Protein AF-A0A256XHB6-F1 (afdb_monomer)

Foldseek 3Di:
DVVVVVVVLLVVLVVQLVVVLLCQLVQFQARKDWDDDDVVQQKTKMWGFQGVQLVPQAADPDAGNVVVQVVSQVSSCVSVQFGKGKDWPDHVNNVPRTIMIMIHTDPDGDPDDDDDPDDDDPPDDDDDADWDHDPVTSWIDHPNDTDGHDDLVPVLVVLVVLCLQQNLLSLVVLLQVLLVVLLVVVVVVPPPDLVVVLVPDLVVLLVVLQVVCVVVPQARKDWDDDDLVFLKTKMWGAPGSQQPPAAQDPDAGPSSVQSNSQNSSCSSNVARKGKDWPDHVSNVDRTIMMMIGHDDPQPPQLQVLQVVLCVVDQFQWKFKAWLNLQTRGIDHDPVDDSSVVSSVVSSVQRNQQSVQVVVVHDRDAKDWDADQAWIWIWGDQPDTMIMITIGGNPGPVVVSVVSVVVSSPVSVVVVD

Radius of gyration: 25.23 Å; Cα contacts (8 Å, |Δi|>4): 747; chains: 1; bounding box: 56×58×75 Å

Structure (mmCIF, N/CA/C/O backbone):
data_AF-A0A256XHB6-F1
#
_entry.id   AF-A0A256XHB6-F1
#
loop_
_atom_site.group_PDB
_atom_site.id
_atom_site.type_symbol
_atom_site.label_atom_id
_atom_site.label_alt_id
_atom_site.label_comp_id
_atom_site.label_asym_id
_atom_site.label_entity_id
_atom_site.label_seq_id
_atom_site.pdbx_PDB_ins_code
_atom_site.Cartn_x
_atom_site.Cartn_y
_atom_site.Cartn_z
_atom_site.occupancy
_atom_site.B_iso_or_equiv
_atom_site.auth_seq_id
_atom_site.auth_comp_id
_atom_site.auth_asym_id
_atom_site.auth_atom_id
_atom_site.pdbx_PDB_model_num
ATOM 1 N N . MET A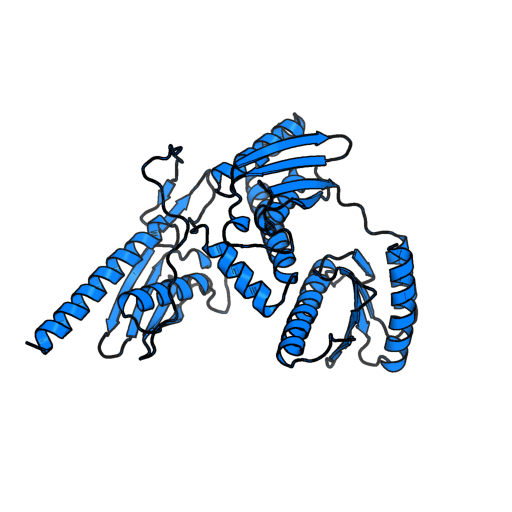 1 1 ? 31.500 -20.866 -38.353 1.00 59.00 1 MET A N 1
ATOM 2 C CA . MET A 1 1 ? 30.033 -20.665 -38.266 1.00 59.00 1 MET A CA 1
ATOM 3 C C . MET A 1 1 ? 29.523 -20.532 -36.830 1.00 59.00 1 MET A C 1
ATOM 5 O O . MET A 1 1 ? 28.954 -19.495 -36.524 1.00 59.00 1 MET A O 1
ATOM 9 N N . VAL A 1 2 ? 29.775 -21.483 -35.917 1.00 64.75 2 VAL A N 1
ATOM 10 C CA . VAL A 1 2 ? 29.233 -21.442 -34.532 1.00 64.75 2 VAL A CA 1
ATOM 11 C C . VAL A 1 2 ? 29.674 -20.208 -33.717 1.00 64.75 2 VAL A C 1
ATOM 13 O O . VAL A 1 2 ? 28.862 -19.617 -33.012 1.00 64.75 2 VAL A O 1
ATOM 16 N N . GLN A 1 3 ? 30.935 -19.770 -33.824 1.00 66.44 3 GLN A N 1
ATOM 17 C CA . GLN A 1 3 ? 31.425 -18.577 -33.107 1.00 66.44 3 GLN A CA 1
ATOM 18 C C . GLN A 1 3 ? 30.814 -17.266 -33.632 1.00 66.44 3 GLN A C 1
ATOM 20 O O . GLN A 1 3 ? 30.385 -16.436 -32.836 1.00 66.44 3 GLN A O 1
ATOM 25 N N . GLN A 1 4 ? 30.693 -17.114 -34.955 1.00 66.12 4 GLN A N 1
ATOM 26 C CA . GLN A 1 4 ? 30.034 -15.956 -35.577 1.00 66.12 4 GLN A CA 1
ATOM 27 C C . GLN A 1 4 ? 28.547 -15.885 -35.206 1.00 66.12 4 GLN A C 1
ATOM 29 O O . GLN A 1 4 ? 28.043 -14.810 -34.897 1.00 66.12 4 GLN A O 1
ATOM 34 N N . GLN A 1 5 ? 27.860 -17.029 -35.145 1.00 71.19 5 GLN A N 1
ATOM 35 C CA . GLN A 1 5 ? 26.457 -17.103 -34.736 1.00 71.19 5 GLN A CA 1
ATOM 36 C C . GLN A 1 5 ? 26.266 -16.740 -33.252 1.00 71.19 5 GLN A C 1
ATOM 38 O O . GLN A 1 5 ? 25.381 -15.955 -32.921 1.00 71.19 5 GLN A O 1
ATOM 43 N N . LYS A 1 6 ? 27.141 -17.222 -32.355 1.00 73.19 6 LYS A N 1
ATOM 44 C CA . LYS A 1 6 ? 27.140 -16.829 -30.930 1.00 73.19 6 LYS A CA 1
ATOM 45 C C . LYS A 1 6 ? 27.423 -15.336 -30.734 1.00 73.19 6 LYS A C 1
ATOM 47 O O . LYS A 1 6 ? 26.805 -14.701 -29.882 1.00 73.19 6 LYS A O 1
ATOM 52 N N . GLN A 1 7 ? 28.340 -14.768 -31.515 1.00 72.88 7 GLN A N 1
ATOM 53 C CA . GLN A 1 7 ? 28.668 -13.344 -31.462 1.00 72.88 7 GLN A CA 1
ATOM 54 C C . GLN A 1 7 ? 27.514 -12.472 -31.978 1.00 72.88 7 GLN A C 1
ATOM 56 O O . GLN A 1 7 ? 27.209 -11.448 -31.369 1.00 72.88 7 GLN A O 1
ATOM 61 N N . TYR A 1 8 ? 26.830 -12.912 -33.036 1.00 78.94 8 TYR A N 1
ATOM 62 C CA . TYR A 1 8 ? 25.633 -12.258 -33.562 1.00 78.94 8 TYR A CA 1
ATOM 63 C C . TYR A 1 8 ? 24.488 -12.238 -32.539 1.00 78.94 8 TYR A C 1
ATOM 65 O O . TYR A 1 8 ? 23.921 -11.179 -32.282 1.00 78.94 8 TYR A O 1
ATOM 73 N N . ILE A 1 9 ? 24.206 -13.371 -31.882 1.00 80.56 9 ILE A N 1
ATOM 74 C CA . ILE A 1 9 ? 23.177 -13.458 -30.828 1.00 80.56 9 ILE A CA 1
ATOM 75 C C . ILE A 1 9 ? 23.481 -12.476 -29.689 1.00 80.56 9 ILE A C 1
ATOM 77 O O . ILE A 1 9 ? 22.616 -11.693 -29.306 1.00 80.56 9 ILE A O 1
ATOM 81 N N . LYS A 1 10 ? 24.728 -12.447 -29.197 1.00 83.44 10 LYS A N 1
ATOM 82 C CA . LYS A 1 10 ? 25.152 -11.515 -28.138 1.00 83.44 10 LYS A CA 1
ATOM 83 C C . LYS A 1 10 ? 24.981 -10.048 -28.556 1.00 83.44 10 LYS A C 1
ATOM 85 O O . LYS A 1 10 ? 24.582 -9.220 -27.740 1.00 83.44 10 LYS A O 1
ATOM 90 N N . GLN A 1 11 ? 25.270 -9.708 -29.814 1.00 82.31 11 GLN A N 1
ATOM 91 C CA . GLN A 1 11 ? 25.057 -8.355 -30.337 1.00 82.31 11 GLN A CA 1
ATOM 92 C C . GLN A 1 11 ? 23.567 -8.004 -30.466 1.00 82.31 11 GLN A C 1
ATOM 94 O O . GLN A 1 11 ? 23.194 -6.883 -30.119 1.00 82.31 11 GLN A O 1
ATOM 99 N N . SER A 1 12 ? 22.724 -8.950 -30.897 1.00 88.88 12 SER A N 1
ATOM 100 C CA . SER A 1 12 ? 21.263 -8.774 -30.937 1.00 88.88 12 SER A CA 1
ATOM 101 C C . SER A 1 12 ? 20.705 -8.516 -29.541 1.00 88.88 12 SER A C 1
ATOM 103 O O . SER A 1 12 ? 20.067 -7.492 -29.320 1.00 88.88 12 SER A O 1
ATOM 105 N N . GLN A 1 13 ? 21.066 -9.355 -28.566 1.00 90.44 13 GLN A N 1
ATOM 106 C CA . GLN A 1 13 ? 20.639 -9.212 -27.170 1.00 90.44 13 GLN A CA 1
ATOM 107 C C . GLN A 1 13 ? 21.059 -7.865 -26.577 1.00 90.44 13 GLN A C 1
ATOM 109 O O . GLN A 1 13 ? 20.259 -7.178 -25.947 1.00 90.44 13 GLN A O 1
ATOM 114 N N . LYS A 1 14 ? 22.302 -7.429 -26.826 1.00 93.00 14 LYS A N 1
ATOM 115 C CA . LYS A 1 14 ? 22.761 -6.103 -26.392 1.00 93.00 14 LYS A CA 1
ATOM 116 C C . LYS A 1 14 ? 21.920 -4.985 -27.008 1.00 93.00 14 LYS A C 1
ATOM 118 O O . LYS A 1 14 ? 21.622 -4.003 -26.332 1.00 93.00 14 LYS A O 1
ATOM 123 N N . LYS A 1 15 ? 21.566 -5.092 -28.291 1.00 92.31 15 LYS A N 1
ATOM 124 C CA . LYS A 1 15 ? 20.735 -4.100 -28.983 1.00 92.31 15 LYS A CA 1
ATOM 125 C C . LYS A 1 15 ? 19.319 -4.066 -28.405 1.00 92.31 15 LYS A C 1
ATOM 127 O O . LYS A 1 15 ? 18.833 -2.979 -28.115 1.00 92.31 15 LYS A O 1
ATOM 132 N N . GLU A 1 16 ? 18.705 -5.225 -28.195 1.00 93.31 16 GLU A N 1
ATOM 133 C CA . GLU A 1 16 ? 17.373 -5.364 -27.595 1.00 93.31 16 GLU A CA 1
ATOM 134 C C . GLU A 1 16 ? 17.330 -4.789 -26.174 1.00 93.31 16 GLU A C 1
ATOM 136 O O . GLU A 1 16 ? 16.453 -3.987 -25.865 1.00 93.31 16 GLU A O 1
ATOM 141 N N . ILE A 1 17 ? 18.330 -5.090 -25.335 1.00 95.00 17 ILE A N 1
ATOM 142 C CA . ILE A 1 17 ? 18.442 -4.496 -23.994 1.00 95.00 17 ILE A CA 1
ATOM 143 C C . ILE A 1 17 ? 18.526 -2.975 -24.073 1.00 95.00 17 ILE A C 1
ATOM 145 O O . ILE A 1 17 ? 17.798 -2.303 -23.350 1.00 95.00 17 ILE A O 1
ATOM 149 N N . ASN A 1 18 ? 19.380 -2.425 -24.947 1.00 94.25 18 ASN A N 1
ATOM 150 C CA . ASN A 1 18 ? 19.490 -0.971 -25.105 1.00 94.25 18 ASN A CA 1
ATOM 151 C C . ASN A 1 18 ? 18.149 -0.348 -25.524 1.00 94.25 18 ASN A C 1
ATOM 153 O O . ASN A 1 18 ? 17.728 0.639 -24.935 1.00 94.25 18 ASN A O 1
ATOM 157 N N . GLN A 1 19 ? 17.435 -0.970 -26.466 1.00 92.88 19 GLN A N 1
ATOM 158 C CA . GLN A 1 19 ? 16.110 -0.503 -26.881 1.00 92.88 19 GLN A CA 1
ATOM 159 C C . GLN A 1 19 ? 15.106 -0.493 -25.725 1.00 92.88 19 GLN A C 1
ATOM 161 O O . GLN A 1 19 ? 14.341 0.457 -25.602 1.00 92.88 19 GLN A O 1
ATOM 166 N N . LEU A 1 20 ? 15.107 -1.521 -24.873 1.00 92.12 20 LEU A N 1
ATOM 167 C CA . LEU A 1 20 ? 14.189 -1.607 -23.737 1.00 92.12 20 LEU A CA 1
ATOM 168 C C . LEU A 1 20 ? 14.546 -0.610 -22.624 1.00 92.12 20 LEU A C 1
ATOM 170 O O . LEU A 1 20 ? 13.652 0.053 -22.099 1.00 92.12 20 LEU A O 1
ATOM 174 N N . ILE A 1 21 ? 15.829 -0.458 -22.275 1.00 94.69 21 ILE A N 1
ATOM 175 C CA . ILE A 1 21 ? 16.238 0.503 -21.235 1.00 94.69 21 ILE A CA 1
ATOM 176 C C . ILE A 1 21 ? 16.044 1.958 -21.680 1.00 94.69 21 ILE A C 1
ATOM 178 O O . ILE A 1 21 ? 15.755 2.804 -20.836 1.00 94.69 21 ILE A O 1
ATOM 182 N N . ASP A 1 22 ? 16.129 2.243 -22.983 1.00 91.56 22 ASP A N 1
ATOM 183 C CA . ASP A 1 22 ? 15.895 3.578 -23.550 1.00 91.56 22 ASP A CA 1
ATOM 184 C C . ASP A 1 22 ? 14.425 4.032 -23.428 1.00 91.56 22 ASP A C 1
ATOM 186 O O . ASP A 1 22 ? 14.144 5.228 -23.528 1.00 91.56 22 ASP A O 1
ATOM 190 N N . LEU A 1 23 ? 13.487 3.113 -23.158 1.00 90.62 23 LEU A N 1
ATOM 191 C CA . LEU A 1 23 ? 12.077 3.432 -22.889 1.00 90.62 23 LEU A CA 1
ATOM 192 C C . LEU A 1 23 ? 11.830 3.879 -21.442 1.00 90.62 23 LEU A C 1
ATOM 194 O O . LEU A 1 23 ? 10.889 4.627 -21.176 1.00 90.62 23 LEU A O 1
ATOM 198 N N . LEU A 1 24 ? 12.661 3.439 -20.495 1.00 92.56 24 LEU A N 1
ATOM 199 C CA . LEU A 1 24 ? 12.457 3.682 -19.062 1.00 92.56 24 LEU A CA 1
ATOM 200 C C . LEU A 1 24 ? 12.459 5.181 -18.682 1.00 92.56 24 LEU A C 1
ATOM 202 O O . LEU A 1 24 ? 11.618 5.574 -17.868 1.00 92.56 24 LEU A O 1
ATOM 206 N N . PRO A 1 25 ? 13.293 6.058 -19.284 1.00 91.88 25 PRO A N 1
ATOM 207 C CA . PRO A 1 25 ? 13.204 7.500 -19.058 1.00 91.88 25 PRO A CA 1
ATOM 208 C C . PRO A 1 25 ? 11.842 8.086 -19.445 1.00 91.88 25 PRO A C 1
ATOM 210 O O . PRO A 1 25 ? 11.331 8.946 -18.735 1.00 91.88 25 PRO A O 1
ATOM 213 N N . SER A 1 26 ? 11.227 7.610 -20.534 1.00 88.88 26 SER A N 1
ATOM 214 C CA . SER A 1 26 ? 9.906 8.075 -20.982 1.00 88.88 26 SER A CA 1
ATOM 215 C C . SER A 1 26 ? 8.777 7.688 -20.024 1.00 88.88 26 SER A C 1
ATOM 217 O O . SER A 1 26 ? 7.722 8.315 -20.046 1.00 88.88 26 SER A O 1
ATOM 219 N N . LEU A 1 27 ? 9.006 6.695 -19.163 1.00 90.62 27 LEU A N 1
ATOM 220 C CA . LEU A 1 27 ? 8.099 6.317 -18.079 1.00 90.62 27 LEU A CA 1
ATOM 221 C C . LEU A 1 27 ? 8.361 7.103 -16.785 1.00 90.62 27 LEU A C 1
ATOM 223 O O . LEU A 1 27 ? 7.596 6.975 -15.833 1.00 90.62 27 LEU A O 1
ATOM 227 N N . GLY A 1 28 ? 9.412 7.927 -16.737 1.00 93.06 28 GLY A N 1
ATOM 228 C CA . GLY A 1 28 ? 9.820 8.656 -15.536 1.00 93.06 28 GLY A CA 1
ATOM 229 C C . GLY A 1 28 ? 10.669 7.834 -14.564 1.00 93.06 28 GLY A C 1
ATOM 230 O O . GLY A 1 28 ? 10.768 8.193 -13.397 1.00 93.06 28 GLY A O 1
ATOM 231 N N . TYR A 1 29 ? 11.276 6.725 -15.003 1.00 94.38 29 TYR A N 1
ATOM 232 C CA . TYR A 1 29 ? 12.070 5.859 -14.121 1.00 94.38 29 TYR A CA 1
ATOM 233 C C . TYR A 1 29 ? 13.524 6.325 -13.901 1.00 94.38 29 TYR A C 1
ATOM 235 O O . TYR A 1 29 ? 14.276 5.668 -13.174 1.00 94.38 29 TYR A O 1
ATOM 243 N N . GLY A 1 30 ? 13.922 7.458 -14.485 1.00 94.31 30 GLY A N 1
ATOM 244 C CA . GLY A 1 30 ? 15.296 7.963 -14.489 1.00 94.31 30 GLY A CA 1
ATOM 245 C C . GLY A 1 30 ? 16.051 7.642 -15.782 1.00 94.31 30 GLY A C 1
ATOM 246 O O . GLY A 1 30 ? 15.557 6.943 -16.667 1.00 94.31 30 GLY A O 1
ATOM 247 N N . VAL A 1 31 ? 17.266 8.179 -15.919 1.00 95.44 31 VAL A N 1
ATOM 248 C CA . VAL A 1 31 ? 18.112 7.957 -17.104 1.00 95.44 31 VAL A CA 1
ATOM 249 C C . VAL A 1 31 ? 18.936 6.692 -16.924 1.00 95.44 31 VAL A C 1
ATOM 251 O O . VAL A 1 31 ? 19.864 6.663 -16.114 1.00 95.44 31 VAL A O 1
ATOM 254 N N . VAL A 1 32 ? 18.618 5.667 -17.709 1.00 96.25 32 VAL A N 1
ATOM 255 C CA . VAL A 1 32 ? 19.207 4.329 -17.606 1.00 96.25 32 VAL A CA 1
ATOM 256 C C . VAL A 1 32 ? 20.305 4.146 -18.652 1.00 96.25 32 VAL A C 1
ATOM 258 O O . VAL A 1 32 ? 20.138 4.517 -19.809 1.00 96.25 32 VAL A O 1
ATOM 261 N N . LYS A 1 33 ? 21.453 3.592 -18.249 1.00 96.25 33 LYS A N 1
ATOM 262 C CA . LYS A 1 33 ? 22.585 3.311 -19.141 1.00 96.25 33 LYS A CA 1
ATOM 263 C C . LYS A 1 33 ? 23.206 1.957 -18.841 1.00 96.25 33 LYS A C 1
ATOM 265 O O . LYS A 1 33 ? 23.586 1.686 -17.703 1.00 96.25 33 LYS A O 1
ATOM 270 N N . LEU A 1 34 ? 23.408 1.156 -19.883 1.00 97.12 34 LEU A N 1
ATOM 271 C CA . LEU A 1 34 ? 24.244 -0.040 -19.827 1.00 97.12 34 LEU A CA 1
ATOM 272 C C . LEU A 1 34 ? 25.723 0.357 -19.827 1.00 97.12 34 LEU A C 1
ATOM 274 O O . LEU A 1 34 ? 26.240 0.858 -20.824 1.00 97.12 34 LEU A O 1
ATOM 278 N N . THR A 1 35 ? 26.411 0.137 -18.707 1.00 97.12 35 THR A N 1
ATOM 279 C CA . THR A 1 35 ? 27.822 0.522 -18.527 1.00 97.12 35 THR A CA 1
ATOM 280 C C . THR A 1 35 ? 28.786 -0.653 -18.480 1.00 97.12 35 THR A C 1
ATOM 282 O O . THR A 1 35 ? 29.979 -0.458 -18.686 1.00 97.12 35 THR A O 1
ATOM 285 N N . GLY A 1 36 ? 28.294 -1.865 -18.220 1.00 95.81 36 GLY A N 1
ATOM 286 C CA . GLY A 1 36 ? 29.094 -3.089 -18.226 1.00 95.81 36 GLY A CA 1
ATOM 287 C C . GLY A 1 36 ? 28.391 -4.194 -19.000 1.00 95.81 36 GLY A C 1
ATOM 288 O O . GLY A 1 36 ? 27.202 -4.430 -18.803 1.00 95.81 36 GLY A O 1
ATOM 289 N N . TRP A 1 37 ? 29.133 -4.861 -19.882 1.00 95.69 37 TRP A N 1
ATOM 290 C CA . TRP A 1 37 ? 28.639 -5.946 -20.727 1.00 95.69 37 TRP A CA 1
ATOM 291 C C . TRP A 1 37 ? 29.634 -7.106 -20.695 1.00 95.69 37 TRP A C 1
ATOM 293 O O . TRP A 1 37 ? 30.646 -7.061 -21.396 1.00 95.69 37 TRP A O 1
ATOM 303 N N . ASN A 1 38 ? 29.356 -8.126 -19.881 1.00 94.19 38 ASN A N 1
ATOM 304 C CA . ASN A 1 38 ? 30.177 -9.329 -19.778 1.00 94.19 38 ASN A CA 1
ATOM 305 C C . ASN A 1 38 ? 29.316 -10.597 -19.953 1.00 94.19 38 ASN A C 1
ATOM 307 O O . ASN A 1 38 ? 29.004 -11.289 -18.983 1.00 94.19 38 ASN A O 1
ATOM 311 N N . PRO A 1 39 ? 28.930 -10.922 -21.200 1.00 91.50 39 PRO A N 1
ATOM 312 C CA . PRO A 1 39 ? 28.082 -12.072 -21.492 1.00 91.50 39 PRO A CA 1
ATOM 313 C C . PRO A 1 39 ? 28.796 -13.418 -21.316 1.00 91.50 39 PRO A C 1
ATOM 315 O O . PRO A 1 39 ? 28.121 -14.438 -21.309 1.00 91.50 39 PRO A O 1
ATOM 318 N N . GLU A 1 40 ? 30.131 -13.454 -21.208 1.00 89.31 40 GLU A N 1
ATOM 319 C CA . GLU A 1 40 ? 30.845 -14.707 -20.907 1.00 89.31 40 GLU A CA 1
ATOM 320 C C . GLU A 1 40 ? 30.647 -15.114 -19.446 1.00 89.31 40 GLU A C 1
ATOM 322 O O . GLU A 1 40 ? 30.482 -16.292 -19.150 1.00 89.31 40 GLU A O 1
ATOM 327 N N . ASN A 1 41 ? 30.586 -14.128 -18.547 1.00 92.12 41 ASN A N 1
ATOM 328 C CA . ASN A 1 41 ? 30.357 -14.348 -17.120 1.00 92.12 41 ASN A CA 1
ATOM 329 C C . ASN A 1 41 ? 28.891 -14.141 -16.716 1.00 92.12 41 ASN A C 1
ATOM 331 O O . ASN A 1 41 ? 28.603 -14.072 -15.522 1.00 92.12 41 ASN A O 1
ATOM 335 N N . ASN A 1 42 ? 27.976 -13.994 -17.686 1.00 94.06 42 ASN A N 1
ATOM 336 C CA . ASN A 1 42 ? 26.570 -13.659 -17.445 1.00 94.06 42 ASN A CA 1
ATOM 337 C C . ASN A 1 42 ? 26.389 -12.429 -16.525 1.00 94.06 42 ASN A C 1
ATOM 339 O O . ASN A 1 42 ? 25.425 -12.375 -15.765 1.00 94.06 42 ASN A O 1
ATOM 343 N N . GLU A 1 43 ? 27.310 -11.457 -16.567 1.00 96.62 43 GLU A N 1
ATOM 344 C CA . GLU A 1 43 ? 27.327 -10.304 -15.658 1.00 96.62 43 GLU A CA 1
ATOM 345 C C . GLU A 1 43 ? 27.204 -8.977 -16.421 1.00 96.62 43 GLU A C 1
ATOM 347 O O . GLU A 1 43 ? 27.898 -8.719 -17.411 1.00 96.62 43 GLU A O 1
ATOM 352 N N . TYR A 1 44 ? 26.325 -8.101 -15.936 1.00 97.88 44 TYR A N 1
ATOM 353 C CA . TYR A 1 44 ? 26.017 -6.817 -16.564 1.00 97.88 44 TYR A CA 1
ATOM 354 C C . TYR A 1 44 ? 25.919 -5.712 -15.515 1.00 97.88 44 TYR A C 1
ATOM 356 O O . TYR A 1 44 ? 25.551 -5.959 -14.366 1.00 97.88 44 TYR A O 1
ATOM 364 N N . LEU A 1 45 ? 26.252 -4.481 -15.914 1.00 98.12 45 LEU A N 1
ATOM 365 C CA . LEU A 1 45 ? 26.174 -3.307 -15.041 1.00 98.12 45 LEU A CA 1
ATOM 366 C C . LEU A 1 45 ? 25.303 -2.229 -15.674 1.00 98.12 45 LEU A C 1
ATOM 368 O O . LEU A 1 45 ? 25.566 -1.797 -16.800 1.00 98.12 45 LEU A O 1
ATOM 372 N N . ILE A 1 46 ? 24.318 -1.762 -14.914 1.00 98.38 46 ILE A N 1
ATOM 373 C CA . ILE A 1 46 ? 23.427 -0.663 -15.275 1.00 98.38 46 ILE A CA 1
ATOM 374 C C . ILE A 1 46 ? 23.662 0.504 -14.317 1.00 98.38 46 ILE A C 1
ATOM 376 O O . ILE A 1 46 ? 23.727 0.313 -13.104 1.00 98.38 46 ILE A O 1
ATOM 380 N N . LYS A 1 47 ? 23.727 1.725 -14.849 1.00 98.06 47 LYS A N 1
ATOM 381 C CA . LYS A 1 47 ? 23.639 2.960 -14.062 1.00 98.06 47 LYS A CA 1
ATOM 382 C C . LYS A 1 47 ? 22.308 3.641 -14.312 1.00 98.06 47 LYS A C 1
ATOM 384 O O . LYS A 1 47 ? 21.876 3.743 -15.457 1.00 98.06 47 LYS A O 1
ATOM 389 N N . VAL A 1 48 ? 21.704 4.151 -13.246 1.00 97.25 48 VAL A N 1
ATOM 390 C CA . VAL A 1 48 ? 20.478 4.945 -13.301 1.00 97.25 48 VAL A CA 1
ATOM 391 C C . VAL A 1 48 ? 20.734 6.290 -12.636 1.00 97.25 48 VAL A C 1
ATOM 393 O O . VAL A 1 48 ? 20.984 6.370 -11.429 1.00 97.25 48 VAL A O 1
ATOM 396 N N . LEU A 1 49 ? 20.680 7.358 -13.430 1.00 95.19 49 LEU A N 1
ATOM 397 C CA . LEU A 1 49 ? 20.663 8.724 -12.916 1.00 95.19 49 LEU A CA 1
ATOM 398 C C . LEU A 1 49 ? 19.227 9.083 -12.5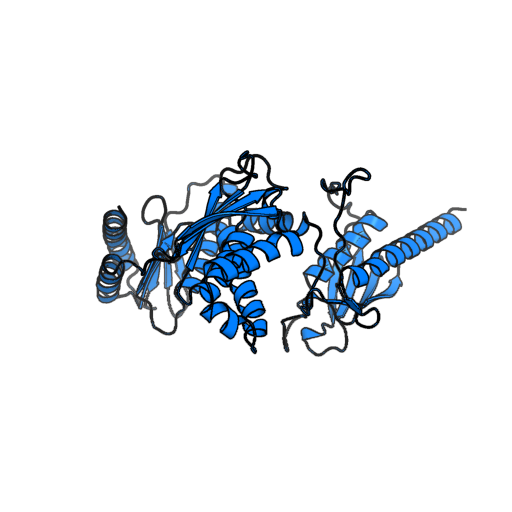49 1.00 95.19 49 LEU A C 1
ATOM 400 O O . LEU A 1 49 ? 18.319 8.823 -13.336 1.00 95.19 49 LEU A O 1
ATOM 404 N N . ASN A 1 50 ? 19.045 9.710 -11.387 1.00 92.81 50 ASN A N 1
ATOM 405 C CA . ASN A 1 50 ? 17.735 10.153 -10.911 1.00 92.81 50 ASN A CA 1
ATOM 406 C C . ASN A 1 50 ? 16.689 9.021 -10.873 1.00 92.81 50 ASN A C 1
ATOM 408 O O . ASN A 1 50 ? 15.602 9.123 -11.435 1.00 92.81 50 ASN A O 1
ATOM 412 N N . CYS A 1 51 ? 17.060 7.896 -10.259 1.00 94.69 51 CYS A N 1
ATOM 413 C CA . CYS A 1 51 ? 16.181 6.738 -10.134 1.00 94.69 51 CYS A CA 1
ATOM 414 C C . CYS A 1 51 ? 14.912 7.098 -9.350 1.00 94.69 51 CYS A C 1
ATOM 416 O O . CYS A 1 51 ? 15.002 7.576 -8.213 1.00 94.69 51 CYS A O 1
ATOM 418 N N . TYR A 1 52 ? 13.742 6.800 -9.920 1.00 92.69 52 TYR A N 1
ATOM 419 C CA . TYR A 1 52 ? 12.446 7.165 -9.337 1.00 92.69 52 TYR A CA 1
ATOM 420 C C . TYR A 1 52 ? 12.231 6.597 -7.924 1.00 92.69 52 TYR A C 1
ATOM 422 O O . TYR A 1 52 ? 11.615 7.245 -7.086 1.00 92.69 52 TYR A O 1
ATOM 430 N N . ASN A 1 53 ? 12.793 5.421 -7.611 1.00 92.69 53 ASN A N 1
ATOM 431 C CA . ASN A 1 53 ? 12.660 4.813 -6.282 1.00 92.69 53 ASN A CA 1
ATOM 432 C C . ASN A 1 53 ? 13.331 5.620 -5.162 1.00 92.69 53 ASN A C 1
ATOM 434 O O . ASN A 1 53 ? 13.042 5.388 -3.993 1.00 92.69 53 ASN A O 1
ATOM 438 N N . THR A 1 54 ? 14.241 6.537 -5.495 1.00 91.75 54 THR A N 1
ATOM 439 C CA . THR A 1 54 ? 14.912 7.389 -4.500 1.00 91.75 54 THR A CA 1
ATOM 440 C C . THR A 1 54 ? 14.072 8.600 -4.104 1.00 91.75 54 THR A C 1
ATOM 442 O O . THR A 1 54 ? 14.345 9.229 -3.079 1.00 91.75 54 THR A O 1
ATOM 445 N N . VAL A 1 55 ? 13.027 8.913 -4.880 1.00 82.50 55 VAL A N 1
ATOM 446 C CA . VAL A 1 55 ? 12.101 10.009 -4.594 1.00 82.50 55 VAL A CA 1
ATOM 447 C C . VAL A 1 55 ? 11.403 9.718 -3.263 1.00 82.50 55 VAL A C 1
ATOM 449 O O . VAL A 1 55 ? 10.776 8.678 -3.090 1.00 82.50 55 VAL A O 1
ATOM 452 N N . GLY A 1 56 ? 11.556 10.626 -2.296 1.00 77.50 56 GLY A N 1
ATOM 453 C CA . GLY A 1 56 ? 10.992 10.481 -0.947 1.00 77.50 56 GLY A CA 1
ATOM 454 C C . GLY A 1 56 ? 11.900 9.799 0.086 1.00 77.50 56 GLY A C 1
ATOM 455 O O . GLY A 1 56 ? 11.528 9.735 1.254 1.00 77.50 56 GLY A O 1
ATOM 456 N N . TYR A 1 57 ? 13.106 9.356 -0.290 1.00 84.00 57 TYR A N 1
ATOM 457 C CA . TYR A 1 57 ? 14.062 8.713 0.623 1.00 84.00 57 TYR A CA 1
ATOM 458 C C . TYR A 1 57 ? 15.318 9.571 0.856 1.00 84.00 57 TYR A C 1
ATOM 460 O O . TYR A 1 57 ? 16.352 9.349 0.220 1.00 84.00 57 TYR A O 1
ATOM 468 N N . PRO A 1 58 ? 15.292 10.544 1.786 1.00 75.94 58 PRO A N 1
ATOM 469 C CA . PRO A 1 58 ? 16.483 11.318 2.100 1.00 75.94 58 PRO A CA 1
ATOM 470 C C . PRO A 1 58 ? 17.458 10.507 2.971 1.00 75.94 58 PRO A C 1
ATOM 472 O O . PRO A 1 58 ? 17.097 10.043 4.049 1.00 75.94 58 PRO A O 1
ATOM 475 N N . LYS A 1 59 ? 18.724 10.409 2.542 1.00 83.56 59 LYS A N 1
ATOM 476 C CA . LYS A 1 59 ? 19.876 9.982 3.369 1.00 83.56 59 LYS A CA 1
ATOM 477 C C . LYS A 1 59 ? 19.677 8.642 4.092 1.00 83.56 59 LYS A C 1
ATOM 479 O O . LYS A 1 59 ? 19.740 8.537 5.316 1.00 83.56 59 LYS A O 1
ATOM 484 N N . THR A 1 60 ? 19.460 7.597 3.312 1.00 91.50 60 THR A N 1
ATOM 485 C CA . THR A 1 60 ? 19.292 6.224 3.799 1.00 91.50 60 THR A CA 1
ATOM 486 C C . THR A 1 60 ? 20.638 5.546 4.080 1.00 91.50 60 THR A C 1
ATOM 488 O O . THR A 1 60 ? 21.654 5.863 3.468 1.00 91.50 60 THR A O 1
ATOM 491 N N . LYS A 1 61 ? 20.659 4.577 5.008 1.00 90.69 61 LYS A N 1
ATOM 492 C CA . LYS A 1 61 ? 21.857 3.755 5.288 1.00 90.69 61 LYS A CA 1
ATOM 493 C C . LYS A 1 61 ? 22.027 2.587 4.309 1.00 90.69 61 LYS A C 1
ATOM 495 O O . LYS A 1 61 ? 23.130 2.068 4.155 1.00 90.69 61 LYS A O 1
ATOM 500 N N . LYS A 1 62 ? 20.940 2.162 3.662 1.00 91.44 62 LYS A N 1
ATOM 501 C CA . LYS A 1 62 ? 20.886 0.999 2.769 1.00 91.44 62 LYS A CA 1
ATOM 502 C C . LYS A 1 62 ? 20.310 1.383 1.403 1.00 91.44 62 LYS A C 1
ATOM 504 O O . LYS A 1 62 ? 19.566 2.357 1.342 1.00 91.44 62 LYS A O 1
ATOM 509 N N . PRO A 1 63 ? 20.632 0.639 0.332 1.00 92.88 63 PRO A N 1
ATOM 510 C CA . PRO A 1 63 ? 19.999 0.826 -0.970 1.00 92.88 63 PRO A CA 1
ATOM 511 C C . PRO A 1 63 ? 18.469 0.649 -0.885 1.00 92.88 63 PRO A C 1
ATOM 513 O O . PRO A 1 63 ? 17.983 -0.048 0.008 1.00 92.88 63 PRO A O 1
ATOM 516 N N . VAL A 1 64 ? 17.716 1.310 -1.771 1.00 94.00 64 VAL A N 1
ATOM 517 C CA . VAL A 1 64 ? 16.235 1.356 -1.719 1.00 94.00 64 VAL A CA 1
ATOM 518 C C . VAL A 1 64 ? 15.562 1.106 -3.068 1.00 94.00 64 VAL A C 1
ATOM 520 O O . VAL A 1 64 ? 14.338 1.006 -3.132 1.00 94.00 64 VAL A O 1
ATOM 523 N N . CYS A 1 65 ? 16.320 0.968 -4.157 1.00 95.12 65 CYS A N 1
ATOM 524 C CA . CYS A 1 65 ? 15.777 0.869 -5.508 1.00 95.12 65 CYS A CA 1
ATOM 525 C C . CYS A 1 65 ? 15.363 -0.560 -5.882 1.00 95.12 65 CYS A C 1
ATOM 527 O O . CYS A 1 65 ? 15.656 -1.035 -6.976 1.00 95.12 65 CYS A O 1
ATOM 529 N N . TYR A 1 66 ? 14.652 -1.247 -4.987 1.00 93.25 66 TYR A N 1
ATOM 530 C CA . TYR A 1 66 ? 14.204 -2.628 -5.191 1.00 93.25 66 TYR A CA 1
ATOM 531 C C . TYR A 1 66 ? 13.267 -2.770 -6.399 1.00 93.25 66 TYR A C 1
ATOM 533 O O . TYR A 1 66 ? 13.377 -3.735 -7.152 1.00 93.25 66 TYR A O 1
ATOM 541 N N . GLY A 1 67 ? 12.395 -1.781 -6.632 1.00 92.25 67 GLY A N 1
ATOM 542 C CA . GLY A 1 67 ? 11.498 -1.766 -7.791 1.00 92.25 67 GLY A CA 1
ATOM 543 C C . GLY A 1 67 ? 12.251 -1.675 -9.122 1.00 92.25 67 GLY A C 1
ATOM 544 O O . GLY A 1 67 ? 11.956 -2.426 -10.049 1.00 92.25 67 GLY A O 1
ATOM 545 N N . MET A 1 68 ? 13.259 -0.802 -9.211 1.00 95.56 68 MET A N 1
ATOM 546 C CA . MET A 1 68 ? 14.154 -0.730 -10.367 1.00 95.56 68 MET A CA 1
ATOM 547 C C . MET A 1 68 ? 14.959 -2.023 -10.531 1.00 95.56 68 MET A C 1
ATOM 549 O O . MET A 1 68 ? 15.050 -2.528 -11.646 1.00 95.56 68 MET A O 1
ATOM 553 N N . SER A 1 69 ? 15.485 -2.601 -9.443 1.00 96.12 69 SER A N 1
ATOM 554 C CA . SER A 1 69 ? 16.186 -3.890 -9.502 1.00 96.12 69 SER A CA 1
ATOM 555 C C . SER A 1 69 ? 15.314 -4.982 -10.121 1.00 96.12 69 SER A C 1
ATOM 557 O O . SER A 1 69 ? 15.768 -5.668 -11.034 1.00 96.12 69 SER A O 1
ATOM 559 N N . ALA A 1 70 ? 14.056 -5.101 -9.685 1.00 93.19 70 ALA A N 1
ATOM 560 C CA . ALA A 1 70 ? 13.105 -6.078 -10.215 1.00 93.19 70 ALA A CA 1
ATOM 561 C C . ALA A 1 70 ? 12.795 -5.845 -11.705 1.00 93.19 70 ALA A C 1
ATOM 563 O O . ALA A 1 70 ? 12.840 -6.785 -12.496 1.00 93.19 70 ALA A O 1
ATOM 564 N N . LYS A 1 71 ? 12.558 -4.591 -12.117 1.00 93.06 71 LYS A N 1
ATOM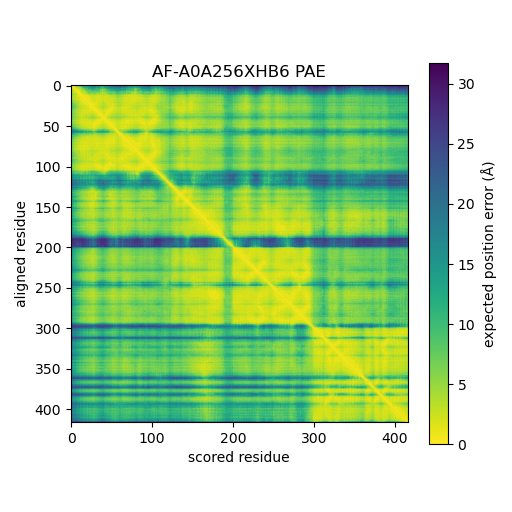 565 C CA . LYS A 1 71 ? 12.322 -4.241 -13.531 1.00 93.06 71 LYS A CA 1
ATOM 566 C C . LYS A 1 71 ? 13.523 -4.576 -14.418 1.00 93.06 71 LYS A C 1
ATOM 568 O O . LYS A 1 71 ? 13.353 -5.119 -15.507 1.00 93.06 71 LYS A O 1
ATOM 573 N N . LEU A 1 72 ? 14.734 -4.270 -13.953 1.00 96.19 72 LEU A N 1
ATOM 574 C CA . LEU A 1 72 ? 15.967 -4.589 -14.671 1.00 96.19 72 LEU A CA 1
ATOM 575 C C . LEU A 1 72 ? 16.211 -6.099 -14.738 1.00 96.19 72 LEU A C 1
ATOM 577 O O . LEU A 1 72 ? 16.603 -6.583 -15.794 1.00 96.19 72 LEU A O 1
ATOM 581 N N . ALA A 1 73 ? 15.950 -6.844 -13.659 1.00 95.38 73 ALA A N 1
ATOM 582 C CA . ALA A 1 73 ? 16.010 -8.304 -13.681 1.00 95.38 73 ALA A CA 1
ATOM 583 C C . ALA A 1 73 ? 15.072 -8.857 -14.762 1.00 95.38 73 ALA A C 1
ATOM 585 O O . ALA A 1 73 ? 15.551 -9.471 -15.710 1.00 95.38 73 ALA A O 1
ATOM 586 N N . ALA A 1 74 ? 13.77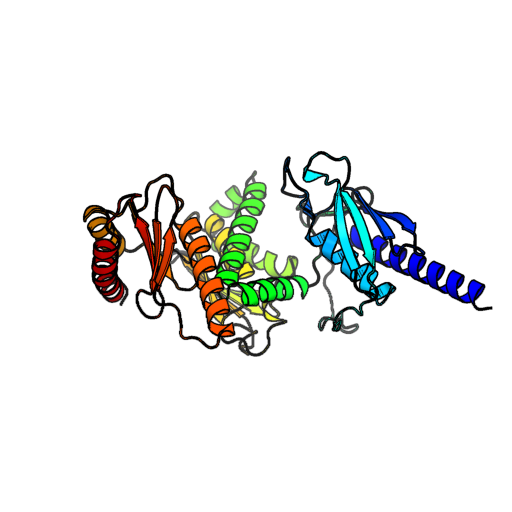8 -8.527 -14.699 1.00 92.06 74 ALA A N 1
ATOM 587 C CA . ALA A 1 74 ? 12.770 -9.008 -15.645 1.00 92.06 74 ALA A CA 1
ATOM 588 C C . ALA A 1 74 ? 13.111 -8.687 -17.113 1.00 92.06 74 ALA A C 1
ATOM 590 O O . ALA A 1 74 ? 12.936 -9.526 -17.994 1.00 92.06 74 ALA A O 1
ATOM 591 N N . LEU A 1 75 ? 13.649 -7.494 -17.392 1.00 93.50 75 LEU A N 1
ATOM 592 C CA . LEU A 1 75 ? 14.099 -7.110 -18.736 1.00 93.50 75 LEU A CA 1
ATOM 593 C C . LEU A 1 75 ? 15.181 -8.063 -19.259 1.00 93.50 75 LEU A C 1
ATOM 595 O O . LEU A 1 75 ? 15.105 -8.538 -20.393 1.00 93.50 75 LEU A O 1
ATOM 599 N N . PHE A 1 76 ? 16.179 -8.363 -18.429 1.00 95.19 7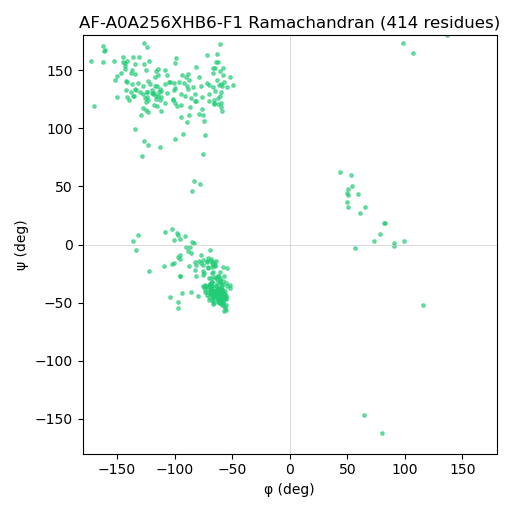6 PHE A N 1
ATOM 600 C CA . PHE A 1 76 ? 17.248 -9.290 -18.788 1.00 95.19 76 PHE A CA 1
ATOM 601 C C . PHE A 1 76 ? 16.747 -10.733 -18.892 1.00 95.19 76 PHE A C 1
ATOM 603 O O . PHE A 1 76 ? 17.203 -11.453 -19.780 1.00 95.19 76 PHE A O 1
ATOM 610 N N . GLU A 1 77 ? 15.781 -11.134 -18.062 1.00 94.12 77 GLU A N 1
ATOM 611 C CA . GLU A 1 77 ? 15.145 -12.450 -18.165 1.00 94.12 77 GLU A CA 1
ATOM 612 C C . GLU A 1 77 ? 14.451 -12.646 -19.508 1.00 94.12 77 GLU A C 1
ATOM 614 O O . GLU A 1 77 ? 14.655 -13.672 -20.153 1.00 94.12 77 GLU A O 1
ATOM 619 N N . ILE A 1 78 ? 13.704 -11.640 -19.970 1.00 90.19 78 ILE A N 1
ATOM 620 C CA . ILE A 1 78 ? 13.001 -11.673 -21.257 1.00 90.19 78 ILE A CA 1
ATOM 621 C C . ILE A 1 78 ? 13.985 -11.809 -22.425 1.00 90.19 78 ILE A C 1
ATOM 623 O O . ILE A 1 78 ? 13.776 -12.635 -23.311 1.00 90.19 78 ILE A O 1
ATOM 627 N N . VAL A 1 79 ? 15.062 -11.018 -22.439 1.00 92.50 79 VAL A N 1
ATOM 628 C CA . VAL A 1 79 ? 16.009 -10.992 -23.571 1.00 92.50 79 VAL A CA 1
ATOM 629 C C . VAL A 1 79 ? 16.909 -12.230 -23.604 1.00 92.50 79 VAL A C 1
ATOM 631 O O . VAL A 1 79 ? 17.265 -12.732 -24.674 1.00 92.50 79 VAL A O 1
ATOM 634 N N . HIS A 1 80 ? 17.312 -12.733 -22.438 1.00 91.44 80 HIS A N 1
ATOM 635 C CA . HIS A 1 80 ? 18.229 -13.869 -22.354 1.00 91.44 80 HIS A CA 1
ATOM 636 C C . HIS A 1 80 ? 17.532 -15.220 -22.187 1.00 91.44 80 HIS A C 1
ATOM 638 O O . HIS A 1 80 ? 18.195 -16.245 -22.353 1.00 91.44 80 HIS A O 1
ATOM 644 N N . ASN A 1 81 ? 16.231 -15.229 -21.884 1.00 90.19 81 ASN A N 1
ATOM 645 C CA . ASN A 1 81 ? 15.465 -16.413 -21.495 1.00 90.19 81 ASN A CA 1
ATOM 646 C C . ASN A 1 81 ? 16.151 -17.204 -20.364 1.00 90.19 81 ASN A C 1
ATOM 648 O O . ASN A 1 81 ? 16.275 -18.429 -20.409 1.00 90.19 81 ASN A O 1
ATOM 652 N N . LYS A 1 82 ? 16.663 -16.464 -19.378 1.00 92.75 82 LYS A N 1
ATOM 653 C CA . LYS A 1 82 ? 17.399 -16.965 -18.213 1.00 92.75 82 LYS A CA 1
ATOM 654 C C . LYS A 1 82 ? 17.018 -16.154 -16.996 1.00 92.75 82 LYS A C 1
ATOM 656 O O . LYS A 1 82 ? 16.937 -14.939 -17.109 1.00 92.75 82 LYS A O 1
ATOM 661 N N . LYS A 1 83 ? 16.872 -16.791 -15.843 1.00 94.19 83 LYS A N 1
ATOM 662 C CA . LYS A 1 83 ? 16.612 -16.102 -14.578 1.00 94.19 83 LYS A CA 1
ATOM 663 C C . LYS A 1 83 ? 17.708 -15.083 -14.265 1.00 94.19 83 LYS A C 1
ATOM 665 O O . LYS A 1 83 ? 18.890 -15.368 -14.475 1.00 94.19 83 LYS A O 1
ATOM 670 N N . ALA A 1 84 ? 17.334 -13.918 -13.749 1.00 95.38 84 ALA A N 1
ATOM 671 C CA . ALA A 1 84 ? 18.251 -12.815 -13.496 1.00 95.38 84 ALA A CA 1
ATOM 672 C C . ALA A 1 84 ? 18.192 -12.365 -12.035 1.00 95.38 84 ALA A C 1
ATOM 674 O O . ALA A 1 84 ? 17.136 -12.066 -11.488 1.00 95.38 84 ALA A O 1
ATOM 675 N N . GLU A 1 85 ? 19.357 -12.237 -11.412 1.00 95.81 85 GLU A N 1
ATOM 676 C CA . GLU A 1 85 ? 19.502 -11.601 -10.109 1.00 95.81 85 GLU A CA 1
ATOM 677 C C . GLU A 1 85 ? 20.022 -10.188 -10.296 1.00 95.81 85 GLU A C 1
ATOM 679 O O . GLU A 1 85 ? 21.081 -9.990 -10.890 1.00 95.81 85 GLU A O 1
ATOM 684 N N . CYS A 1 86 ? 19.298 -9.206 -9.770 1.00 97.00 86 CYS A N 1
ATOM 685 C CA . CYS A 1 86 ? 19.684 -7.806 -9.842 1.00 97.00 86 CYS A CA 1
ATOM 686 C C . CYS A 1 86 ? 19.895 -7.245 -8.436 1.00 97.00 86 CYS A C 1
ATOM 688 O O . CYS A 1 86 ? 18.980 -7.232 -7.614 1.00 97.00 86 CYS A O 1
ATOM 690 N N . MET A 1 87 ? 21.108 -6.769 -8.165 1.00 96.19 87 MET A N 1
ATOM 691 C CA . MET A 1 87 ? 21.488 -6.185 -6.883 1.00 96.19 87 MET A CA 1
ATOM 692 C C . MET A 1 87 ? 21.928 -4.736 -7.069 1.00 96.19 87 MET A C 1
ATOM 694 O O . MET A 1 87 ? 22.791 -4.441 -7.895 1.00 96.19 87 MET A O 1
ATOM 698 N N . GLU A 1 88 ? 21.380 -3.839 -6.253 1.00 97.19 88 GLU A N 1
ATOM 699 C CA . GLU A 1 88 ? 21.811 -2.444 -6.194 1.00 97.19 88 GLU A CA 1
ATOM 700 C C . GLU A 1 88 ? 23.143 -2.335 -5.428 1.00 97.19 88 GLU A C 1
ATOM 702 O O . GLU A 1 88 ? 23.222 -2.648 -4.239 1.00 97.19 88 GLU A O 1
ATOM 707 N N . THR A 1 89 ? 24.206 -1.900 -6.107 1.00 96.12 89 THR A N 1
ATOM 708 C CA . THR A 1 89 ? 25.563 -1.752 -5.551 1.00 96.12 89 THR A CA 1
ATOM 709 C C . THR A 1 89 ? 25.855 -0.330 -5.072 1.00 96.12 89 THR A C 1
ATOM 711 O O . THR A 1 89 ? 26.658 -0.142 -4.156 1.00 96.12 89 THR A O 1
ATOM 714 N N . ARG A 1 90 ? 25.198 0.676 -5.660 1.00 96.56 90 ARG A N 1
ATOM 715 C CA . ARG A 1 90 ? 25.258 2.098 -5.272 1.00 96.56 90 ARG A CA 1
ATOM 716 C C . ARG A 1 90 ? 23.858 2.682 -5.315 1.00 96.56 90 ARG A C 1
ATOM 718 O O . ARG A 1 90 ? 23.081 2.270 -6.168 1.00 96.56 90 ARG A O 1
ATOM 725 N N . CYS A 1 91 ? 23.552 3.637 -4.443 1.00 96.62 91 CYS A N 1
ATOM 726 C CA . CYS A 1 91 ? 22.213 4.212 -4.350 1.00 96.62 91 CYS A CA 1
ATOM 727 C C . CYS A 1 91 ? 22.271 5.715 -4.098 1.00 96.62 91 CYS A C 1
ATOM 729 O O . CYS A 1 91 ? 22.850 6.170 -3.109 1.00 96.62 91 CYS A O 1
ATOM 731 N N . ALA A 1 92 ? 21.580 6.492 -4.932 1.00 94.81 92 ALA A N 1
ATOM 732 C CA . ALA A 1 92 ? 21.540 7.940 -4.765 1.00 94.81 92 ALA A CA 1
ATOM 733 C C . ALA A 1 92 ? 20.889 8.369 -3.439 1.00 94.81 92 ALA A C 1
ATOM 735 O O . ALA A 1 92 ? 21.315 9.349 -2.831 1.00 94.81 92 ALA A O 1
A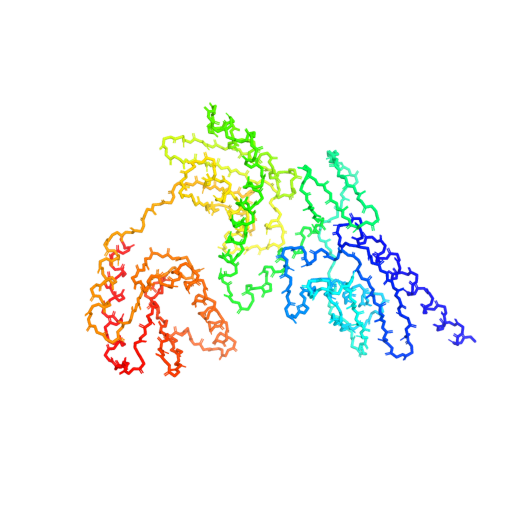TOM 736 N N . ALA A 1 93 ? 19.948 7.580 -2.906 1.00 94.31 93 ALA A N 1
ATOM 737 C CA . ALA A 1 93 ? 19.372 7.828 -1.583 1.00 94.31 93 ALA A CA 1
ATOM 738 C C . ALA A 1 93 ? 20.396 7.692 -0.439 1.00 94.31 93 ALA A C 1
ATOM 740 O O . ALA A 1 93 ? 20.146 8.199 0.654 1.00 94.31 93 ALA A O 1
ATOM 741 N N . LYS A 1 94 ? 21.541 7.029 -0.659 1.00 94.44 94 LYS A N 1
ATOM 742 C CA . LYS A 1 94 ? 22.665 6.972 0.295 1.00 94.44 94 LYS A CA 1
ATOM 743 C C . LYS A 1 94 ? 23.630 8.157 0.160 1.00 94.44 94 LYS A C 1
ATOM 745 O O . LYS A 1 94 ? 24.534 8.294 0.978 1.00 94.44 94 LYS A O 1
ATOM 750 N N . GLY A 1 95 ? 23.453 8.999 -0.859 1.00 92.50 95 GLY A N 1
ATOM 751 C CA . GLY A 1 95 ? 24.367 10.087 -1.210 1.00 92.50 95 GLY A CA 1
ATOM 752 C C . GLY A 1 95 ? 25.327 9.764 -2.358 1.00 92.50 95 GLY A C 1
ATOM 753 O O . GLY A 1 95 ? 26.155 10.607 -2.693 1.00 92.50 95 GLY A O 1
ATOM 754 N N . ASP A 1 96 ? 25.223 8.583 -2.981 1.00 94.31 96 ASP A N 1
ATOM 755 C CA . ASP A 1 96 ? 25.948 8.307 -4.223 1.00 94.31 96 ASP A CA 1
ATOM 756 C C . ASP A 1 96 ? 25.442 9.235 -5.355 1.00 94.31 96 ASP A C 1
ATOM 758 O O . ASP A 1 96 ? 24.275 9.624 -5.372 1.00 94.31 96 ASP A O 1
ATOM 762 N N . PRO A 1 97 ? 26.266 9.580 -6.358 1.00 94.19 97 PRO A N 1
ATOM 763 C CA . PRO A 1 97 ? 25.826 10.432 -7.470 1.00 94.19 97 PRO A CA 1
ATOM 764 C C . PRO A 1 97 ? 24.791 9.762 -8.394 1.00 94.19 97 PRO A C 1
ATOM 766 O O . PRO A 1 97 ? 24.189 10.425 -9.238 1.00 94.19 97 PRO A O 1
ATOM 769 N N . TYR A 1 98 ? 24.619 8.444 -8.287 1.00 95.56 98 TYR A N 1
ATOM 770 C CA . TYR A 1 98 ? 23.711 7.637 -9.096 1.00 95.56 98 TYR A CA 1
ATOM 771 C C . TYR A 1 98 ? 23.403 6.307 -8.415 1.00 95.56 98 TYR A C 1
ATOM 773 O O . TYR A 1 98 ? 24.094 5.903 -7.478 1.00 95.56 98 TYR A O 1
ATOM 781 N N . CYS A 1 99 ? 22.393 5.607 -8.929 1.00 97.50 99 CYS A N 1
ATOM 782 C CA . CYS A 1 99 ? 22.146 4.217 -8.566 1.00 97.50 99 CYS A CA 1
ATOM 783 C C . CYS A 1 99 ? 22.878 3.298 -9.552 1.00 97.50 99 CYS A C 1
ATOM 785 O O . CYS A 1 99 ? 22.919 3.578 -10.753 1.00 97.50 99 CYS A O 1
ATOM 787 N N . GLU A 1 100 ? 23.483 2.225 -9.061 1.00 98.25 100 GLU A N 1
ATOM 788 C CA . GLU A 1 100 ? 24.191 1.235 -9.876 1.00 98.25 100 GLU A CA 1
ATOM 789 C C . GLU A 1 100 ? 23.666 -0.153 -9.548 1.00 98.25 100 GLU A C 1
ATOM 791 O O . GLU A 1 100 ? 23.468 -0.482 -8.380 1.00 98.25 100 GLU A O 1
ATOM 796 N N . PHE A 1 101 ? 23.448 -0.956 -10.583 1.00 98.44 101 PHE A N 1
ATOM 797 C CA . PHE A 1 101 ? 22.854 -2.277 -10.478 1.00 98.44 101 PHE A CA 1
ATOM 798 C C . PHE A 1 101 ? 23.753 -3.294 -11.162 1.00 98.44 101 PHE A C 1
ATOM 800 O O . PHE A 1 101 ? 24.154 -3.110 -12.316 1.00 98.44 101 PHE A O 1
ATOM 807 N N . ARG A 1 102 ? 24.048 -4.379 -10.448 1.00 98.12 102 ARG A N 1
ATOM 808 C CA . ARG A 1 102 ? 24.725 -5.555 -10.984 1.00 98.12 102 ARG A CA 1
ATOM 809 C C . ARG A 1 102 ? 23.701 -6.639 -11.258 1.00 98.12 102 ARG A C 1
ATOM 811 O O . ARG A 1 102 ? 22.985 -7.043 -10.348 1.00 98.12 102 ARG A O 1
ATOM 818 N N . ILE A 1 103 ? 23.689 -7.119 -12.494 1.00 98.25 103 ILE A N 1
ATOM 819 C CA . ILE A 1 103 ? 22.788 -8.168 -12.962 1.00 98.25 103 ILE A CA 1
ATOM 820 C C . ILE A 1 103 ? 23.607 -9.421 -13.245 1.00 98.25 103 ILE A C 1
ATOM 822 O O . ILE A 1 103 ? 24.638 -9.334 -13.915 1.00 98.25 103 ILE A O 1
ATOM 826 N N . ARG A 1 104 ? 23.153 -10.569 -12.739 1.00 97.56 104 ARG A N 1
ATOM 827 C CA . ARG A 1 104 ? 23.741 -11.890 -12.986 1.00 97.56 104 ARG A CA 1
ATOM 828 C C . ARG A 1 104 ? 22.685 -12.850 -13.508 1.00 97.56 104 ARG A C 1
ATOM 830 O O . ARG A 1 104 ? 21.657 -13.016 -12.860 1.00 97.56 104 ARG A O 1
ATOM 837 N N . LEU A 1 105 ? 22.939 -13.489 -14.648 1.00 96.00 105 LEU A N 1
ATOM 838 C CA . LEU A 1 105 ? 22.043 -14.525 -15.170 1.00 96.00 105 LEU A CA 1
ATOM 839 C C . LEU A 1 105 ? 22.410 -15.893 -14.600 1.00 96.00 105 LEU A C 1
ATOM 841 O O . LEU A 1 105 ? 23.591 -16.232 -14.492 1.00 96.00 105 LEU A O 1
ATOM 845 N N . ARG A 1 106 ? 21.389 -16.691 -14.302 1.00 93.56 106 ARG A N 1
ATOM 846 C CA . ARG A 1 106 ? 21.504 -18.096 -13.909 1.00 93.56 106 ARG A CA 1
ATOM 847 C C . ARG A 1 106 ? 20.996 -18.990 -15.032 1.00 93.56 106 ARG A C 1
ATOM 849 O O . ARG A 1 106 ? 20.099 -18.604 -15.777 1.00 93.56 106 ARG A O 1
ATOM 856 N N . ASP A 1 107 ? 21.546 -20.195 -15.140 1.00 88.00 107 ASP A N 1
ATOM 857 C CA . ASP A 1 107 ? 21.106 -21.205 -16.113 1.00 88.00 107 ASP A CA 1
ATOM 858 C C . ASP A 1 107 ? 19.812 -21.907 -15.649 1.00 88.00 107 ASP A C 1
ATOM 860 O O . ASP A 1 107 ? 19.714 -23.127 -15.585 1.00 88.00 107 ASP A O 1
ATOM 864 N N . GLU A 1 108 ? 18.809 -21.101 -15.311 1.00 90.19 108 GLU A N 1
ATOM 865 C CA . GLU A 1 108 ? 17.447 -21.492 -14.953 1.00 90.19 108 GLU A CA 1
ATOM 866 C C . GLU A 1 108 ? 16.496 -20.771 -15.911 1.00 90.19 108 GLU A C 1
ATOM 868 O O . GLU A 1 108 ? 16.721 -19.601 -16.235 1.00 90.19 108 GLU A O 1
ATOM 873 N N . GLN A 1 109 ? 15.428 -21.432 -16.362 1.00 83.06 109 GLN A N 1
ATOM 874 C CA . GLN A 1 109 ? 14.407 -20.721 -17.130 1.00 83.06 109 GLN A CA 1
ATOM 875 C C . GLN A 1 109 ? 13.606 -19.787 -16.213 1.00 83.06 109 GLN A C 1
ATOM 877 O O . GLN A 1 109 ? 13.284 -20.177 -15.086 1.00 83.06 109 GLN A O 1
ATOM 882 N N . PRO A 1 110 ? 13.281 -18.566 -16.673 1.00 81.06 110 PRO A N 1
ATOM 883 C CA . PRO A 1 110 ? 12.354 -17.709 -15.953 1.00 81.06 110 PRO A CA 1
ATOM 884 C C . PRO A 1 110 ? 10.964 -18.362 -15.909 1.00 81.06 110 PRO A C 1
ATOM 886 O O . PRO A 1 110 ? 10.631 -19.214 -16.737 1.00 81.06 110 PRO A O 1
ATOM 889 N N . GLY A 1 111 ? 10.152 -17.974 -14.924 1.00 73.94 111 GLY A N 1
ATOM 890 C CA . GLY A 1 111 ? 8.764 -18.428 -14.828 1.00 73.94 111 GLY A CA 1
ATOM 891 C C . GLY A 1 111 ? 7.921 -18.018 -16.045 1.00 73.94 111 GLY A C 1
ATOM 892 O O . GLY A 1 111 ? 8.355 -17.255 -16.907 1.00 73.94 111 GLY A O 1
ATOM 893 N N . LEU A 1 112 ? 6.684 -18.515 -16.114 1.00 69.19 112 LEU A N 1
ATOM 894 C CA . LEU A 1 112 ? 5.737 -18.164 -17.177 1.00 69.19 112 LEU A CA 1
ATOM 895 C C . LEU A 1 112 ? 5.468 -16.650 -17.213 1.00 69.19 112 LEU A C 1
ATOM 897 O O . LEU A 1 112 ? 4.848 -16.097 -16.307 1.00 69.19 112 LEU A O 1
ATOM 901 N N . ILE A 1 113 ? 5.877 -15.995 -18.301 1.00 64.69 113 ILE A N 1
ATOM 902 C CA . ILE A 1 113 ? 5.606 -14.575 -18.550 1.00 64.69 113 ILE A CA 1
ATOM 903 C C . ILE A 1 113 ? 4.275 -14.458 -19.297 1.00 64.69 113 ILE A C 1
ATOM 905 O O . ILE A 1 113 ? 4.184 -14.754 -20.491 1.00 64.69 113 ILE A O 1
ATOM 909 N N . GLN A 1 114 ? 3.224 -14.036 -18.597 1.00 64.38 114 GLN A N 1
ATOM 910 C CA . GLN A 1 114 ? 1.921 -13.801 -19.218 1.00 64.38 114 GLN A CA 1
ATOM 911 C C . GLN A 1 114 ? 1.897 -12.460 -19.958 1.00 64.38 114 GLN A C 1
ATOM 913 O O . GLN A 1 114 ? 2.482 -11.469 -19.519 1.00 64.38 114 GLN A O 1
ATOM 918 N N . LYS A 1 115 ? 1.193 -12.410 -21.096 1.00 63.25 115 LYS A N 1
ATOM 919 C CA . LYS A 1 115 ? 0.960 -11.142 -21.798 1.00 63.25 115 LYS A CA 1
ATOM 920 C C . LYS A 1 115 ? -0.008 -10.274 -20.986 1.00 63.25 115 LYS A C 1
ATOM 922 O O . LYS A 1 115 ? -1.030 -10.796 -20.538 1.00 63.25 115 LYS A O 1
ATOM 927 N N . PRO A 1 116 ? 0.251 -8.961 -20.854 1.00 63.38 116 PRO A N 1
ATOM 928 C CA . PRO A 1 116 ? -0.691 -8.064 -20.203 1.00 63.38 116 PRO A CA 1
ATOM 929 C C . PRO A 1 116 ? -2.019 -8.049 -20.969 1.00 63.38 116 PRO A C 1
ATOM 931 O O . PRO A 1 116 ? -2.045 -7.988 -22.199 1.00 63.38 116 PRO A O 1
ATOM 934 N N . ARG A 1 117 ? -3.130 -8.090 -20.229 1.00 58.91 117 ARG A N 1
ATOM 935 C CA . ARG A 1 117 ? -4.496 -8.115 -20.784 1.00 58.91 117 ARG A CA 1
ATOM 936 C C . ARG A 1 117 ? -4.914 -6.782 -21.411 1.00 58.91 117 ARG A C 1
ATOM 938 O O . ARG A 1 117 ? -5.818 -6.734 -22.239 1.00 58.91 117 ARG A O 1
ATOM 945 N N . SER A 1 118 ? -4.248 -5.693 -21.038 1.00 61.94 118 SER A N 1
ATOM 946 C CA . SER A 1 118 ? -4.564 -4.330 -21.462 1.00 61.94 118 SER A CA 1
ATOM 947 C C . SER A 1 118 ? -3.653 -3.871 -22.606 1.00 61.94 118 SER A C 1
ATOM 949 O O . SER A 1 118 ? -2.594 -3.286 -22.393 1.00 61.94 118 SER A O 1
ATOM 951 N N . VAL A 1 119 ? -4.085 -4.105 -23.849 1.00 61.66 119 VAL A N 1
ATOM 952 C CA . VAL A 1 119 ? -3.442 -3.553 -25.055 1.00 61.66 119 VAL A CA 1
ATOM 953 C C . VAL A 1 119 ? -4.289 -2.406 -25.601 1.00 61.66 119 VAL A C 1
ATOM 955 O O . VAL A 1 119 ? -5.517 -2.476 -25.609 1.00 61.66 119 VAL A O 1
ATOM 958 N N . GLN A 1 120 ? -3.640 -1.332 -26.055 1.00 63.56 120 GLN A N 1
ATOM 959 C CA . GLN A 1 120 ? -4.330 -0.216 -26.696 1.00 63.56 120 GLN A CA 1
ATOM 960 C C . GLN A 1 120 ? -5.084 -0.700 -27.946 1.00 63.56 120 GLN A C 1
ATOM 962 O O . GLN A 1 120 ? -4.489 -1.236 -28.882 1.00 63.56 120 GLN A O 1
ATOM 967 N N . GLU A 1 121 ? -6.398 -0.491 -27.978 1.00 66.25 121 GLU A N 1
ATOM 968 C CA . GLU A 1 121 ? -7.222 -0.824 -29.137 1.00 66.25 121 GLU A CA 1
ATOM 969 C C . GLU A 1 121 ? -7.147 0.302 -30.169 1.00 66.25 121 GLU A C 1
ATOM 971 O O . GLU A 1 121 ? -7.505 1.447 -29.889 1.00 66.25 121 GLU A O 1
ATOM 976 N N . LYS A 1 122 ? -6.745 -0.030 -31.400 1.00 64.25 122 LYS A N 1
ATOM 977 C CA . LYS A 1 122 ? -6.588 0.940 -32.499 1.00 64.25 122 LYS A CA 1
ATOM 978 C C . LYS A 1 122 ? -7.870 1.721 -32.836 1.00 64.25 122 LYS A C 1
ATOM 980 O O . LYS A 1 122 ? -7.783 2.785 -33.436 1.00 64.25 122 LYS A O 1
ATOM 985 N N . ASN A 1 123 ? -9.038 1.217 -32.435 1.00 73.69 123 ASN A N 1
ATOM 986 C CA . ASN A 1 123 ? -10.347 1.762 -32.804 1.00 73.69 123 ASN A CA 1
ATOM 987 C C . ASN A 1 123 ? -10.993 2.640 -31.713 1.00 73.69 123 ASN A C 1
ATOM 989 O O . ASN A 1 123 ? -12.132 3.079 -31.878 1.00 73.69 123 ASN A O 1
ATOM 993 N N . LYS A 1 124 ? -10.310 2.897 -30.590 1.00 73.00 124 LYS A N 1
ATOM 994 C CA . LYS A 1 124 ? -10.840 3.735 -29.502 1.00 73.00 124 LYS A CA 1
ATOM 995 C C . LYS A 1 124 ? -10.403 5.196 -29.647 1.00 73.00 124 LYS A C 1
ATOM 997 O O . LYS A 1 124 ? -9.301 5.494 -30.093 1.00 73.00 124 LYS A O 1
ATOM 1002 N N . LYS A 1 125 ? -11.281 6.122 -29.242 1.00 74.50 125 LYS A N 1
ATOM 1003 C CA . LYS A 1 125 ? -10.953 7.552 -29.127 1.00 74.50 125 LYS A CA 1
ATOM 1004 C C . LYS A 1 125 ? -10.248 7.810 -27.797 1.00 74.50 125 LYS A C 1
ATOM 1006 O O . LYS A 1 125 ? -10.768 7.437 -26.746 1.00 74.50 125 LYS A O 1
ATOM 1011 N N . TYR A 1 126 ? -9.106 8.484 -27.856 1.00 74.31 126 TYR A N 1
ATOM 1012 C CA . TYR A 1 126 ? -8.304 8.862 -26.695 1.00 74.31 126 TYR A CA 1
ATOM 1013 C C . TYR A 1 126 ? -8.279 10.384 -26.538 1.00 74.31 126 TYR A C 1
ATOM 1015 O O . TYR A 1 126 ? -8.419 11.115 -27.515 1.00 74.31 126 TYR A O 1
ATOM 1023 N N . TRP A 1 127 ? -8.128 10.846 -25.299 1.00 73.50 127 TRP A N 1
ATOM 1024 C CA . TRP A 1 127 ? -7.891 12.253 -24.985 1.00 73.50 127 TRP A CA 1
ATOM 1025 C C . TRP A 1 127 ? -6.389 12.455 -24.825 1.00 73.50 127 TRP A C 1
ATOM 1027 O O . TRP A 1 127 ? -5.719 11.607 -24.234 1.00 73.50 127 TRP A O 1
ATOM 1037 N N . GLU A 1 128 ? -5.868 13.565 -25.331 1.00 80.19 128 GLU A N 1
ATOM 1038 C CA . GLU A 1 128 ? -4.463 13.912 -25.139 1.00 80.19 128 GLU A CA 1
ATOM 1039 C C . GLU A 1 128 ? -4.240 14.460 -23.725 1.00 80.19 128 GLU A C 1
ATOM 1041 O O . GLU A 1 128 ? -5.028 15.260 -23.213 1.00 80.19 128 GLU A O 1
ATOM 1046 N N . ALA A 1 129 ? -3.158 14.015 -23.087 1.00 81.38 129 ALA A N 1
ATOM 1047 C CA . ALA A 1 129 ? -2.689 14.542 -21.814 1.00 81.38 129 ALA A CA 1
ATOM 1048 C C . ALA A 1 129 ? -1.337 15.224 -22.031 1.00 81.38 129 ALA A C 1
ATOM 1050 O O . ALA A 1 129 ? -0.409 14.626 -22.576 1.00 81.38 129 ALA A O 1
ATOM 1051 N N . HIS A 1 130 ? -1.215 16.474 -21.585 1.00 87.12 130 HIS A N 1
ATOM 1052 C CA . HIS A 1 130 ? 0.051 17.196 -21.636 1.00 87.12 130 HIS A CA 1
ATOM 1053 C C . HIS A 1 130 ? 0.946 16.744 -20.480 1.00 87.12 130 HIS A C 1
ATOM 1055 O O . HIS A 1 130 ? 0.657 17.014 -19.314 1.00 87.12 130 HIS A O 1
ATOM 1061 N N . ILE A 1 131 ? 2.034 16.058 -20.819 1.00 89.56 131 ILE A N 1
ATOM 1062 C CA . ILE A 1 131 ? 3.058 15.598 -19.880 1.00 89.56 131 ILE A CA 1
ATOM 1063 C C . ILE A 1 131 ? 4.358 16.309 -20.238 1.00 89.56 131 ILE A C 1
ATOM 1065 O O . ILE A 1 131 ? 4.787 16.294 -21.392 1.00 89.56 131 ILE A O 1
ATOM 1069 N N . LEU A 1 132 ? 4.991 16.942 -19.253 1.00 91.12 132 LEU A N 1
ATOM 1070 C CA . LEU A 1 132 ? 6.301 17.555 -19.438 1.00 91.12 132 LEU A CA 1
ATOM 1071 C C . LEU A 1 132 ? 7.365 16.488 -19.212 1.00 91.12 132 LEU A C 1
ATOM 1073 O O . LEU A 1 132 ? 7.377 15.852 -18.163 1.00 91.12 132 LEU A O 1
ATOM 1077 N N . PHE A 1 133 ? 8.268 16.304 -20.170 1.00 91.69 133 PHE A N 1
ATOM 1078 C CA . PHE A 1 133 ? 9.348 15.328 -20.063 1.00 91.69 133 PHE A CA 1
ATOM 1079 C C . PHE A 1 133 ? 10.708 16.022 -20.025 1.00 91.69 133 PHE A C 1
ATOM 1081 O O . PHE A 1 133 ? 11.115 16.688 -20.978 1.00 91.69 133 PHE A O 1
ATOM 1088 N N . ASN A 1 134 ? 11.445 15.825 -18.933 1.00 89.94 134 ASN A N 1
ATOM 1089 C CA . ASN A 1 134 ? 12.835 16.237 -18.827 1.00 89.94 134 ASN A CA 1
ATOM 1090 C C . ASN A 1 134 ? 13.748 15.083 -19.246 1.00 89.94 134 ASN A C 1
ATOM 1092 O O . ASN A 1 134 ? 14.124 14.240 -18.432 1.00 89.94 134 ASN A O 1
ATOM 1096 N N . LYS A 1 135 ? 14.165 15.083 -20.514 1.00 85.19 135 LYS A N 1
ATOM 1097 C CA . LYS A 1 135 ? 15.030 14.037 -21.078 1.00 85.19 135 LYS A CA 1
ATOM 1098 C C . LYS A 1 135 ? 16.393 13.917 -20.386 1.00 85.19 135 LYS A C 1
ATOM 1100 O O . LYS A 1 135 ? 16.951 12.827 -20.336 1.00 85.19 135 LYS A O 1
ATOM 1105 N N . ILE A 1 136 ? 16.934 15.018 -19.858 1.00 87.69 136 ILE A N 1
ATOM 1106 C CA . ILE A 1 136 ? 18.256 15.031 -19.207 1.00 87.69 136 ILE A CA 1
ATOM 1107 C C . ILE A 1 136 ? 18.188 14.356 -17.837 1.00 87.69 136 ILE A C 1
ATOM 1109 O O . ILE A 1 136 ? 19.123 13.658 -17.451 1.00 87.69 136 ILE A O 1
ATOM 1113 N N . LYS A 1 137 ? 17.088 14.563 -17.107 1.00 88.31 137 LYS A N 1
ATOM 1114 C CA . LYS A 1 137 ? 16.887 13.999 -15.767 1.00 88.31 137 LYS A CA 1
ATOM 1115 C C . LYS A 1 137 ? 16.056 12.715 -15.750 1.00 88.31 137 LYS A C 1
ATOM 1117 O O . LYS A 1 137 ? 16.011 12.062 -14.716 1.00 88.31 137 LYS A O 1
ATOM 1122 N N . GLY A 1 138 ? 15.418 12.344 -16.859 1.00 88.12 138 GLY A N 1
ATOM 1123 C CA . GLY A 1 138 ? 14.524 11.185 -16.923 1.00 88.12 138 GLY A CA 1
ATOM 1124 C C . GLY A 1 138 ? 13.274 11.353 -16.055 1.00 88.12 138 GLY A C 1
ATOM 1125 O O . GLY A 1 138 ? 12.794 10.374 -15.496 1.00 88.12 138 GLY A O 1
ATOM 1126 N N . GLU A 1 139 ? 12.789 12.589 -15.910 1.00 91.12 139 GLU A N 1
ATOM 1127 C CA . GLU A 1 139 ? 11.624 12.939 -15.087 1.00 91.12 139 GLU A CA 1
ATOM 1128 C C . GLU A 1 139 ? 10.438 13.270 -15.973 1.00 91.12 139 GLU A C 1
ATOM 1130 O O . GLU A 1 139 ? 10.599 13.918 -17.013 1.00 91.12 139 GLU A O 1
ATOM 1135 N N . ILE A 1 140 ? 9.245 12.921 -15.507 1.00 92.44 140 ILE A N 1
ATOM 1136 C CA . ILE A 1 140 ? 8.005 13.416 -16.087 1.00 92.44 140 ILE A CA 1
ATOM 1137 C C . ILE A 1 140 ? 7.245 14.239 -15.054 1.00 92.44 140 ILE A C 1
ATOM 1139 O O . ILE A 1 140 ? 7.242 13.922 -13.864 1.00 92.44 140 ILE A O 1
ATOM 1143 N N . PHE A 1 141 ? 6.584 15.292 -15.522 1.00 90.50 141 PHE A N 1
ATOM 1144 C CA . PHE A 1 141 ? 5.716 16.118 -14.701 1.00 90.50 141 PHE A CA 1
ATOM 1145 C C . PHE A 1 141 ? 4.321 16.175 -15.308 1.00 90.50 141 PHE A C 1
ATOM 1147 O O . PHE A 1 141 ? 4.156 16.451 -16.500 1.00 90.50 141 PHE A O 1
ATOM 1154 N N . PHE A 1 142 ? 3.317 15.943 -14.469 1.00 88.81 142 PHE A N 1
ATOM 1155 C CA . PHE A 1 142 ? 1.906 16.074 -14.811 1.00 88.81 142 PHE A CA 1
ATOM 1156 C C . PHE A 1 142 ? 1.251 17.036 -13.818 1.00 88.81 142 PHE A C 1
ATOM 1158 O O . PHE A 1 142 ? 1.346 16.833 -12.614 1.00 88.81 142 PHE A O 1
ATOM 1165 N N . GLU A 1 143 ? 0.640 18.119 -14.310 1.00 84.38 143 GLU A N 1
ATOM 1166 C CA . GLU A 1 143 ? 0.051 19.186 -13.472 1.00 84.38 143 GLU A CA 1
ATOM 1167 C C . GLU A 1 143 ? 1.006 19.728 -12.372 1.00 84.38 143 GLU A C 1
ATOM 1169 O O . GLU A 1 143 ? 0.571 20.103 -11.283 1.00 84.38 143 GLU A O 1
ATOM 1174 N N . ASN A 1 144 ? 2.307 19.820 -12.690 1.00 80.75 144 ASN A N 1
ATOM 1175 C CA . ASN A 1 144 ? 3.425 20.225 -11.814 1.00 80.75 144 ASN A CA 1
ATOM 1176 C C . ASN A 1 144 ? 3.862 19.210 -10.742 1.00 80.75 144 ASN A C 1
ATOM 1178 O O . ASN A 1 144 ? 4.804 19.495 -10.004 1.00 80.75 144 ASN A O 1
ATOM 1182 N N . ASP A 1 145 ? 3.264 18.021 -10.696 1.00 82.56 145 ASP A N 1
ATOM 1183 C CA . ASP A 1 145 ? 3.739 16.924 -9.853 1.00 82.56 145 ASP A CA 1
ATOM 1184 C C . ASP A 1 145 ? 4.778 16.086 -10.600 1.00 82.56 145 ASP A C 1
ATOM 1186 O O . ASP A 1 145 ? 4.542 15.688 -11.744 1.00 82.56 145 ASP A O 1
ATOM 1190 N N . ASN A 1 146 ? 5.897 15.757 -9.944 1.00 87.81 146 ASN A N 1
ATOM 1191 C CA . ASN A 1 146 ? 6.808 14.722 -10.437 1.00 87.81 146 ASN A CA 1
ATOM 1192 C C . ASN A 1 146 ? 6.079 13.374 -10.379 1.00 87.81 146 ASN A C 1
ATOM 1194 O O . ASN A 1 146 ? 5.594 12.967 -9.322 1.00 87.81 146 ASN A O 1
ATOM 1198 N N . CYS A 1 147 ? 5.951 12.731 -11.533 1.00 88.62 147 CYS A N 1
ATOM 1199 C CA . CYS A 1 147 ? 5.135 11.543 -11.707 1.00 88.62 147 CYS A CA 1
ATOM 1200 C C . CYS A 1 147 ? 5.942 10.404 -12.323 1.00 88.62 147 CYS A C 1
ATOM 1202 O O . CYS A 1 147 ? 7.080 10.544 -12.765 1.00 88.62 147 CYS A O 1
ATOM 1204 N N . THR A 1 148 ? 5.303 9.248 -12.388 1.00 90.62 148 THR A N 1
ATOM 1205 C CA . THR A 1 148 ? 5.819 8.073 -13.071 1.00 90.62 148 THR A CA 1
ATOM 1206 C C . THR A 1 148 ? 4.651 7.384 -13.766 1.00 90.62 148 THR A C 1
ATOM 1208 O O . THR A 1 148 ? 3.552 7.328 -13.214 1.00 90.62 148 THR A O 1
ATOM 1211 N N . ILE A 1 149 ? 4.863 6.885 -14.983 1.00 90.62 149 ILE A N 1
ATOM 1212 C CA . ILE A 1 149 ? 3.868 6.074 -15.686 1.00 90.62 149 ILE A CA 1
ATOM 1213 C C . ILE A 1 149 ? 4.065 4.630 -15.241 1.00 90.62 149 ILE A C 1
ATOM 1215 O O . ILE A 1 149 ? 5.125 4.040 -15.443 1.00 90.62 149 ILE A O 1
ATOM 1219 N N . ILE A 1 150 ? 3.030 4.070 -14.626 1.00 87.81 150 ILE A N 1
ATOM 1220 C CA . ILE A 1 150 ? 3.013 2.690 -14.149 1.00 87.81 150 ILE A CA 1
ATOM 1221 C C . ILE A 1 150 ? 1.998 1.921 -15.004 1.00 87.81 150 ILE A C 1
ATOM 1223 O O . ILE A 1 150 ? 0.845 2.356 -15.105 1.00 87.81 150 ILE A O 1
ATOM 1227 N N . PRO A 1 151 ? 2.391 0.810 -15.655 1.00 85.44 151 PRO A N 1
ATOM 1228 C CA . PRO A 1 151 ? 1.445 -0.071 -16.331 1.00 85.44 151 PRO A CA 1
ATOM 1229 C C . PRO A 1 151 ? 0.340 -0.527 -15.372 1.00 85.44 151 PRO A C 1
ATOM 1231 O O . PRO A 1 151 ? 0.624 -0.924 -14.246 1.00 85.44 151 PRO A O 1
ATOM 1234 N N . ARG A 1 152 ? -0.921 -0.506 -15.824 1.00 82.69 152 ARG A N 1
ATOM 1235 C CA . ARG A 1 152 ? -2.091 -0.715 -14.945 1.00 82.69 152 ARG A CA 1
ATOM 1236 C C . ARG A 1 152 ? -2.049 -2.023 -14.149 1.00 82.69 152 ARG A C 1
ATOM 1238 O O . ARG A 1 152 ? -2.500 -2.015 -13.013 1.00 82.69 152 ARG A O 1
ATOM 1245 N N . GLY A 1 153 ? -1.476 -3.089 -14.712 1.00 79.69 153 GLY A N 1
ATOM 1246 C CA . GLY A 1 153 ? -1.378 -4.381 -14.027 1.00 79.69 153 GLY A CA 1
ATOM 1247 C C . GLY A 1 153 ? -0.289 -4.480 -12.962 1.00 79.69 153 GLY A C 1
ATOM 1248 O O . GLY A 1 153 ? -0.357 -5.354 -12.106 1.00 79.69 153 GLY A O 1
ATOM 1249 N N . GLU A 1 154 ? 0.685 -3.565 -12.931 1.00 84.56 154 GLU A N 1
ATOM 1250 C CA . GLU A 1 154 ? 1.766 -3.620 -11.938 1.00 84.56 154 GLU A CA 1
ATOM 1251 C C . GLU A 1 154 ? 1.225 -3.493 -10.504 1.00 84.56 154 GLU A C 1
ATOM 1253 O O . GLU A 1 154 ? 1.626 -4.248 -9.621 1.00 84.56 154 GLU A O 1
ATOM 1258 N N . THR A 1 155 ? 0.280 -2.579 -10.261 1.00 86.25 155 THR A N 1
ATOM 1259 C CA . THR A 1 155 ? -0.263 -2.349 -8.914 1.00 86.25 155 THR A CA 1
ATOM 1260 C C . THR A 1 155 ? -1.090 -3.531 -8.387 1.00 86.25 155 THR A C 1
ATOM 1262 O O . THR A 1 155 ? -0.818 -3.959 -7.263 1.00 86.25 155 THR A O 1
ATOM 1265 N N . PRO A 1 156 ? -2.038 -4.113 -9.153 1.00 84.94 156 PRO A N 1
ATOM 1266 C CA . PRO A 1 156 ? -2.707 -5.352 -8.763 1.00 84.94 156 PRO A CA 1
ATOM 1267 C C . PRO A 1 156 ? -1.744 -6.512 -8.498 1.00 84.94 156 PRO A C 1
ATOM 1269 O O . PRO A 1 156 ? -1.912 -7.198 -7.497 1.00 84.94 156 PRO A O 1
ATOM 1272 N N . HIS A 1 157 ? -0.714 -6.714 -9.332 1.00 85.25 157 HIS A N 1
ATOM 1273 C CA . HIS A 1 157 ? 0.265 -7.785 -9.110 1.00 85.25 157 HIS A CA 1
ATOM 1274 C C . HIS A 1 157 ? 1.024 -7.608 -7.794 1.00 85.25 157 HIS A C 1
ATOM 1276 O O . HIS A 1 157 ? 1.110 -8.549 -7.014 1.00 85.25 157 HIS A O 1
ATOM 1282 N N . ILE A 1 158 ? 1.506 -6.395 -7.502 1.00 88.00 158 ILE A N 1
ATOM 1283 C CA . ILE A 1 158 ? 2.161 -6.103 -6.219 1.00 88.00 158 ILE A CA 1
ATOM 1284 C C . ILE A 1 158 ? 1.210 -6.387 -5.051 1.00 88.00 158 ILE A C 1
ATOM 1286 O O . ILE A 1 158 ? 1.621 -6.973 -4.055 1.00 88.00 158 ILE A O 1
ATOM 1290 N N . LYS A 1 159 ? -0.058 -5.978 -5.161 1.00 89.56 159 LYS A N 1
ATOM 1291 C CA . LYS A 1 159 ? -1.058 -6.187 -4.107 1.00 89.56 159 LYS A CA 1
ATOM 1292 C C . LYS A 1 159 ? -1.321 -7.678 -3.852 1.00 89.56 159 LYS A C 1
ATOM 1294 O O . LYS A 1 159 ? -1.320 -8.070 -2.689 1.00 89.56 159 LYS A O 1
ATOM 1299 N N . LYS A 1 160 ? -1.439 -8.497 -4.903 1.00 88.44 160 LYS A N 1
ATOM 1300 C CA . LYS A 1 160 ? -1.604 -9.958 -4.791 1.00 88.44 160 LYS A CA 1
ATOM 1301 C C . LYS A 1 160 ? -0.439 -10.631 -4.067 1.00 88.44 160 LYS A C 1
ATOM 1303 O O . LYS A 1 160 ? -0.669 -11.437 -3.177 1.00 88.44 160 LYS A O 1
ATOM 1308 N N . GLU A 1 161 ? 0.799 -10.217 -4.343 1.00 89.69 161 GLU A N 1
ATOM 1309 C CA . GLU A 1 161 ? 1.967 -10.716 -3.597 1.00 89.69 161 GLU A CA 1
ATOM 1310 C C . GLU A 1 161 ? 1.851 -10.421 -2.090 1.00 89.6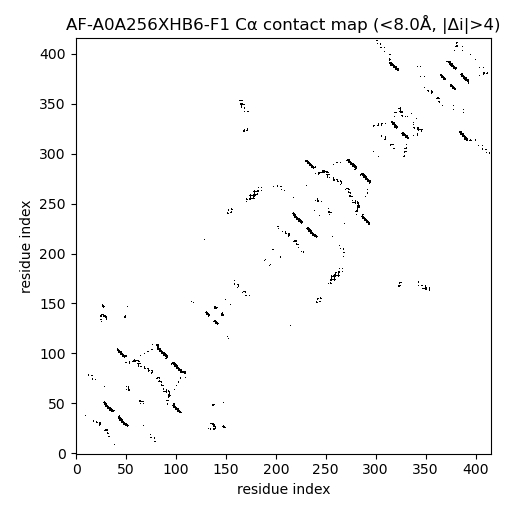9 161 GLU A C 1
ATOM 1312 O O . GLU A 1 161 ? 2.184 -11.257 -1.250 1.00 89.69 161 GLU A O 1
ATOM 1317 N N . PHE A 1 162 ? 1.340 -9.243 -1.708 1.00 91.69 162 PHE A N 1
ATOM 1318 C CA . PHE A 1 162 ? 1.066 -8.952 -0.298 1.00 91.69 162 PHE A CA 1
ATOM 1319 C C . PHE A 1 162 ? -0.077 -9.808 0.262 1.00 91.69 162 PHE A C 1
ATOM 1321 O O . PHE A 1 162 ? 0.024 -10.277 1.392 1.00 91.69 162 PHE A O 1
ATOM 1328 N N . GLU A 1 163 ? -1.150 -10.033 -0.488 1.00 90.62 163 GLU A N 1
ATOM 1329 C CA . GLU A 1 163 ? -2.270 -10.882 -0.055 1.00 90.62 163 GLU A CA 1
ATOM 1330 C C . GLU A 1 163 ? -1.850 -12.331 0.180 1.00 90.62 163 GLU A C 1
ATOM 1332 O O . GLU A 1 163 ? -2.271 -12.952 1.161 1.00 90.62 163 GLU A O 1
ATOM 1337 N N . ASP A 1 164 ? -0.978 -12.857 -0.674 1.00 89.56 164 ASP A N 1
ATOM 1338 C CA . ASP A 1 164 ? -0.446 -14.206 -0.534 1.00 89.56 164 ASP A CA 1
ATOM 1339 C C . ASP A 1 164 ? 0.364 -14.353 0.755 1.00 89.56 164 ASP A C 1
ATOM 1341 O O . ASP A 1 164 ? 0.219 -15.353 1.461 1.00 89.56 164 ASP A O 1
ATOM 1345 N N . MET A 1 165 ? 1.128 -13.322 1.128 1.00 89.44 165 MET A N 1
ATOM 1346 C CA . MET A 1 165 ? 1.946 -13.328 2.343 1.00 89.44 165 MET A CA 1
ATOM 1347 C C . MET A 1 165 ? 1.164 -13.038 3.633 1.00 89.44 165 MET A C 1
ATOM 1349 O O . MET A 1 165 ? 1.415 -13.671 4.657 1.00 89.44 165 MET A O 1
ATOM 1353 N N . ILE A 1 166 ? 0.281 -12.033 3.628 1.00 90.31 166 ILE A N 1
ATOM 1354 C CA . ILE A 1 166 ? -0.301 -11.452 4.856 1.00 90.31 166 ILE A CA 1
ATOM 1355 C C . ILE A 1 166 ? -1.826 -11.290 4.801 1.00 90.31 166 ILE A C 1
ATOM 1357 O O . ILE A 1 166 ? -2.419 -10.694 5.701 1.00 90.31 166 ILE A O 1
ATOM 1361 N N . GLY A 1 167 ? -2.479 -11.817 3.764 1.00 87.75 167 GLY A N 1
ATOM 1362 C CA . GLY A 1 167 ? -3.932 -11.799 3.620 1.00 87.75 167 GLY A CA 1
ATOM 1363 C C . GLY A 1 167 ? -4.519 -10.394 3.466 1.00 87.75 167 GLY A C 1
ATOM 1364 O O . GLY A 1 167 ? -3.915 -9.486 2.893 1.00 87.75 167 GLY A O 1
ATOM 1365 N N . THR A 1 168 ? -5.725 -10.199 4.005 1.00 86.00 168 THR A N 1
ATOM 1366 C CA . THR A 1 168 ? -6.528 -8.979 3.808 1.00 86.00 168 THR A CA 1
ATOM 1367 C C . THR A 1 168 ? -5.913 -7.714 4.410 1.00 86.00 168 THR A C 1
ATOM 1369 O O . THR A 1 168 ? -6.299 -6.608 4.025 1.00 86.00 168 THR A O 1
ATOM 1372 N N . THR A 1 169 ? -4.914 -7.828 5.295 1.00 88.25 169 THR A N 1
ATOM 1373 C CA . THR A 1 169 ? -4.125 -6.683 5.782 1.00 88.25 169 THR A CA 1
ATOM 1374 C C . THR A 1 169 ? -3.465 -5.906 4.639 1.00 88.25 169 THR A C 1
ATOM 1376 O O . THR A 1 169 ? -3.300 -4.687 4.748 1.00 88.25 169 THR A O 1
ATOM 1379 N N . ALA A 1 170 ? -3.171 -6.559 3.509 1.00 91.44 170 ALA A N 1
ATOM 1380 C CA . ALA A 1 170 ? -2.692 -5.899 2.296 1.00 91.44 170 ALA A CA 1
ATOM 1381 C C . ALA A 1 170 ? -3.600 -4.730 1.854 1.00 91.44 170 ALA A C 1
ATOM 1383 O O . ALA A 1 170 ? -3.101 -3.676 1.453 1.00 91.44 170 ALA A O 1
ATOM 1384 N N . HIS A 1 171 ? -4.926 -4.854 2.005 1.00 90.69 171 HIS A N 1
ATOM 1385 C CA . HIS A 1 171 ? -5.880 -3.791 1.660 1.00 90.69 171 HIS A CA 1
ATOM 1386 C C . HIS A 1 171 ? -5.725 -2.577 2.579 1.00 90.69 171 HIS A C 1
ATOM 1388 O O . HIS A 1 171 ? -5.734 -1.439 2.117 1.00 90.69 171 HIS A O 1
ATOM 1394 N N . THR A 1 172 ? -5.534 -2.793 3.879 1.00 89.56 172 THR A N 1
ATOM 1395 C CA . THR A 1 172 ? -5.352 -1.701 4.847 1.00 89.56 172 THR A CA 1
ATOM 1396 C C . THR A 1 172 ? -4.028 -0.973 4.638 1.00 89.56 172 THR A C 1
ATOM 1398 O O . THR A 1 172 ? -3.974 0.254 4.754 1.00 89.56 172 THR A O 1
ATOM 1401 N N . ILE A 1 173 ? -2.961 -1.694 4.275 1.00 91.50 173 ILE A N 1
ATOM 1402 C CA . ILE A 1 173 ? -1.678 -1.086 3.893 1.00 91.50 173 ILE A CA 1
ATOM 1403 C C . ILE A 1 173 ? -1.867 -0.196 2.660 1.00 91.50 173 ILE A C 1
ATOM 1405 O O . ILE A 1 173 ? -1.479 0.974 2.686 1.00 91.50 173 ILE A O 1
ATOM 1409 N N . SER A 1 174 ? -2.514 -0.723 1.620 1.00 92.75 174 SER A N 1
ATOM 1410 C CA . SER A 1 174 ? -2.829 -0.008 0.378 1.00 92.75 174 SER A CA 1
ATOM 1411 C C . SER A 1 174 ? -3.695 1.237 0.611 1.00 92.75 174 SER A C 1
ATOM 1413 O O . SER A 1 174 ? -3.357 2.323 0.132 1.00 92.75 174 SER A O 1
ATOM 1415 N N . TYR A 1 175 ? -4.748 1.122 1.424 1.00 93.19 175 TYR A N 1
ATOM 1416 C CA . TYR A 1 175 ? -5.591 2.245 1.840 1.00 93.19 175 TYR A CA 1
ATOM 1417 C C . TYR A 1 175 ? -4.776 3.332 2.543 1.00 93.19 175 TYR A C 1
ATOM 1419 O O . TYR A 1 175 ? -4.828 4.506 2.169 1.00 93.19 175 TYR A O 1
ATOM 1427 N N . ASN A 1 176 ? -3.965 2.965 3.535 1.00 90.81 176 ASN A N 1
ATOM 1428 C CA . ASN A 1 176 ? -3.196 3.943 4.297 1.00 90.81 176 ASN A CA 1
ATOM 1429 C C . ASN A 1 176 ? -2.085 4.592 3.467 1.00 90.81 176 ASN A C 1
ATOM 1431 O O . ASN A 1 176 ? -1.810 5.783 3.640 1.00 90.81 176 ASN A O 1
ATOM 1435 N N . ALA A 1 177 ? -1.478 3.844 2.542 1.00 91.06 177 ALA A N 1
ATOM 1436 C CA . ALA A 1 177 ? -0.541 4.386 1.566 1.00 91.06 177 ALA A CA 1
ATOM 1437 C C . ALA A 1 177 ? -1.224 5.439 0.679 1.00 91.06 177 ALA A C 1
ATOM 1439 O O . ALA A 1 177 ? -0.738 6.568 0.600 1.00 91.06 177 ALA A O 1
ATOM 1440 N N . GLY A 1 178 ? -2.386 5.116 0.098 1.00 92.50 178 GLY A N 1
ATOM 1441 C CA . GLY A 1 178 ? -3.167 6.047 -0.721 1.00 92.50 178 GLY A CA 1
ATOM 1442 C C . GLY A 1 178 ? -3.606 7.295 0.050 1.00 92.50 178 GLY A C 1
ATOM 1443 O O . GLY A 1 178 ? -3.445 8.422 -0.428 1.00 92.50 178 GLY A O 1
ATOM 1444 N N . LYS A 1 179 ? -4.088 7.113 1.284 1.00 93.19 179 LYS A N 1
ATOM 1445 C CA . LYS A 1 179 ? -4.532 8.205 2.160 1.00 93.19 179 LYS A CA 1
ATOM 1446 C C . LYS A 1 179 ? -3.399 9.159 2.516 1.00 93.19 179 LYS A C 1
ATOM 1448 O O . LYS A 1 179 ? -3.580 10.376 2.444 1.00 93.19 179 LYS A O 1
ATOM 1453 N N . ARG A 1 180 ? -2.227 8.626 2.874 1.00 89.25 180 ARG A N 1
ATOM 1454 C CA . ARG A 1 180 ? -1.036 9.431 3.180 1.00 89.25 180 ARG A CA 1
ATOM 1455 C C . ARG A 1 180 ? -0.530 10.170 1.945 1.00 89.25 180 ARG A C 1
ATOM 1457 O O . ARG A 1 180 ? -0.378 11.386 2.009 1.00 89.25 180 ARG A O 1
ATOM 1464 N N . ALA A 1 181 ? -0.352 9.461 0.830 1.00 87.50 181 ALA A N 1
ATOM 1465 C CA . ALA A 1 181 ? 0.133 10.045 -0.418 1.00 87.50 181 ALA A CA 1
ATOM 1466 C C . ALA A 1 181 ? -0.762 11.203 -0.884 1.00 87.50 181 ALA A C 1
ATOM 1468 O O . ALA A 1 181 ? -0.272 12.284 -1.194 1.00 87.50 181 ALA A O 1
ATOM 1469 N N . SER A 1 182 ? -2.087 11.019 -0.845 1.00 89.38 182 SER A N 1
ATOM 1470 C CA . SER A 1 182 ? -3.042 12.069 -1.213 1.00 89.38 182 SER A CA 1
ATOM 1471 C C . SER A 1 182 ? -2.901 13.326 -0.350 1.00 89.38 182 SER A C 1
ATOM 1473 O O . SER A 1 182 ? -2.863 14.439 -0.880 1.00 89.38 182 SER A O 1
ATOM 1475 N N . LYS A 1 183 ? -2.774 13.161 0.974 1.00 85.88 183 LYS A N 1
ATOM 1476 C CA . LYS A 1 183 ? -2.582 14.285 1.898 1.00 85.88 183 LYS A CA 1
ATOM 1477 C C . LYS A 1 183 ? -1.278 15.029 1.635 1.00 85.88 183 LYS A C 1
ATOM 1479 O O . LYS A 1 183 ? -1.283 16.255 1.606 1.00 85.88 183 LYS A O 1
ATOM 1484 N N . GLU A 1 184 ? -0.178 14.310 1.438 1.00 82.56 184 GLU A N 1
ATOM 1485 C CA . GLU A 1 184 ? 1.135 14.903 1.161 1.00 82.56 184 GLU A CA 1
ATOM 1486 C C . GLU A 1 184 ? 1.124 15.701 -0.147 1.00 82.56 184 GLU A C 1
ATOM 1488 O O . GLU A 1 184 ? 1.528 16.866 -0.162 1.00 82.56 184 GLU A O 1
ATOM 1493 N N . THR A 1 185 ? 0.578 15.124 -1.222 1.00 78.81 185 THR A N 1
ATOM 1494 C CA . THR A 1 185 ? 0.422 15.812 -2.509 1.00 78.81 185 THR A CA 1
ATOM 1495 C C . THR A 1 185 ? -0.434 17.068 -2.360 1.00 78.81 185 THR A C 1
ATOM 1497 O O . THR A 1 185 ? -0.007 18.158 -2.733 1.00 78.81 185 THR A O 1
ATOM 1500 N N . LEU A 1 186 ? -1.627 16.964 -1.770 1.00 76.38 186 LEU A N 1
ATOM 1501 C CA . LEU A 1 186 ? -2.548 18.097 -1.666 1.00 76.38 186 LEU A CA 1
ATOM 1502 C C . LEU A 1 186 ? -2.075 19.181 -0.687 1.00 76.38 186 LEU A C 1
ATOM 1504 O O . LEU A 1 186 ? -2.355 20.357 -0.922 1.00 76.38 186 LEU A O 1
ATOM 1508 N N . ASN A 1 187 ? -1.314 18.834 0.355 1.00 69.75 187 ASN A N 1
ATOM 1509 C CA . ASN A 1 187 ? -0.664 19.813 1.230 1.00 69.75 187 ASN A CA 1
ATOM 1510 C C . ASN A 1 187 ? 0.367 20.664 0.470 1.00 69.75 187 ASN A C 1
ATOM 1512 O O . ASN A 1 187 ? 0.487 21.859 0.738 1.00 69.75 187 ASN A O 1
ATOM 1516 N N . ASN A 1 188 ? 1.055 20.113 -0.534 1.00 64.25 188 ASN A N 1
ATOM 1517 C CA . ASN A 1 188 ? 1.945 20.908 -1.388 1.00 64.25 188 ASN A CA 1
ATOM 1518 C C . ASN A 1 188 ? 1.161 21.914 -2.257 1.00 64.25 188 ASN A C 1
ATOM 1520 O O . ASN A 1 188 ? 1.622 23.039 -2.466 1.00 64.25 188 ASN A O 1
ATOM 1524 N N . TYR A 1 189 ? -0.064 21.567 -2.672 1.00 58.78 189 TYR A N 1
ATOM 1525 C CA . TYR A 1 189 ? -0.991 22.462 -3.382 1.00 58.78 189 TYR A CA 1
ATOM 1526 C C . TYR A 1 189 ? -1.703 23.489 -2.471 1.00 58.78 189 TYR A C 1
ATOM 1528 O O . TYR A 1 189 ? -2.336 24.422 -2.974 1.00 58.78 189 TYR A O 1
ATOM 1536 N N . GLN A 1 190 ? -1.595 23.383 -1.137 1.00 52.88 190 GLN A N 1
ATOM 1537 C CA . GLN A 1 190 ? -2.232 24.314 -0.185 1.00 52.88 190 GLN A CA 1
ATOM 1538 C C . GLN A 1 190 ? -1.636 25.732 -0.182 1.00 52.88 190 GLN A C 1
ATOM 1540 O O . GLN A 1 190 ? -2.194 26.625 0.464 1.00 52.88 190 GLN A O 1
ATOM 1545 N N . LYS A 1 191 ? -0.559 26.007 -0.930 1.00 48.78 191 LYS A N 1
ATOM 1546 C CA . LYS A 1 191 ? -0.047 27.375 -1.105 1.00 48.78 191 LYS A CA 1
ATOM 1547 C C . LYS A 1 191 ? -0.934 28.173 -2.081 1.00 48.78 191 LYS A C 1
ATOM 1549 O O . LYS A 1 191 ? -0.596 28.370 -3.240 1.00 48.78 191 LYS A O 1
ATOM 1554 N N . GLY A 1 192 ? -2.090 28.636 -1.591 1.00 52.19 192 GLY A N 1
ATOM 1555 C CA . GLY A 1 192 ? -2.856 29.764 -2.150 1.00 52.19 192 GLY A CA 1
ATOM 1556 C C . GLY A 1 192 ? -4.244 29.441 -2.721 1.00 52.19 192 GLY A C 1
ATOM 1557 O O . GLY A 1 192 ? -5.219 30.073 -2.323 1.00 52.19 192 GLY A O 1
ATOM 1558 N N . LEU A 1 193 ? -4.372 28.458 -3.620 1.00 50.62 193 LEU A N 1
ATOM 1559 C CA . LEU A 1 193 ? -5.584 28.302 -4.449 1.00 50.62 193 LEU A CA 1
ATOM 1560 C C . LEU A 1 193 ? -6.720 27.501 -3.777 1.00 50.62 193 LEU A C 1
ATOM 1562 O O . LEU A 1 193 ? -7.891 27.871 -3.869 1.00 50.62 193 LEU A O 1
ATOM 1566 N N . ILE A 1 194 ? -6.386 26.416 -3.066 1.00 52.91 194 ILE A N 1
ATOM 1567 C CA . ILE A 1 194 ? -7.377 25.524 -2.432 1.00 52.91 194 ILE A CA 1
ATOM 1568 C C . ILE A 1 194 ? -8.080 26.217 -1.259 1.00 52.91 194 ILE A C 1
ATOM 1570 O O . ILE A 1 194 ? -9.280 26.036 -1.085 1.00 52.91 194 ILE A O 1
ATOM 1574 N N . LYS A 1 195 ? -7.376 27.071 -0.502 1.00 51.41 195 LYS A N 1
ATOM 1575 C CA . LYS A 1 195 ? -7.955 27.831 0.623 1.00 51.41 195 LYS A CA 1
ATOM 1576 C C . LYS A 1 195 ? -9.067 28.784 0.162 1.00 51.41 195 LYS A C 1
ATOM 1578 O O . LYS A 1 195 ? -10.087 28.896 0.830 1.00 51.41 195 LYS A O 1
ATOM 1583 N N . ILE A 1 196 ? -8.892 29.413 -1.004 1.00 51.16 196 ILE A N 1
ATOM 1584 C CA . ILE A 1 196 ? -9.873 30.330 -1.607 1.00 51.16 196 ILE A CA 1
ATOM 1585 C C . ILE A 1 196 ? -11.094 29.557 -2.137 1.00 51.16 196 ILE A C 1
ATOM 1587 O O . ILE A 1 196 ? -12.228 29.983 -1.934 1.00 51.16 196 ILE A O 1
ATOM 1591 N N . ILE A 1 197 ? -10.887 28.392 -2.765 1.00 52.53 197 ILE A N 1
ATOM 1592 C CA . ILE A 1 197 ? -11.972 27.558 -3.322 1.00 52.53 197 ILE A CA 1
ATOM 1593 C C . ILE A 1 197 ? -12.752 26.809 -2.225 1.00 52.53 197 ILE A C 1
ATOM 1595 O O . ILE A 1 197 ? -13.969 26.649 -2.332 1.00 52.53 197 ILE A O 1
ATOM 1599 N N . ALA A 1 198 ? -12.078 26.371 -1.156 1.00 54.19 198 ALA A N 1
ATOM 1600 C CA . ALA A 1 198 ? -12.705 25.726 -0.000 1.00 54.19 198 ALA A CA 1
ATOM 1601 C C . ALA A 1 198 ? -13.697 26.655 0.720 1.00 54.19 198 ALA A C 1
ATOM 1603 O O . ALA A 1 198 ? -14.676 26.178 1.286 1.00 54.19 198 ALA A O 1
ATOM 1604 N N . LEU A 1 199 ? -13.492 27.975 0.629 1.00 55.00 199 LEU A N 1
ATOM 1605 C CA . LEU A 1 199 ? -14.427 28.991 1.122 1.00 55.00 199 LEU A CA 1
ATOM 1606 C C . LEU A 1 199 ? -15.663 29.174 0.220 1.00 55.00 199 LEU A C 1
ATOM 1608 O O . LEU A 1 199 ? -16.615 29.820 0.641 1.00 55.00 199 LEU A O 1
ATOM 1612 N N . THR A 1 200 ? -15.672 28.641 -1.011 1.00 63.75 200 THR A N 1
ATOM 1613 C CA . THR A 1 200 ? -16.744 28.907 -1.989 1.00 63.75 200 THR A CA 1
ATOM 1614 C C . THR A 1 200 ? -17.825 27.821 -2.033 1.00 63.75 200 THR A C 1
ATOM 1616 O O . THR A 1 200 ? -19.006 28.146 -2.033 1.00 63.75 200 THR A O 1
ATOM 1619 N N . SER A 1 201 ? -17.460 26.532 -2.135 1.00 85.56 201 SER A N 1
ATOM 1620 C CA . SER A 1 201 ? -18.427 25.412 -2.153 1.00 85.56 201 SER A CA 1
ATOM 1621 C C . SER A 1 201 ? -17.736 24.048 -2.039 1.00 85.56 201 SER A C 1
ATOM 1623 O O . SER A 1 201 ? -16.996 23.649 -2.949 1.00 85.56 201 SER A O 1
ATOM 1625 N N . LYS A 1 202 ? -18.053 23.277 -0.986 1.00 87.06 202 LYS A N 1
ATOM 1626 C CA . LYS A 1 202 ? -17.543 21.905 -0.814 1.00 87.06 202 LYS A CA 1
ATOM 1627 C C . LYS A 1 202 ? -17.933 20.999 -1.979 1.00 87.06 202 LYS A C 1
ATOM 1629 O O . LYS A 1 202 ? -17.074 20.310 -2.518 1.00 87.06 202 LYS A O 1
ATOM 1634 N N . LYS A 1 203 ? -19.182 21.075 -2.458 1.00 90.94 203 LYS A N 1
ATOM 1635 C CA . LYS A 1 203 ? -19.664 20.287 -3.608 1.00 90.94 203 LYS A CA 1
ATOM 1636 C C . LYS A 1 203 ? -18.804 20.495 -4.856 1.00 90.94 203 LYS A C 1
ATOM 1638 O O . LYS A 1 203 ? -18.419 19.530 -5.516 1.00 90.94 203 LYS A O 1
ATOM 1643 N N . LYS A 1 204 ? -18.472 21.750 -5.181 1.00 88.19 204 LYS A N 1
ATOM 1644 C CA . LYS A 1 204 ? -17.631 22.077 -6.344 1.00 88.19 204 LYS A CA 1
ATOM 1645 C C . LYS A 1 204 ? -16.210 21.539 -6.169 1.00 88.19 204 LYS A C 1
ATOM 1647 O O . LYS A 1 204 ? -15.653 20.994 -7.120 1.00 88.19 204 LYS A O 1
ATOM 1652 N N . LEU A 1 205 ? -15.640 21.653 -4.969 1.00 86.94 205 LEU A N 1
ATOM 1653 C CA . LEU A 1 205 ? -14.311 21.121 -4.668 1.00 86.94 205 LEU A CA 1
ATOM 1654 C C . LEU A 1 205 ? -14.284 19.585 -4.763 1.00 86.94 205 LEU A C 1
ATOM 1656 O O . LEU A 1 205 ? -13.408 19.029 -5.422 1.00 86.94 205 LEU A O 1
ATOM 1660 N N . SER A 1 206 ? -15.300 18.907 -4.227 1.00 91.38 206 SER A N 1
ATOM 1661 C CA . SER A 1 206 ? -15.497 17.462 -4.372 1.00 91.38 206 SER A CA 1
ATOM 1662 C C . SER A 1 206 ? -15.605 17.020 -5.834 1.00 91.38 206 SER A C 1
ATOM 1664 O O . SER A 1 206 ? -15.025 16.010 -6.225 1.00 91.38 206 SER A O 1
ATOM 1666 N N . GLN A 1 207 ? -16.302 17.782 -6.681 1.00 91.75 207 GLN A N 1
ATOM 1667 C CA . GLN A 1 207 ? -16.361 17.498 -8.118 1.00 91.75 207 GLN A CA 1
ATOM 1668 C C . GLN A 1 207 ? -14.993 17.649 -8.798 1.00 91.75 207 GLN A C 1
ATOM 1670 O O . GLN A 1 207 ? -14.657 16.846 -9.665 1.00 91.75 207 GLN A O 1
ATOM 1675 N N . GLN A 1 208 ? -14.198 18.657 -8.426 1.00 87.75 208 GLN A N 1
ATOM 1676 C CA . GLN A 1 208 ? -12.839 18.827 -8.958 1.00 87.75 208 GLN A CA 1
ATOM 1677 C C . GLN A 1 208 ? -11.911 17.694 -8.512 1.00 87.75 208 GLN A C 1
ATOM 1679 O O . GLN A 1 208 ? -11.159 17.171 -9.329 1.00 87.75 208 GLN A O 1
ATOM 1684 N N . MET A 1 209 ? -12.027 17.260 -7.256 1.00 89.88 209 MET A N 1
ATOM 1685 C CA . MET A 1 209 ? -11.327 16.088 -6.733 1.00 89.88 209 MET A CA 1
ATOM 1686 C C . MET A 1 209 ? -11.662 14.827 -7.546 1.00 89.88 209 MET A C 1
ATOM 1688 O O . MET A 1 209 ? -10.756 14.157 -8.030 1.00 89.88 209 MET A O 1
ATOM 1692 N N . LEU A 1 210 ? -12.944 14.532 -7.795 1.00 93.06 210 LEU A N 1
ATOM 1693 C CA . LEU A 1 210 ? -13.335 13.354 -8.588 1.00 93.06 210 LEU A CA 1
ATOM 1694 C C . LEU A 1 210 ? -12.891 13.437 -10.059 1.00 93.06 210 LEU A C 1
ATOM 1696 O O . LEU A 1 210 ? -12.617 12.407 -10.671 1.00 93.06 210 LEU A O 1
ATOM 1700 N N . LYS A 1 211 ? -12.754 14.642 -10.631 1.00 91.12 211 LYS A N 1
ATOM 1701 C CA . LYS A 1 211 ? -12.196 14.835 -11.985 1.00 91.12 211 LYS A CA 1
ATOM 1702 C C . LYS A 1 211 ? -10.714 14.463 -12.090 1.00 91.12 211 LYS A C 1
ATOM 1704 O O . LYS A 1 211 ? -10.239 14.250 -13.204 1.00 91.12 211 LYS A O 1
ATOM 1709 N N . GLN A 1 212 ? -9.993 14.355 -10.973 1.00 88.50 212 GLN A N 1
ATOM 1710 C CA . GLN A 1 212 ? -8.598 13.907 -10.967 1.00 88.50 212 GLN A CA 1
ATOM 1711 C C . GLN A 1 212 ? -8.460 12.392 -11.177 1.00 88.50 212 GLN A C 1
ATOM 1713 O O . GLN A 1 212 ? -7.467 11.948 -11.748 1.00 88.50 212 GLN A O 1
ATOM 1718 N N . ILE A 1 213 ? -9.477 11.603 -10.811 1.00 91.75 213 ILE A N 1
ATOM 1719 C CA . ILE A 1 213 ? -9.488 10.139 -10.983 1.00 91.75 213 ILE A CA 1
ATOM 1720 C C . ILE A 1 213 ? -9.246 9.735 -12.456 1.00 91.75 213 ILE A C 1
ATOM 1722 O O . ILE A 1 213 ? -8.283 9.006 -12.708 1.00 91.75 213 ILE A O 1
ATOM 1726 N N . PRO A 1 214 ? -10.024 10.218 -13.453 1.00 90.69 214 PRO A N 1
ATOM 1727 C CA . PRO A 1 214 ? -9.782 9.864 -14.854 1.00 90.69 214 PRO A CA 1
ATOM 1728 C C . PRO A 1 214 ? -8.479 10.440 -15.406 1.00 90.69 214 PRO A C 1
ATOM 1730 O O . PRO A 1 214 ? -7.808 9.762 -16.178 1.00 90.69 214 PRO A O 1
ATOM 1733 N N . LYS A 1 215 ? -8.085 11.652 -14.989 1.00 87.56 215 LYS A N 1
ATOM 1734 C CA . LYS A 1 215 ? -6.823 12.281 -15.414 1.00 87.56 215 LYS A CA 1
ATOM 1735 C C . LYS A 1 215 ? -5.591 11.465 -15.021 1.00 87.56 215 LYS A C 1
ATOM 1737 O O . LYS A 1 215 ? -4.612 11.454 -15.755 1.00 87.56 215 LYS A O 1
ATOM 1742 N N . ARG A 1 216 ? -5.655 10.779 -13.877 1.00 88.38 216 ARG A N 1
ATOM 1743 C CA . ARG A 1 216 ? -4.572 9.945 -13.338 1.00 88.38 216 ARG A CA 1
ATOM 1744 C C . ARG A 1 216 ? -4.721 8.457 -13.674 1.00 88.38 216 ARG A C 1
ATOM 1746 O O . ARG A 1 216 ? -3.966 7.644 -13.162 1.00 88.38 216 ARG A O 1
ATOM 1753 N N . GLY A 1 217 ? -5.682 8.089 -14.526 1.00 88.69 217 GLY A N 1
ATOM 1754 C CA . GLY A 1 217 ? -5.833 6.717 -15.022 1.00 88.69 217 GLY A CA 1
ATOM 1755 C C . GLY A 1 217 ? -6.488 5.722 -14.055 1.00 88.69 217 GLY A C 1
ATOM 1756 O O . GLY A 1 217 ? -6.550 4.536 -14.371 1.00 88.69 217 GLY A O 1
ATOM 1757 N N . PHE A 1 218 ? -7.037 6.178 -12.922 1.00 91.00 218 PHE A N 1
ATOM 1758 C CA . PHE A 1 218 ? -7.710 5.302 -11.950 1.00 91.00 218 PHE A CA 1
ATOM 1759 C C . PHE A 1 218 ? -9.055 4.759 -12.447 1.00 91.00 218 PHE A C 1
ATOM 1761 O O . PHE A 1 218 ? -9.539 3.763 -11.926 1.00 91.00 218 PHE A O 1
ATOM 1768 N N . GLY A 1 219 ? -9.661 5.394 -13.450 1.00 91.81 219 GLY A N 1
ATOM 1769 C CA . GLY A 1 219 ? -10.961 5.023 -14.006 1.00 91.81 219 GLY A CA 1
ATOM 1770 C C . GLY A 1 219 ? -11.832 6.249 -14.257 1.00 91.81 219 GLY A C 1
ATOM 1771 O O . GLY A 1 219 ? -11.429 7.385 -14.012 1.00 91.81 219 GLY A O 1
ATOM 1772 N N . LYS A 1 220 ? -13.047 6.050 -14.766 1.00 93.19 220 LYS A N 1
ATOM 1773 C CA . LYS A 1 220 ? -13.985 7.153 -15.010 1.00 93.19 220 LYS A CA 1
ATOM 1774 C C . LYS A 1 220 ? -14.913 7.311 -13.814 1.00 93.19 220 LYS A C 1
ATOM 1776 O O . LYS A 1 220 ? -15.785 6.471 -13.607 1.00 93.19 220 LYS A O 1
ATOM 1781 N N . ALA A 1 221 ? -14.728 8.402 -13.077 1.00 96.38 221 ALA A N 1
ATOM 1782 C CA . ALA A 1 221 ? -15.521 8.727 -11.900 1.00 96.38 221 ALA A CA 1
ATOM 1783 C C . ALA A 1 221 ? -16.766 9.565 -12.217 1.00 96.38 221 ALA A C 1
ATOM 1785 O O . ALA A 1 221 ? -16.729 10.473 -13.052 1.00 96.38 221 ALA A O 1
ATOM 1786 N N . GLN A 1 222 ? -17.849 9.299 -11.491 1.00 97.12 222 GLN A N 1
ATOM 1787 C CA . GLN A 1 222 ? -19.096 10.054 -11.529 1.00 97.12 222 GLN A CA 1
ATOM 1788 C C . GLN A 1 222 ? -19.656 10.213 -10.113 1.00 97.12 222 GLN A C 1
ATOM 1790 O O . GLN A 1 222 ? -19.890 9.224 -9.425 1.00 97.12 222 GLN A O 1
ATOM 1795 N N . MET A 1 223 ? -19.905 11.454 -9.688 1.00 97.44 223 MET A N 1
ATOM 1796 C CA . MET A 1 223 ? -20.633 11.734 -8.446 1.00 97.44 223 MET A CA 1
ATOM 1797 C C . MET A 1 223 ? -22.104 11.347 -8.618 1.00 97.44 223 MET A C 1
ATOM 1799 O O . MET A 1 223 ? -22.731 11.761 -9.592 1.00 97.44 223 MET A O 1
ATOM 1803 N N . ILE A 1 224 ? -22.629 10.569 -7.677 1.00 98.00 224 ILE A N 1
ATOM 1804 C CA . ILE A 1 224 ? -24.017 10.094 -7.657 1.00 98.00 224 ILE A CA 1
ATOM 1805 C C . ILE A 1 224 ? -24.828 10.873 -6.630 1.00 98.00 224 ILE A C 1
ATOM 1807 O O . ILE A 1 224 ? -25.925 11.322 -6.943 1.00 98.00 224 ILE A O 1
ATOM 1811 N N . ASP A 1 225 ? -24.270 11.072 -5.437 1.00 97.62 225 ASP A N 1
ATOM 1812 C CA . ASP A 1 225 ? -24.925 11.804 -4.358 1.00 97.62 225 ASP A CA 1
ATOM 1813 C C . ASP A 1 225 ? -23.912 12.635 -3.560 1.00 97.62 225 ASP A C 1
ATOM 1815 O O . ASP A 1 225 ? -22.716 12.330 -3.522 1.00 97.62 225 ASP A O 1
ATOM 1819 N N . PHE A 1 226 ? -24.396 13.711 -2.947 1.00 97.25 226 PHE A N 1
ATOM 1820 C CA . PHE A 1 226 ? -23.619 14.617 -2.115 1.00 97.25 226 PHE A CA 1
ATOM 1821 C C . PHE A 1 226 ? -24.511 15.236 -1.037 1.00 97.25 226 PHE A C 1
ATOM 1823 O O . PHE A 1 226 ? -25.500 15.897 -1.357 1.00 97.25 226 PHE A O 1
ATOM 1830 N N . SER A 1 227 ? -24.096 15.121 0.225 1.00 95.50 227 SER A N 1
ATOM 1831 C CA . SER A 1 227 ? -24.709 15.827 1.350 1.00 95.50 227 SER A CA 1
ATOM 1832 C C . SER A 1 227 ? -23.644 16.571 2.144 1.00 95.50 227 SER A C 1
ATOM 1834 O O . SER A 1 227 ? -22.739 15.971 2.718 1.00 95.50 227 SER A O 1
ATOM 1836 N N . GLU A 1 228 ? 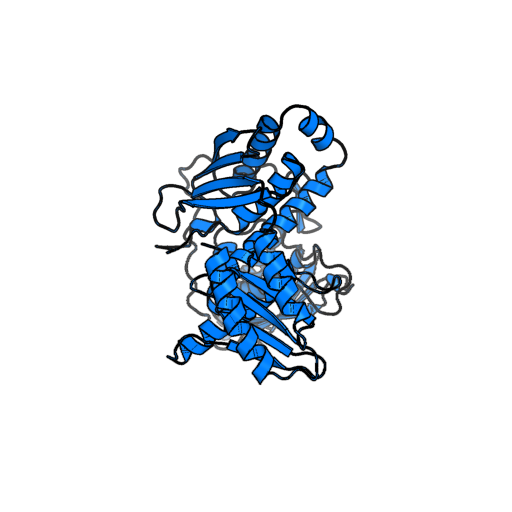-23.758 17.897 2.184 1.00 90.50 228 GLU A N 1
ATOM 1837 C CA . GLU A 1 228 ? -22.855 18.733 2.976 1.00 90.50 228 GLU A CA 1
ATOM 1838 C C . GLU A 1 228 ? -23.138 18.627 4.476 1.00 90.50 228 GLU A C 1
ATOM 1840 O O . GLU A 1 228 ? -22.202 18.634 5.267 1.00 90.50 228 GLU A O 1
ATOM 1845 N N . GLU A 1 229 ? -24.407 18.477 4.861 1.00 91.44 229 GLU A N 1
ATOM 1846 C CA . GLU A 1 229 ? -24.825 18.317 6.258 1.00 91.44 229 GLU A CA 1
ATOM 1847 C C . GLU A 1 229 ? -24.268 17.025 6.868 1.00 91.44 229 GLU A C 1
ATOM 1849 O O . GLU A 1 229 ? -23.763 17.024 7.988 1.00 91.44 229 GLU A O 1
ATOM 1854 N N . LYS A 1 230 ? -24.322 15.925 6.107 1.00 91.88 230 LYS A N 1
ATOM 1855 C CA . LYS A 1 230 ? -23.843 14.610 6.552 1.00 91.88 230 LYS A CA 1
ATOM 1856 C C . LYS A 1 230 ? -22.347 14.395 6.306 1.00 91.88 230 LYS A C 1
ATOM 1858 O O . LYS A 1 230 ? -21.845 13.328 6.646 1.00 91.88 230 LYS A O 1
ATOM 1863 N N . ASP A 1 231 ? -21.660 15.369 5.697 1.00 94.19 231 ASP A N 1
ATOM 1864 C CA . ASP A 1 231 ? -20.313 15.221 5.133 1.00 94.19 231 ASP A CA 1
ATOM 1865 C C . ASP A 1 231 ? -20.185 13.906 4.341 1.00 94.19 231 ASP A C 1
ATOM 1867 O O . ASP A 1 231 ? -19.441 12.995 4.706 1.00 94.19 231 ASP A O 1
ATOM 1871 N N . PHE A 1 232 ? -20.982 13.778 3.282 1.00 96.38 232 PHE A N 1
ATOM 1872 C CA . PHE A 1 232 ? -21.152 12.527 2.551 1.00 96.38 232 PHE A CA 1
ATOM 1873 C C . PHE A 1 232 ? -21.023 12.724 1.044 1.00 96.38 232 PHE A C 1
ATOM 1875 O O . PHE A 1 232 ? -21.560 13.680 0.475 1.00 96.38 232 PHE A O 1
ATOM 1882 N N . ILE A 1 233 ? -20.343 11.786 0.387 1.00 97.94 233 ILE A N 1
ATOM 1883 C CA . ILE A 1 233 ? -20.270 11.693 -1.071 1.00 97.94 233 ILE A CA 1
ATOM 1884 C C . ILE A 1 233 ? -20.443 10.242 -1.482 1.00 97.94 233 ILE A C 1
ATOM 1886 O O . ILE A 1 233 ? -19.669 9.384 -1.065 1.00 97.94 233 ILE A O 1
ATOM 1890 N N . LYS A 1 234 ? -21.373 10.000 -2.403 1.00 98.38 234 LYS A N 1
ATOM 1891 C CA . LYS A 1 234 ? -21.473 8.738 -3.129 1.00 98.38 234 LYS A CA 1
ATOM 1892 C C . LYS A 1 234 ? -20.994 8.928 -4.557 1.00 98.38 234 LYS A C 1
ATOM 1894 O O . LYS A 1 234 ? -21.432 9.856 -5.243 1.00 98.38 234 LYS A O 1
ATOM 1899 N N . PHE A 1 235 ? -20.114 8.059 -5.035 1.00 98.44 235 PHE A N 1
ATOM 1900 C CA . PHE A 1 235 ? -19.617 8.123 -6.408 1.00 98.44 235 PHE A CA 1
ATOM 1901 C C . PHE A 1 235 ? -19.380 6.732 -6.992 1.00 98.44 235 PHE A C 1
ATOM 1903 O O . PHE A 1 235 ? -19.200 5.754 -6.275 1.00 98.44 235 PHE A O 1
ATOM 1910 N N . ARG A 1 236 ? -19.396 6.650 -8.322 1.00 98.19 236 ARG A N 1
ATOM 1911 C CA . ARG A 1 236 ? -19.102 5.432 -9.082 1.00 98.19 236 ARG A CA 1
ATOM 1912 C C . ARG A 1 236 ? -17.838 5.606 -9.886 1.00 98.19 236 ARG A C 1
ATOM 1914 O O . ARG A 1 236 ? -17.591 6.694 -10.407 1.00 98.19 236 ARG A O 1
ATOM 1921 N N . VAL A 1 237 ? -17.088 4.524 -10.043 1.00 97.44 237 VAL A N 1
ATOM 1922 C CA . VAL A 1 237 ? -15.963 4.443 -10.968 1.00 97.44 237 VAL A CA 1
ATOM 1923 C C . VAL A 1 237 ? -16.165 3.262 -11.904 1.00 97.44 237 VAL A C 1
ATOM 1925 O O . VAL A 1 237 ? -16.163 2.105 -11.495 1.00 97.44 237 VAL A O 1
ATOM 1928 N N . THR A 1 238 ? -16.322 3.562 -13.190 1.00 94.44 238 THR A N 1
ATOM 1929 C CA . THR A 1 238 ? -16.258 2.548 -14.252 1.00 94.44 238 THR A CA 1
ATOM 1930 C C . THR A 1 238 ? -14.815 2.380 -14.706 1.00 94.44 238 THR A C 1
ATOM 1932 O O . THR A 1 238 ? -14.077 3.370 -14.756 1.00 94.44 238 THR A O 1
ATOM 1935 N N . ASN A 1 239 ? -14.430 1.163 -15.104 1.00 90.12 239 ASN A N 1
ATOM 1936 C CA . ASN A 1 239 ? -13.075 0.864 -15.574 1.00 90.12 239 ASN A CA 1
ATOM 1937 C C . ASN A 1 239 ? -12.002 1.176 -14.508 1.00 90.12 239 ASN A C 1
ATOM 1939 O O . ASN A 1 239 ? -10.981 1.787 -14.830 1.00 90.12 239 ASN A O 1
ATOM 1943 N N . SER A 1 240 ? -12.262 0.805 -13.246 1.00 92.19 240 SER A N 1
ATOM 1944 C CA . SER A 1 240 ? -11.319 0.998 -12.134 1.00 92.19 240 SER A CA 1
ATOM 1945 C C . SER A 1 240 ? -10.004 0.270 -12.404 1.00 92.19 240 SER A C 1
ATOM 1947 O O . SER A 1 240 ? -10.021 -0.895 -12.780 1.00 92.19 240 SER A O 1
ATOM 1949 N N . MET A 1 241 ? -8.864 0.943 -12.232 1.00 90.31 241 MET A N 1
ATOM 1950 C CA . MET A 1 241 ? -7.539 0.328 -12.408 1.00 90.31 241 MET A CA 1
ATOM 1951 C C . MET A 1 241 ? -7.298 -0.839 -11.454 1.00 90.31 241 MET A C 1
ATOM 1953 O O . MET A 1 241 ? -6.731 -1.838 -11.872 1.00 90.31 241 MET A O 1
ATOM 1957 N N . GLU A 1 242 ? -7.747 -0.728 -10.209 1.00 90.38 242 GLU A N 1
ATOM 1958 C CA . GLU A 1 242 ? -7.453 -1.731 -9.181 1.00 90.38 242 GLU A CA 1
ATOM 1959 C C . GLU A 1 242 ? -8.277 -3.011 -9.340 1.00 90.38 242 GLU A C 1
ATOM 1961 O O . GLU A 1 242 ? -7.837 -4.065 -8.903 1.00 90.38 242 GLU A O 1
ATOM 1966 N N . ALA A 1 243 ? -9.429 -2.942 -10.014 1.00 89.06 243 ALA A N 1
ATOM 1967 C CA . ALA A 1 243 ? -10.313 -4.090 -10.200 1.00 89.06 243 ALA A CA 1
ATOM 1968 C C . ALA A 1 243 ? -9.974 -4.949 -11.435 1.00 89.06 243 ALA A C 1
ATOM 1970 O O . ALA A 1 243 ? -10.435 -6.077 -11.531 1.00 89.06 243 ALA A O 1
ATOM 1971 N N . GLN A 1 244 ? -9.209 -4.428 -12.403 1.00 77.50 244 GLN A N 1
ATOM 1972 C CA . GLN A 1 244 ? -9.101 -5.025 -13.746 1.00 77.50 244 GLN A CA 1
ATOM 1973 C C . GLN A 1 244 ? -8.395 -6.383 -13.825 1.00 77.50 244 GLN A C 1
ATOM 1975 O O . GLN A 1 244 ? -8.642 -7.123 -14.775 1.00 77.50 244 GLN A O 1
ATOM 1980 N N . ASP A 1 245 ? -7.520 -6.693 -12.870 1.00 78.12 245 ASP A N 1
ATOM 1981 C CA . ASP A 1 245 ? -6.743 -7.937 -12.867 1.00 78.12 245 ASP A CA 1
ATOM 1982 C C . ASP A 1 245 ? -7.207 -8.924 -11.790 1.00 78.12 245 ASP A C 1
ATOM 1984 O O . ASP A 1 245 ? -6.536 -9.926 -11.543 1.00 78.12 245 ASP A O 1
ATOM 1988 N N . TYR A 1 246 ? -8.350 -8.666 -11.158 1.00 82.69 246 TYR A N 1
ATOM 1989 C CA . TYR A 1 246 ? -9.024 -9.614 -10.276 1.00 82.69 246 TYR A CA 1
ATOM 1990 C C . TYR A 1 246 ? -10.174 -10.283 -11.034 1.00 82.69 246 TYR A C 1
ATOM 1992 O O . TYR A 1 246 ? -10.883 -9.634 -11.801 1.00 82.69 246 TYR A O 1
ATOM 2000 N N . GLU A 1 247 ? -10.330 -11.588 -10.829 1.00 72.50 247 GLU A N 1
ATOM 2001 C CA . GLU A 1 247 ? -11.449 -12.386 -11.333 1.00 72.50 247 GLU A CA 1
ATOM 2002 C C . GLU A 1 247 ? -12.176 -12.954 -10.118 1.00 72.50 247 GLU A C 1
ATOM 2004 O O . GLU A 1 247 ? -11.519 -13.508 -9.238 1.00 72.50 247 GLU A O 1
ATOM 2009 N N . ASP A 1 248 ? -13.496 -12.777 -10.064 1.00 79.25 248 ASP A N 1
ATOM 2010 C CA . ASP A 1 248 ? -14.379 -13.359 -9.046 1.00 79.25 248 ASP A CA 1
ATOM 2011 C C . ASP A 1 248 ? -13.913 -13.137 -7.596 1.00 79.25 248 ASP A C 1
ATOM 2013 O O . ASP A 1 248 ? -13.940 -14.048 -6.767 1.00 79.25 248 ASP A O 1
ATOM 2017 N N . SER A 1 249 ? -13.478 -11.914 -7.276 1.00 87.75 249 SER A N 1
ATOM 2018 C CA . SER A 1 249 ? -13.094 -11.590 -5.902 1.00 87.75 249 SER A CA 1
ATOM 2019 C C . SER A 1 249 ? -14.293 -11.701 -4.959 1.00 87.75 249 SER A C 1
ATOM 2021 O O . SER A 1 249 ? -15.411 -11.295 -5.279 1.00 87.75 249 SER A O 1
ATOM 2023 N N . GLU A 1 250 ? -14.046 -12.212 -3.754 1.00 87.56 250 GLU A N 1
ATOM 2024 C CA . GLU A 1 250 ? -15.036 -12.270 -2.678 1.00 87.56 250 GLU A CA 1
ATOM 2025 C C . GLU A 1 250 ? -15.212 -10.918 -1.965 1.00 87.56 250 GLU A C 1
ATOM 2027 O O . GLU A 1 250 ? -16.168 -10.737 -1.203 1.00 87.56 250 GLU A O 1
ATOM 2032 N N . ILE A 1 251 ? -14.289 -9.970 -2.173 1.00 89.38 251 ILE A N 1
ATOM 2033 C CA . ILE A 1 251 ? -14.260 -8.677 -1.482 1.00 89.38 251 ILE A CA 1
ATOM 2034 C C . ILE A 1 251 ? -13.968 -7.506 -2.434 1.00 89.38 251 ILE A C 1
ATOM 2036 O O . ILE A 1 251 ? -13.431 -7.692 -3.523 1.00 89.38 251 ILE A O 1
ATOM 2040 N N . PRO A 1 252 ? -14.285 -6.262 -2.031 1.00 92.06 252 PRO A N 1
ATOM 2041 C CA . PRO A 1 252 ? -13.912 -5.087 -2.809 1.00 92.06 252 PRO A CA 1
ATOM 2042 C C . PRO A 1 252 ? -12.390 -4.862 -2.868 1.00 92.06 252 PRO A C 1
ATOM 2044 O O . PRO A 1 252 ? -11.694 -4.923 -1.848 1.00 92.06 252 PRO A O 1
ATOM 2047 N N . GLU A 1 253 ? -11.880 -4.549 -4.062 1.00 93.12 253 GLU A N 1
ATOM 2048 C CA . GLU A 1 253 ? -10.440 -4.523 -4.353 1.00 93.12 253 GLU A CA 1
ATOM 2049 C C . GLU A 1 253 ? -9.801 -3.126 -4.400 1.00 93.12 253 GLU A C 1
ATOM 2051 O O . GLU A 1 253 ? -8.577 -3.002 -4.280 1.00 93.12 253 GLU A O 1
ATOM 2056 N N . CYS A 1 254 ? -10.588 -2.050 -4.520 1.00 94.56 254 CYS A N 1
ATOM 2057 C CA . CYS A 1 254 ? -10.094 -0.687 -4.766 1.00 94.56 254 CYS A CA 1
ATOM 2058 C C . CYS A 1 254 ? -9.646 0.032 -3.478 1.00 94.56 254 CYS A C 1
ATOM 2060 O O . CYS A 1 254 ? -10.106 1.128 -3.121 1.00 94.56 254 CYS A O 1
ATOM 2062 N N . SER A 1 255 ? -8.738 -0.610 -2.750 1.00 94.25 255 SER A N 1
ATOM 2063 C CA . SER A 1 255 ? -8.209 -0.143 -1.466 1.00 94.25 255 SER A CA 1
ATOM 2064 C C . SER A 1 255 ? -7.349 1.126 -1.572 1.00 94.25 255 SER A C 1
ATOM 2066 O O . SER A 1 255 ? -7.432 1.994 -0.706 1.00 94.25 255 SER A O 1
ATOM 2068 N N . ILE A 1 256 ? -6.562 1.308 -2.636 1.00 94.38 256 ILE A N 1
ATOM 2069 C CA . ILE A 1 256 ? -5.759 2.527 -2.820 1.00 94.38 256 ILE A CA 1
ATOM 2070 C C . ILE A 1 256 ? -6.681 3.705 -3.129 1.00 94.38 256 ILE A C 1
ATOM 2072 O O . ILE A 1 256 ? -6.525 4.771 -2.533 1.00 94.38 256 ILE A O 1
ATOM 2076 N N . LEU A 1 257 ? -7.660 3.530 -4.021 1.00 95.31 257 LEU A N 1
ATOM 2077 C CA . LEU A 1 257 ? -8.603 4.579 -4.397 1.00 95.31 257 LEU A CA 1
ATOM 2078 C C . LEU A 1 257 ? -9.463 5.030 -3.212 1.00 95.31 257 LEU A C 1
ATOM 2080 O O . LEU A 1 257 ? -9.622 6.234 -3.011 1.00 95.31 257 LEU A O 1
ATOM 2084 N N . THR A 1 258 ? -9.974 4.102 -2.397 1.00 96.31 258 THR A N 1
ATOM 2085 C CA . THR A 1 258 ? -10.666 4.451 -1.138 1.00 96.31 258 THR A CA 1
ATOM 2086 C C . THR A 1 258 ? -9.758 5.272 -0.222 1.00 96.31 258 THR A C 1
ATOM 2088 O O . THR A 1 258 ? -10.164 6.342 0.233 1.00 96.31 258 THR A O 1
ATOM 2091 N N . GLY A 1 259 ? -8.499 4.860 -0.049 1.00 95.38 259 GLY A N 1
ATOM 2092 C CA . GLY A 1 259 ? -7.491 5.609 0.700 1.00 95.38 259 GLY A CA 1
ATOM 2093 C C . GLY A 1 259 ? -7.262 7.026 0.170 1.00 95.38 259 GLY A C 1
ATOM 2094 O O . GLY A 1 259 ? -7.371 8.002 0.915 1.00 95.38 259 GLY A O 1
ATOM 2095 N N . VAL A 1 260 ? -6.993 7.163 -1.131 1.00 95.12 260 VAL A N 1
ATOM 2096 C CA . VAL A 1 260 ? -6.781 8.453 -1.809 1.00 95.12 260 VAL A CA 1
ATOM 2097 C C . VAL A 1 260 ? -7.982 9.377 -1.614 1.00 95.12 260 VAL A C 1
ATOM 2099 O O . VAL A 1 260 ? -7.812 10.552 -1.288 1.00 95.12 260 VAL A O 1
ATOM 2102 N N . ILE A 1 261 ? -9.199 8.858 -1.777 1.00 96.06 261 ILE A N 1
ATOM 2103 C CA . ILE A 1 261 ? -10.421 9.653 -1.648 1.00 96.06 261 ILE A CA 1
ATOM 2104 C C . ILE A 1 261 ? -10.703 10.027 -0.196 1.00 96.06 261 ILE A C 1
ATOM 2106 O O . ILE A 1 261 ? -11.113 11.159 0.053 1.00 96.06 261 ILE A O 1
ATOM 2110 N N . ALA A 1 262 ? -10.413 9.150 0.767 1.00 95.69 262 ALA A N 1
ATOM 2111 C CA . ALA A 1 262 ? -10.463 9.500 2.182 1.00 95.69 262 ALA A CA 1
ATOM 2112 C C . ALA A 1 262 ? -9.474 10.631 2.510 1.00 95.69 262 ALA A C 1
ATOM 2114 O O . ALA A 1 262 ? -9.849 11.613 3.146 1.00 95.69 262 ALA A O 1
ATOM 2115 N N . GLY A 1 263 ? -8.228 10.539 2.029 1.00 93.38 263 GLY A N 1
ATOM 2116 C CA . GLY A 1 263 ? -7.191 11.554 2.247 1.00 93.38 263 GLY A CA 1
ATOM 2117 C C . GLY A 1 263 ? -7.559 12.919 1.670 1.00 93.38 263 GLY A C 1
ATOM 2118 O O . GLY A 1 263 ? -7.480 13.930 2.369 1.00 93.38 263 GLY A O 1
ATOM 2119 N N . ALA A 1 264 ? -8.032 12.942 0.426 1.00 91.94 264 ALA A N 1
ATOM 2120 C CA . ALA A 1 264 ? -8.509 14.160 -0.213 1.00 91.94 264 ALA A CA 1
ATOM 2121 C C . ALA A 1 264 ? -9.786 14.701 0.456 1.00 91.94 264 ALA A C 1
ATOM 2123 O O . ALA A 1 264 ? -9.912 15.907 0.670 1.00 91.94 264 ALA A O 1
ATOM 2124 N N . GLY A 1 265 ? -10.701 13.817 0.857 1.00 93.12 265 GLY A N 1
ATOM 2125 C CA . GLY A 1 265 ? -11.918 14.152 1.589 1.00 93.12 265 GLY A CA 1
ATOM 2126 C C . GLY A 1 265 ? -11.644 14.893 2.895 1.00 93.12 265 GLY A C 1
ATOM 2127 O O . GLY A 1 265 ? -12.294 15.899 3.167 1.00 93.12 265 GLY A O 1
ATOM 2128 N N . GLU A 1 266 ? -10.646 14.468 3.674 1.00 91.75 266 GLU A N 1
ATOM 2129 C CA . GLU A 1 266 ? -10.280 15.161 4.918 1.00 91.75 266 GLU A CA 1
ATOM 2130 C C . GLU A 1 266 ? -9.885 16.621 4.691 1.00 91.75 266 GLU A C 1
ATOM 2132 O O . GLU A 1 266 ? -10.215 17.482 5.504 1.00 91.75 266 GLU A O 1
ATOM 2137 N N . ILE A 1 267 ? -9.243 16.917 3.561 1.00 86.00 267 ILE A N 1
ATOM 2138 C CA . ILE A 1 267 ? -8.870 18.284 3.185 1.00 86.00 267 ILE A CA 1
ATOM 2139 C C . ILE A 1 267 ? -10.101 19.080 2.741 1.00 86.00 267 ILE A C 1
ATOM 2141 O O . ILE A 1 267 ? -10.247 20.241 3.115 1.00 86.00 267 ILE A O 1
ATOM 2145 N N . VAL A 1 268 ? -11.004 18.463 1.972 1.00 87.44 268 VAL A N 1
ATOM 2146 C CA . VAL A 1 268 ? -12.235 19.113 1.488 1.00 87.44 268 VAL A CA 1
ATOM 2147 C C . VAL A 1 268 ? -13.192 19.453 2.634 1.00 87.44 268 VAL A C 1
ATOM 2149 O O . VAL A 1 268 ? -13.759 20.545 2.660 1.00 87.44 268 VAL A O 1
ATOM 2152 N N . PHE A 1 269 ? -13.387 18.530 3.577 1.00 88.69 269 PHE A N 1
ATOM 2153 C CA . PHE A 1 269 ? -14.345 18.680 4.678 1.00 88.69 269 PHE A CA 1
ATOM 2154 C C . PHE A 1 269 ? -13.717 19.217 5.975 1.00 88.69 269 PHE A C 1
ATOM 2156 O O . PHE A 1 269 ? -14.454 19.559 6.908 1.00 88.69 269 PHE A O 1
ATOM 2163 N N . ASN A 1 270 ? -12.383 19.314 6.028 1.00 87.44 270 ASN A N 1
ATOM 2164 C CA . ASN A 1 270 ? -11.589 19.750 7.180 1.00 87.44 270 ASN A CA 1
ATOM 2165 C C . ASN A 1 270 ? -11.962 19.013 8.480 1.00 87.44 270 ASN A C 1
ATOM 2167 O O . ASN A 1 270 ? -12.247 19.626 9.509 1.00 87.44 270 ASN A O 1
ATOM 2171 N N . ARG A 1 271 ? -12.054 17.685 8.399 1.00 88.25 271 ARG A N 1
ATOM 2172 C CA . ARG A 1 271 ? -12.368 16.766 9.506 1.00 88.25 271 ARG A CA 1
ATOM 2173 C C . ARG A 1 271 ? -11.952 15.352 9.119 1.00 88.25 271 ARG A C 1
ATOM 2175 O O . ARG A 1 271 ? -11.621 15.119 7.963 1.00 88.25 271 ARG A O 1
ATOM 2182 N N . VAL A 1 272 ? -11.989 14.413 10.061 1.00 89.75 272 VAL A N 1
ATOM 2183 C CA . VAL A 1 272 ? -11.652 13.010 9.783 1.00 89.75 272 VAL A CA 1
ATOM 2184 C C . VAL A 1 272 ? -12.733 12.372 8.907 1.00 89.75 272 VAL A C 1
ATOM 2186 O O . VAL A 1 272 ? -13.913 12.349 9.263 1.00 89.75 272 VAL A O 1
ATOM 2189 N N . MET A 1 273 ? -12.307 11.843 7.766 1.00 92.88 273 MET A N 1
ATOM 2190 C CA . MET A 1 273 ? -13.150 11.233 6.743 1.00 92.88 273 MET A CA 1
ATOM 2191 C C . MET A 1 273 ? -12.656 9.818 6.461 1.00 92.88 273 MET A C 1
ATOM 2193 O O . MET A 1 273 ? -11.459 9.523 6.572 1.00 92.88 273 MET A O 1
ATOM 2197 N N . ASP A 1 274 ? -13.580 8.953 6.074 1.00 93.69 274 ASP A N 1
ATOM 2198 C CA . ASP A 1 274 ? -13.308 7.583 5.665 1.00 93.69 274 ASP A CA 1
ATOM 2199 C C . ASP A 1 274 ? -14.076 7.247 4.387 1.00 93.69 274 ASP A C 1
ATOM 2201 O O . ASP A 1 274 ? -15.072 7.897 4.071 1.00 93.69 274 ASP A O 1
ATOM 2205 N N . CYS A 1 275 ? -13.586 6.274 3.627 1.00 95.69 275 CYS A N 1
ATOM 2206 C CA . CYS A 1 275 ? -14.152 5.887 2.345 1.00 95.69 275 CYS A CA 1
ATOM 2207 C C . CYS A 1 275 ? -14.224 4.367 2.252 1.00 95.69 275 CYS A C 1
ATOM 2209 O O . CYS A 1 275 ? -13.212 3.692 2.439 1.00 95.69 275 CYS A O 1
ATOM 2211 N N . ILE A 1 276 ? -15.401 3.848 1.918 1.00 94.31 276 ILE A N 1
ATOM 2212 C CA . ILE A 1 276 ? -15.622 2.421 1.676 1.00 94.31 276 ILE A CA 1
ATOM 2213 C C . ILE A 1 276 ? -16.039 2.188 0.229 1.00 94.31 276 ILE A C 1
ATOM 2215 O O . ILE A 1 276 ? -16.689 3.034 -0.387 1.00 94.31 276 ILE A O 1
ATOM 2219 N N . GLU A 1 277 ? -15.677 1.026 -0.303 1.00 96.81 277 GLU A N 1
ATOM 2220 C CA . GLU A 1 277 ? -16.203 0.507 -1.561 1.00 96.81 277 GLU A CA 1
ATOM 2221 C C . GLU A 1 277 ? -17.377 -0.427 -1.238 1.00 96.81 277 GLU A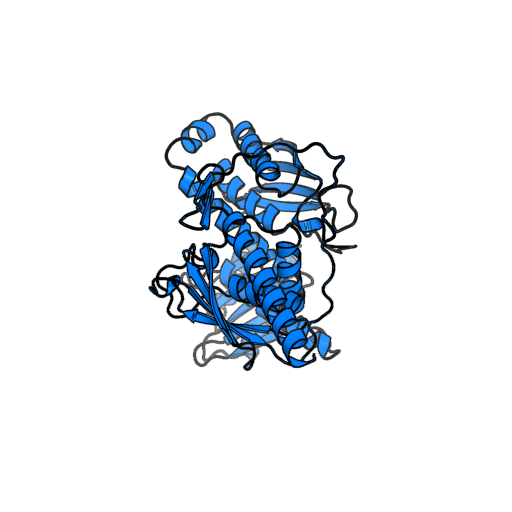 C 1
ATOM 2223 O O . GLU A 1 277 ? -17.224 -1.393 -0.493 1.00 96.81 277 GLU A O 1
ATOM 2228 N N . THR A 1 278 ? -18.565 -0.110 -1.749 1.00 95.38 278 THR A N 1
ATOM 2229 C CA . THR A 1 278 ? -19.812 -0.843 -1.478 1.00 95.38 278 THR A CA 1
ATOM 2230 C C . THR A 1 278 ? -20.199 -1.803 -2.601 1.00 95.38 278 THR A C 1
ATOM 2232 O O . THR A 1 278 ? -21.041 -2.673 -2.391 1.00 95.38 278 THR A O 1
ATOM 2235 N N . ARG A 1 279 ? -19.597 -1.647 -3.787 1.00 96.06 279 ARG A N 1
ATOM 2236 C CA . ARG A 1 279 ? -19.710 -2.532 -4.959 1.00 96.06 279 ARG A CA 1
ATOM 2237 C C . ARG A 1 279 ? -18.393 -2.537 -5.707 1.00 96.06 279 ARG A C 1
ATOM 2239 O O . ARG A 1 279 ? -17.756 -1.484 -5.757 1.00 96.06 279 ARG A O 1
ATOM 2246 N N . CYS A 1 280 ? -18.018 -3.648 -6.331 1.00 96.00 280 CYS A N 1
ATOM 2247 C CA . CYS A 1 280 ? -16.721 -3.764 -6.988 1.00 96.00 280 CYS A CA 1
ATOM 2248 C C . CYS A 1 280 ? -16.798 -4.552 -8.292 1.00 96.00 280 CYS A C 1
ATOM 2250 O O . CYS A 1 280 ? -17.312 -5.666 -8.338 1.00 96.00 280 CYS A O 1
ATOM 2252 N N . ALA A 1 281 ? -16.185 -4.015 -9.349 1.00 93.50 281 ALA A N 1
ATOM 2253 C CA . ALA A 1 281 ? -16.113 -4.714 -10.627 1.00 93.50 281 ALA A CA 1
ATOM 2254 C C . ALA A 1 281 ? -15.348 -6.047 -10.549 1.00 93.50 281 ALA A C 1
ATOM 2256 O O . ALA A 1 281 ? -15.654 -6.965 -11.302 1.00 93.50 281 ALA A O 1
ATOM 2257 N N . ALA A 1 282 ? -14.408 -6.177 -9.608 1.00 92.31 282 ALA A N 1
ATOM 2258 C CA . ALA A 1 282 ? -13.705 -7.431 -9.342 1.00 92.31 282 ALA A CA 1
ATOM 2259 C C . ALA A 1 282 ? -14.623 -8.528 -8.774 1.00 92.31 282 ALA A C 1
ATOM 2261 O O . ALA A 1 282 ? -14.323 -9.704 -8.929 1.00 92.31 282 ALA A O 1
ATOM 2262 N N . MET A 1 283 ? -15.741 -8.144 -8.147 1.00 93.69 283 MET A N 1
ATOM 2263 C CA . MET A 1 283 ? -16.764 -9.050 -7.609 1.00 93.69 283 MET A CA 1
ATOM 2264 C C . MET A 1 283 ? -17.874 -9.356 -8.636 1.00 93.69 283 MET A C 1
ATOM 2266 O O . MET A 1 283 ? -18.906 -9.927 -8.291 1.00 93.69 283 MET A O 1
ATOM 2270 N N . GLY A 1 284 ? -17.710 -8.920 -9.891 1.00 91.62 284 GLY A N 1
ATOM 2271 C CA . GLY A 1 284 ? -18.698 -9.090 -10.960 1.00 91.62 284 GLY A CA 1
ATOM 2272 C C . GLY A 1 284 ? -19.710 -7.946 -11.106 1.00 91.62 284 GLY A C 1
ATOM 2273 O O . GLY A 1 284 ? -20.565 -8.004 -11.993 1.00 91.62 284 GLY A O 1
ATOM 2274 N N . ASP A 1 285 ? -19.627 -6.881 -10.299 1.00 93.94 285 ASP A N 1
ATOM 2275 C CA . ASP A 1 285 ? -20.466 -5.696 -10.506 1.00 93.94 285 ASP A CA 1
ATOM 2276 C C . ASP A 1 285 ? -20.107 -4.967 -11.823 1.00 93.94 285 ASP A C 1
ATOM 2278 O O . ASP A 1 285 ? -18.955 -4.943 -12.256 1.00 93.94 285 ASP A O 1
ATOM 2282 N N . PRO A 1 286 ? -21.050 -4.253 -12.463 1.00 92.81 286 PRO A N 1
ATOM 2283 C CA . PRO A 1 286 ? -20.758 -3.482 -13.679 1.00 92.81 286 PRO A CA 1
ATOM 2284 C C . PRO A 1 286 ? -19.837 -2.266 -13.446 1.00 92.81 286 PRO A C 1
ATOM 2286 O O . PRO A 1 286 ? -19.372 -1.632 -14.398 1.00 92.81 286 PRO A O 1
ATOM 2289 N N . TYR A 1 287 ? -19.619 -1.880 -12.189 1.00 95.25 287 TYR A N 1
ATOM 2290 C CA . TYR A 1 287 ? -18.806 -0.741 -11.777 1.00 95.25 287 TYR A CA 1
ATOM 2291 C C . TYR A 1 287 ? -18.403 -0.874 -10.309 1.00 95.25 287 TYR A C 1
ATOM 2293 O O . TYR A 1 287 ? -19.009 -1.627 -9.553 1.00 95.25 287 TYR A O 1
ATOM 2301 N N . CYS A 1 288 ? -17.440 -0.058 -9.890 1.00 97.44 288 CYS A N 1
ATOM 2302 C CA . CYS A 1 288 ? -17.137 0.140 -8.479 1.00 97.44 288 CYS A CA 1
ATOM 2303 C C . CYS A 1 288 ? -17.984 1.294 -7.913 1.00 97.44 288 CYS A C 1
ATOM 2305 O O . CYS A 1 288 ? -18.121 2.334 -8.569 1.00 97.44 288 CYS A O 1
ATOM 2307 N N . GLU A 1 289 ? -18.560 1.138 -6.722 1.00 98.25 289 GLU A N 1
ATOM 2308 C CA . GLU A 1 289 ? -19.332 2.177 -6.021 1.00 98.25 289 GLU A CA 1
ATOM 2309 C C . GLU A 1 289 ? -18.704 2.474 -4.664 1.00 98.25 289 GLU A C 1
ATOM 2311 O O . GLU A 1 289 ? -18.288 1.563 -3.957 1.00 98.25 289 GLU A O 1
ATOM 2316 N N . PHE A 1 290 ? -18.633 3.755 -4.313 1.00 98.44 290 PHE A N 1
ATOM 2317 C CA . PHE A 1 290 ? -17.896 4.234 -3.155 1.00 98.44 290 PHE A CA 1
ATOM 2318 C C . PHE A 1 290 ? -18.706 5.239 -2.354 1.00 98.44 290 PHE A C 1
ATOM 2320 O O . PHE A 1 290 ? -19.442 6.059 -2.918 1.00 98.44 290 PHE A O 1
ATOM 2327 N N . GLU A 1 291 ? -18.494 5.217 -1.045 1.00 98.06 291 GLU A N 1
ATOM 2328 C CA . GLU A 1 291 ? -19.106 6.129 -0.090 1.00 98.06 291 GLU A CA 1
ATOM 2329 C C . GLU A 1 291 ? -18.018 6.742 0.791 1.00 98.06 291 GLU A C 1
ATOM 2331 O O . GLU A 1 291 ? -17.387 6.058 1.593 1.00 98.06 291 GLU A O 1
ATOM 2336 N N . LEU A 1 292 ? -17.792 8.046 0.617 1.00 97.56 292 LEU A N 1
ATOM 2337 C CA . LEU A 1 292 ? -16.974 8.871 1.499 1.00 97.56 292 LEU A CA 1
ATOM 2338 C C . LEU A 1 292 ? -17.888 9.472 2.566 1.00 97.56 292 LEU A C 1
ATOM 2340 O O . LEU A 1 292 ? -18.884 10.113 2.230 1.00 97.56 292 LEU A O 1
ATOM 2344 N N . TYR A 1 293 ? -17.528 9.317 3.832 1.00 95.50 293 TYR A N 1
ATOM 2345 C CA . TYR A 1 293 ? -18.323 9.771 4.966 1.00 95.50 293 TYR A CA 1
ATOM 2346 C C . TYR A 1 293 ? -17.436 10.267 6.107 1.00 95.50 293 TYR A C 1
ATOM 2348 O O . TYR A 1 293 ? -16.247 9.952 6.199 1.00 95.50 293 TYR A O 1
ATOM 2356 N N . ARG A 1 294 ? -18.016 11.052 7.014 1.00 92.12 294 ARG A N 1
ATOM 2357 C CA . ARG A 1 294 ? -17.347 11.440 8.258 1.00 92.12 294 ARG A CA 1
ATOM 2358 C C . ARG A 1 294 ? -17.125 10.220 9.149 1.00 92.12 294 ARG A C 1
ATOM 2360 O O . ARG A 1 294 ? -18.086 9.578 9.575 1.00 92.12 294 ARG A O 1
ATOM 2367 N N . LYS A 1 295 ? -15.867 9.945 9.504 1.00 85.00 295 LYS A N 1
ATOM 2368 C CA . LYS A 1 295 ? -15.540 8.879 10.460 1.00 85.00 295 LYS A CA 1
ATOM 2369 C C . LYS A 1 295 ? -16.108 9.260 11.831 1.00 85.00 295 LYS A C 1
ATOM 2371 O O . LYS A 1 295 ? -15.826 10.350 12.337 1.00 85.00 295 LYS A O 1
ATOM 2376 N N . LYS A 1 296 ? -16.934 8.391 12.422 1.00 75.25 296 LYS A N 1
ATOM 2377 C CA . LYS A 1 296 ? -17.407 8.575 13.802 1.00 75.25 296 LYS A CA 1
ATOM 2378 C C . LYS A 1 296 ? -16.224 8.439 14.764 1.00 75.25 296 LYS A C 1
ATOM 2380 O O . LYS A 1 296 ? -15.281 7.699 14.483 1.00 75.25 296 LYS A O 1
ATOM 2385 N N . ALA A 1 297 ? -16.269 9.169 15.875 1.00 64.75 297 ALA A N 1
ATOM 2386 C CA . ALA A 1 297 ? -15.320 8.956 16.959 1.00 64.75 297 ALA A CA 1
ATOM 2387 C C . ALA A 1 297 ? -15.462 7.521 17.492 1.00 64.75 297 ALA A C 1
ATOM 2389 O O . ALA A 1 297 ? -16.549 6.943 17.432 1.00 64.75 297 ALA A O 1
ATOM 2390 N N . VAL A 1 298 ? -14.350 6.966 17.971 1.00 65.00 298 VAL A N 1
ATOM 2391 C CA . VAL A 1 298 ? -14.306 5.681 18.677 1.00 65.00 298 VAL A CA 1
ATOM 2392 C C . VAL A 1 298 ? -15.368 5.669 19.778 1.00 65.00 298 VAL A C 1
ATOM 2394 O O . VAL A 1 298 ? -15.518 6.666 20.481 1.00 65.00 298 VAL A O 1
ATOM 2397 N N . GLU A 1 299 ? -16.098 4.563 19.932 1.00 69.94 299 GLU A N 1
ATOM 2398 C CA . GLU A 1 299 ? -17.115 4.440 20.980 1.00 69.94 299 GLU A CA 1
ATOM 2399 C C . GLU A 1 299 ? -16.487 4.599 22.372 1.00 69.94 299 GLU A C 1
ATOM 2401 O O . GLU A 1 299 ? -15.667 3.778 22.791 1.00 69.94 299 GLU A O 1
ATOM 2406 N N . GLU A 1 300 ? -16.911 5.629 23.113 1.00 77.44 300 GLU A N 1
ATOM 2407 C CA . GLU A 1 300 ? -16.479 5.897 24.497 1.00 77.44 300 GLU A CA 1
ATOM 2408 C C . GLU A 1 300 ? -16.654 4.662 25.395 1.00 77.44 300 GLU A C 1
ATOM 2410 O O . GLU A 1 300 ? -15.813 4.364 26.241 1.00 77.44 300 GLU A O 1
ATOM 2415 N N . ARG A 1 301 ? -17.705 3.870 25.143 1.00 84.88 301 ARG A N 1
ATOM 2416 C CA . ARG A 1 301 ? -17.965 2.604 25.838 1.00 84.88 301 ARG A CA 1
ATOM 2417 C C . ARG A 1 301 ? -16.822 1.597 25.676 1.00 84.88 301 ARG A C 1
ATOM 2419 O O . ARG A 1 301 ? -16.425 0.975 26.658 1.00 84.88 301 ARG A O 1
ATOM 2426 N N . LEU A 1 302 ? -16.284 1.428 24.466 1.00 89.62 302 LEU A N 1
ATOM 2427 C CA . LEU A 1 302 ? -15.172 0.503 24.215 1.00 89.62 302 LEU A CA 1
ATOM 2428 C C . LEU A 1 302 ? -13.879 1.009 24.854 1.00 89.62 302 LEU A C 1
ATOM 2430 O O . LEU A 1 302 ? -13.111 0.212 25.390 1.00 89.62 302 LEU A O 1
ATOM 2434 N N . GLN A 1 303 ? -13.657 2.326 24.838 1.00 89.00 303 GLN A N 1
ATOM 2435 C CA . GLN A 1 303 ? -12.527 2.933 25.543 1.00 89.00 303 GLN A CA 1
ATOM 2436 C C . GLN A 1 303 ? -12.594 2.672 27.045 1.00 89.00 303 GLN A C 1
ATOM 2438 O O . GLN A 1 303 ? -11.584 2.267 27.613 1.00 89.00 303 GLN A O 1
ATOM 2443 N N . GLN A 1 304 ? -13.764 2.828 27.668 1.00 90.06 304 GLN A N 1
ATOM 2444 C CA . GLN A 1 304 ? -13.922 2.556 29.095 1.00 90.06 304 GLN A CA 1
ATOM 2445 C C . GLN A 1 304 ? -13.648 1.084 29.428 1.00 90.06 304 GLN A C 1
ATOM 2447 O O . GLN A 1 304 ? -12.894 0.799 30.351 1.00 90.06 304 GLN A O 1
ATOM 2452 N N . ILE A 1 305 ? -14.176 0.144 28.633 1.00 93.38 305 ILE A N 1
ATOM 2453 C CA . ILE A 1 305 ? -13.921 -1.295 28.829 1.00 93.38 305 ILE A CA 1
ATOM 2454 C C . ILE A 1 305 ? -12.417 -1.609 28.753 1.00 93.38 305 ILE A C 1
ATOM 2456 O O . ILE A 1 305 ? -11.905 -2.376 29.568 1.00 93.38 305 ILE A O 1
ATOM 2460 N N . LEU A 1 306 ? -11.702 -1.022 27.785 1.00 94.31 306 LEU A N 1
ATOM 2461 C CA . LEU A 1 306 ? -10.251 -1.186 27.664 1.00 94.31 306 LEU A CA 1
ATOM 2462 C C . LEU A 1 306 ? -9.499 -0.526 28.824 1.00 94.31 306 LEU A C 1
ATOM 2464 O O . LEU A 1 306 ? -8.529 -1.101 29.307 1.00 94.31 306 LEU A O 1
ATOM 2468 N N . HIS A 1 307 ? -9.939 0.648 29.276 1.00 93.62 307 HIS A N 1
ATOM 2469 C CA . HIS A 1 307 ? -9.342 1.348 30.408 1.00 93.62 307 HIS A CA 1
ATOM 2470 C C . HIS A 1 307 ? -9.427 0.509 31.687 1.00 93.62 307 HIS A C 1
ATOM 2472 O O . HIS A 1 307 ? -8.403 0.266 32.319 1.00 93.62 307 HIS A O 1
ATOM 2478 N N . ASP A 1 308 ? -10.613 -0.009 32.016 1.00 92.25 308 ASP A N 1
ATOM 2479 C CA . ASP A 1 308 ? -10.830 -0.842 33.204 1.00 92.25 308 ASP A CA 1
ATOM 2480 C C . ASP A 1 308 ? -9.940 -2.097 33.189 1.00 92.25 308 ASP A C 1
ATOM 2482 O O . ASP A 1 308 ? -9.394 -2.493 34.216 1.00 92.25 308 ASP A O 1
ATOM 2486 N N . PHE A 1 309 ? -9.748 -2.702 32.012 1.00 93.94 309 PHE A N 1
ATOM 2487 C CA . PHE A 1 309 ? -8.854 -3.848 31.837 1.00 93.94 309 PHE A CA 1
ATOM 2488 C C . PHE A 1 309 ? -7.379 -3.495 32.036 1.00 93.94 309 PHE A C 1
ATOM 2490 O O . PHE A 1 309 ? -6.665 -4.241 32.698 1.00 93.94 309 PHE A O 1
ATOM 2497 N N . VAL A 1 310 ? -6.915 -2.361 31.504 1.00 94.19 310 VAL A N 1
ATOM 2498 C CA . VAL A 1 310 ? -5.528 -1.908 31.715 1.00 94.19 310 VAL A CA 1
ATOM 2499 C C . VAL A 1 310 ? -5.279 -1.606 33.198 1.00 94.19 310 VAL A C 1
ATOM 2501 O O . VAL A 1 310 ? -4.210 -1.916 33.721 1.00 94.19 310 VAL A O 1
ATOM 2504 N N . MET A 1 311 ? -6.276 -1.072 33.909 1.00 89.38 311 MET A N 1
ATOM 2505 C CA . MET A 1 311 ? -6.176 -0.788 35.345 1.00 89.38 311 MET A CA 1
ATOM 2506 C C . MET A 1 311 ? -6.189 -2.045 36.232 1.00 89.38 311 MET A C 1
ATOM 2508 O O . MET A 1 311 ? -5.802 -1.959 37.397 1.00 89.38 311 MET A O 1
ATOM 2512 N N . ALA A 1 312 ? -6.580 -3.213 35.707 1.00 80.00 312 ALA A N 1
ATOM 2513 C CA . ALA A 1 312 ? -6.646 -4.464 36.467 1.00 80.00 312 ALA A CA 1
ATOM 2514 C C . ALA A 1 312 ? -5.264 -5.054 36.840 1.00 80.00 312 ALA A C 1
ATOM 2516 O O . ALA A 1 312 ? -5.200 -5.950 37.681 1.00 80.00 312 ALA A O 1
ATOM 2517 N N . GLY A 1 313 ? -4.164 -4.539 36.271 1.00 77.31 313 GLY A N 1
ATOM 2518 C CA . GLY A 1 313 ? -2.786 -4.963 36.567 1.00 77.31 313 GLY A CA 1
ATOM 2519 C C . GLY A 1 313 ? -2.141 -5.794 35.450 1.00 77.31 313 GLY A C 1
ATOM 2520 O O . GLY A 1 313 ? -2.820 -6.244 34.534 1.00 77.31 313 GLY A O 1
ATOM 2521 N N . ASP A 1 314 ? -0.811 -5.954 35.496 1.00 87.88 314 ASP A N 1
ATOM 2522 C CA . ASP A 1 314 ? 0.036 -6.720 34.546 1.00 87.88 314 ASP A CA 1
ATOM 2523 C C . ASP A 1 314 ? -0.024 -6.336 33.050 1.00 87.88 314 ASP A C 1
ATOM 2525 O O . ASP A 1 314 ? 0.750 -6.839 32.231 1.00 87.88 314 ASP A O 1
ATOM 2529 N N . VAL A 1 315 ? -0.880 -5.380 32.701 1.00 93.50 315 VAL A N 1
ATOM 2530 C CA . VAL A 1 315 ? -1.086 -4.834 31.361 1.00 93.50 315 VAL A CA 1
ATOM 2531 C C . VAL A 1 315 ? -0.616 -3.380 31.325 1.00 93.50 315 VAL A C 1
ATOM 2533 O O . VAL A 1 315 ? -0.939 -2.591 32.208 1.00 93.50 315 VAL A O 1
ATOM 2536 N N . GLU A 1 316 ? 0.144 -3.013 30.297 1.00 92.75 316 GLU A N 1
ATOM 2537 C CA . GLU A 1 316 ? 0.577 -1.629 30.041 1.00 92.75 316 GLU A CA 1
ATOM 2538 C C . GLU A 1 316 ? -0.343 -0.903 29.060 1.00 92.75 316 GLU A C 1
ATOM 2540 O O . GLU A 1 316 ? -0.470 0.321 29.086 1.00 92.75 316 GLU A O 1
ATOM 2545 N N . GLY A 1 317 ? -0.998 -1.655 28.180 1.00 94.94 317 GLY A N 1
ATOM 2546 C CA . GLY A 1 317 ? -1.932 -1.100 27.221 1.00 94.94 317 GLY A CA 1
ATOM 2547 C C . GLY A 1 317 ? -2.684 -2.175 26.456 1.00 94.94 317 GLY A C 1
ATOM 2548 O O . GLY A 1 317 ? -2.232 -3.313 26.327 1.00 94.94 317 GLY A O 1
ATOM 2549 N N . ALA A 1 318 ? -3.840 -1.799 25.922 1.00 96.12 318 ALA A N 1
ATOM 2550 C CA . ALA A 1 318 ? -4.659 -2.669 25.099 1.00 96.12 318 ALA A CA 1
ATOM 2551 C C . ALA A 1 318 ? -5.325 -1.903 23.953 1.00 96.12 318 ALA A C 1
ATOM 2553 O O . ALA A 1 318 ? -5.634 -0.716 24.059 1.00 96.12 318 ALA A O 1
ATOM 2554 N N . LEU A 1 319 ? -5.588 -2.591 22.849 1.00 95.75 319 LEU A N 1
ATOM 2555 C CA . LEU A 1 319 ? -6.415 -2.079 21.762 1.00 95.75 319 LEU A CA 1
ATOM 2556 C C . LEU A 1 319 ? -7.255 -3.197 21.158 1.00 95.75 319 LEU A C 1
ATOM 2558 O O . LEU A 1 319 ? -6.884 -4.368 21.219 1.00 95.75 319 LEU A O 1
ATOM 2562 N N . ILE A 1 320 ? -8.365 -2.824 20.533 1.00 94.44 320 ILE A N 1
ATOM 2563 C CA . ILE A 1 320 ? -9.159 -3.713 19.693 1.00 94.44 320 ILE A CA 1
ATOM 2564 C C . ILE A 1 320 ? -9.172 -3.196 18.256 1.00 94.44 320 ILE A C 1
ATOM 2566 O O . ILE A 1 320 ? -9.312 -1.996 18.001 1.00 94.44 320 ILE A O 1
ATOM 2570 N N . MET A 1 321 ? -8.994 -4.113 17.311 1.00 92.75 321 MET A N 1
ATOM 2571 C CA . MET A 1 321 ? -8.968 -3.837 15.877 1.00 92.75 321 MET A CA 1
ATOM 2572 C C . MET A 1 321 ? -9.879 -4.796 15.115 1.00 92.75 321 MET A C 1
ATOM 2574 O O . MET A 1 321 ? -10.226 -5.863 15.618 1.00 92.75 321 MET A O 1
ATOM 2578 N N . SER A 1 322 ? -10.248 -4.438 13.886 1.00 89.88 322 SER A N 1
ATOM 2579 C CA . SER A 1 322 ? -10.872 -5.379 12.954 1.00 89.88 322 SER A CA 1
ATOM 2580 C C . SER A 1 322 ? -9.854 -6.404 12.445 1.00 89.88 322 SER A C 1
ATOM 2582 O O . SER A 1 322 ? -8.649 -6.153 12.469 1.00 89.88 322 SER A O 1
ATOM 2584 N N . LYS A 1 323 ? -10.328 -7.520 11.878 1.00 85.44 323 LYS A N 1
ATOM 2585 C CA . LYS A 1 323 ? -9.468 -8.533 11.229 1.00 85.44 323 LYS A CA 1
ATOM 2586 C C . LYS A 1 323 ? -8.537 -7.983 10.132 1.00 85.44 323 LYS A C 1
ATOM 2588 O O . LYS A 1 323 ? -7.553 -8.619 9.792 1.00 85.44 323 LYS A O 1
ATOM 2593 N N . ASN A 1 324 ? -8.845 -6.807 9.575 1.00 84.31 324 ASN A N 1
ATOM 2594 C CA . ASN A 1 324 ? -8.039 -6.168 8.533 1.00 84.31 324 ASN A CA 1
ATOM 2595 C C . ASN A 1 324 ? -7.046 -5.143 9.117 1.00 84.31 324 ASN A C 1
ATOM 2597 O O . ASN A 1 324 ? -6.410 -4.421 8.359 1.00 84.31 324 ASN A O 1
ATOM 2601 N N . GLY A 1 325 ? -6.931 -5.008 10.442 1.00 88.06 325 GLY A N 1
ATOM 2602 C CA . GLY A 1 325 ? -6.008 -4.061 11.078 1.00 88.06 325 GLY A CA 1
ATOM 2603 C C . GLY A 1 325 ? -6.513 -2.620 11.164 1.00 88.06 325 GLY A C 1
ATOM 2604 O O . GLY A 1 325 ? -5.715 -1.705 11.366 1.00 88.06 325 GLY A O 1
ATOM 2605 N N . ILE A 1 326 ? -7.824 -2.392 11.021 1.00 87.62 326 ILE A N 1
ATOM 2606 C CA . ILE A 1 326 ? -8.432 -1.078 11.280 1.00 87.62 326 ILE A CA 1
ATOM 2607 C C . ILE A 1 326 ? -8.645 -0.940 12.788 1.00 87.62 326 ILE A C 1
ATOM 2609 O O . ILE A 1 326 ? -9.333 -1.764 13.390 1.00 87.62 326 ILE A O 1
ATOM 2613 N N . LEU A 1 327 ? -8.079 0.108 13.391 1.00 89.62 327 LEU A N 1
ATOM 2614 C CA . LEU A 1 327 ? -8.260 0.412 14.810 1.00 89.62 327 LEU A CA 1
ATOM 2615 C C . LEU A 1 327 ? -9.735 0.705 15.124 1.00 89.62 327 LEU A C 1
ATOM 2617 O O . LEU A 1 327 ? -10.329 1.593 14.508 1.00 89.62 327 LEU A O 1
ATOM 2621 N N . ILE A 1 328 ? -10.288 -0.012 16.106 1.00 89.75 328 ILE A N 1
ATOM 2622 C CA . ILE A 1 328 ? -11.640 0.213 16.630 1.00 89.75 328 ILE A CA 1
ATOM 2623 C C . ILE A 1 328 ? -11.558 1.072 17.892 1.00 89.75 328 ILE A C 1
ATOM 2625 O O . ILE A 1 328 ? -12.176 2.127 17.931 1.00 89.75 328 ILE A O 1
ATOM 2629 N N . ALA A 1 329 ? -10.772 0.662 18.893 1.00 91.69 329 ALA A N 1
ATOM 2630 C CA . ALA A 1 329 ? -10.539 1.423 20.124 1.00 91.69 329 ALA A CA 1
ATOM 2631 C C . ALA A 1 329 ? -9.174 1.083 20.738 1.00 91.69 329 ALA A C 1
ATOM 2633 O O . ALA A 1 329 ? -8.630 0.010 20.485 1.00 91.69 329 ALA A O 1
ATOM 2634 N N . SER A 1 330 ? -8.622 1.977 21.560 1.00 94.06 330 SER A N 1
ATOM 2635 C CA . SER A 1 330 ? -7.342 1.764 22.246 1.00 94.06 330 SER A CA 1
ATOM 2636 C C . SER A 1 330 ? -7.269 2.485 23.586 1.00 94.06 330 SER A C 1
ATOM 2638 O O . SER A 1 330 ? -7.719 3.623 23.694 1.00 94.06 330 SER A O 1
ATOM 2640 N N . CYS A 1 331 ? -6.599 1.857 24.546 1.00 94.62 331 CYS A N 1
ATOM 2641 C CA . CYS A 1 331 ? -6.058 2.449 25.762 1.00 94.62 331 CYS A CA 1
ATOM 2642 C C . CYS A 1 331 ? -4.570 2.074 25.817 1.00 94.62 331 CYS A C 1
ATOM 2644 O O . CYS A 1 331 ? -4.206 1.011 26.315 1.00 94.62 331 CYS A O 1
ATOM 2646 N N . LEU A 1 332 ? -3.720 2.906 25.213 1.00 94.38 332 LEU A N 1
ATOM 2647 C CA . LEU A 1 332 ? -2.278 2.675 25.096 1.00 94.38 332 LEU A CA 1
ATOM 2648 C C . LEU A 1 332 ? -1.504 3.842 25.720 1.00 94.38 332 LEU A C 1
ATOM 2650 O O . LEU A 1 332 ? -2.035 4.956 25.766 1.00 94.38 332 LEU A O 1
ATOM 2654 N N . PRO A 1 333 ? -0.240 3.621 26.120 1.00 91.56 333 PRO A N 1
ATOM 2655 C CA . PRO A 1 333 ? 0.680 4.703 26.442 1.00 91.56 333 PRO A CA 1
ATOM 2656 C C . PRO A 1 333 ? 0.747 5.749 25.312 1.00 91.56 333 PRO A C 1
ATOM 2658 O O . PRO A 1 333 ? 0.711 5.370 24.136 1.00 91.56 333 PRO A O 1
ATOM 2661 N N . PRO A 1 334 ? 0.887 7.050 25.635 1.00 88.56 334 PRO A N 1
ATOM 2662 C CA . PRO A 1 334 ? 0.841 8.142 24.653 1.00 88.56 334 PRO A CA 1
ATOM 2663 C C . PRO A 1 334 ? 1.933 8.046 23.577 1.00 88.56 334 PRO A C 1
ATOM 2665 O O . PRO A 1 334 ? 1.757 8.537 22.463 1.00 88.56 334 PRO A O 1
ATOM 2668 N N . GLU A 1 335 ? 3.028 7.355 23.888 1.00 92.00 335 GLU A N 1
ATOM 2669 C CA . GLU A 1 335 ? 4.176 7.179 22.995 1.00 92.00 335 GLU A CA 1
ATOM 2670 C C . GLU A 1 335 ? 3.893 6.170 21.868 1.00 92.00 335 GLU A C 1
ATOM 2672 O O . GLU A 1 335 ? 4.601 6.121 20.858 1.00 92.00 335 GLU A O 1
ATOM 2677 N N . ILE A 1 336 ? 2.851 5.345 22.029 1.00 92.75 336 ILE A N 1
ATOM 2678 C CA . ILE A 1 336 ? 2.501 4.269 21.106 1.00 92.75 336 ILE A CA 1
ATOM 2679 C C . ILE A 1 336 ? 1.395 4.733 20.160 1.00 92.75 336 ILE A C 1
ATOM 2681 O O . ILE A 1 336 ? 0.261 5.006 20.548 1.00 92.75 336 ILE A O 1
ATOM 2685 N N . ASN A 1 337 ? 1.697 4.739 18.862 1.00 92.88 337 ASN A N 1
ATOM 2686 C CA . ASN A 1 337 ? 0.696 5.011 17.837 1.00 92.88 337 ASN A CA 1
ATOM 2687 C C . ASN A 1 337 ? -0.235 3.797 17.643 1.00 92.88 337 ASN A C 1
ATOM 2689 O O . ASN A 1 337 ? 0.153 2.799 17.029 1.00 92.88 337 ASN A O 1
ATOM 2693 N N . ALA A 1 338 ? -1.473 3.910 18.132 1.00 92.25 338 ALA A N 1
ATOM 2694 C CA . ALA A 1 338 ? -2.473 2.842 18.107 1.00 92.25 338 ALA A CA 1
ATOM 2695 C C . ALA A 1 338 ? -2.809 2.329 16.696 1.00 92.25 338 ALA A C 1
ATOM 2697 O O . ALA A 1 338 ? -2.867 1.120 16.481 1.00 92.25 338 ALA A O 1
ATOM 2698 N N . GLU A 1 339 ? -2.995 3.223 15.717 1.00 88.94 339 GLU A N 1
ATOM 2699 C CA . GLU A 1 339 ? -3.315 2.836 14.333 1.00 88.94 339 GLU A CA 1
ATOM 2700 C C . GLU A 1 339 ? -2.171 2.038 13.699 1.00 88.94 339 GLU A C 1
ATOM 2702 O O . GLU A 1 339 ? -2.390 1.039 13.013 1.00 88.94 339 GLU A O 1
ATOM 2707 N N . ARG A 1 340 ? -0.926 2.447 13.962 1.00 90.25 340 ARG A N 1
ATOM 2708 C CA . ARG A 1 340 ? 0.263 1.746 13.479 1.00 90.25 340 ARG A CA 1
ATOM 2709 C C . ARG A 1 340 ? 0.431 0.390 14.158 1.00 90.25 340 ARG A C 1
ATOM 2711 O O . ARG A 1 340 ? 0.764 -0.571 13.468 1.00 90.25 340 ARG A O 1
ATOM 2718 N N . LEU A 1 341 ? 0.199 0.302 15.469 1.00 93.56 341 LEU A N 1
ATOM 2719 C CA . LEU A 1 341 ? 0.270 -0.966 16.194 1.00 93.56 341 LEU A CA 1
ATOM 2720 C C . LEU A 1 341 ? -0.803 -1.948 15.707 1.00 93.56 341 LEU A C 1
ATOM 2722 O O . LEU A 1 341 ? -0.469 -3.098 15.444 1.00 93.56 341 LEU A O 1
ATOM 2726 N N . ALA A 1 342 ? -2.044 -1.495 15.500 1.00 92.75 342 ALA A N 1
ATOM 2727 C CA . ALA A 1 342 ? -3.115 -2.318 14.934 1.00 92.75 342 ALA A CA 1
ATOM 2728 C C . ALA A 1 342 ? -2.729 -2.886 13.553 1.00 92.75 342 ALA A C 1
ATOM 2730 O O . ALA A 1 342 ? -2.833 -4.088 13.313 1.00 92.75 342 ALA A O 1
ATOM 2731 N N . MET A 1 343 ? -2.177 -2.058 12.660 1.00 89.44 343 MET A N 1
ATOM 2732 C CA . MET A 1 343 ? -1.702 -2.543 11.359 1.00 89.44 343 MET A CA 1
ATOM 2733 C C . MET A 1 343 ? -0.602 -3.605 11.480 1.00 89.44 343 MET A C 1
ATOM 2735 O O . MET A 1 343 ? -0.687 -4.656 10.841 1.00 89.44 343 MET A O 1
ATOM 2739 N N . ILE A 1 344 ? 0.425 -3.353 12.297 1.00 92.88 344 ILE A N 1
ATOM 2740 C CA . ILE A 1 344 ? 1.537 -4.295 12.484 1.00 92.88 344 ILE A CA 1
ATOM 2741 C C . ILE A 1 344 ? 1.024 -5.606 13.091 1.00 92.88 344 ILE A C 1
ATOM 2743 O O . ILE A 1 344 ? 1.338 -6.674 12.572 1.00 92.88 344 ILE A O 1
ATOM 2747 N N . ALA A 1 345 ? 0.183 -5.536 14.126 1.00 93.69 345 ALA A N 1
ATOM 2748 C CA . ALA A 1 345 ? -0.414 -6.711 14.751 1.00 93.69 345 ALA A CA 1
ATOM 2749 C C . ALA A 1 345 ? -1.238 -7.533 13.749 1.00 93.69 345 ALA A C 1
ATOM 2751 O O . ALA A 1 345 ? -1.078 -8.747 13.684 1.00 93.69 345 ALA A O 1
ATOM 2752 N N . SER A 1 346 ? -2.035 -6.884 12.893 1.00 92.44 346 SER A N 1
ATOM 2753 C CA . SER A 1 346 ? -2.799 -7.596 11.858 1.00 92.44 346 SER A CA 1
ATOM 2754 C C . SER A 1 346 ? -1.902 -8.282 10.825 1.00 92.44 346 SER A C 1
ATOM 2756 O O . SER A 1 346 ? -2.260 -9.325 10.296 1.00 92.44 346 SER A O 1
ATOM 2758 N N . THR A 1 347 ? -0.704 -7.742 10.575 1.00 92.88 347 THR A N 1
ATOM 2759 C CA . THR A 1 347 ? 0.286 -8.370 9.687 1.00 92.88 347 THR A CA 1
ATOM 2760 C C . THR A 1 347 ? 0.835 -9.654 10.316 1.00 92.88 347 THR A C 1
ATOM 2762 O O . THR A 1 347 ? 0.964 -10.667 9.632 1.00 92.88 347 THR A O 1
ATOM 2765 N N . ILE A 1 348 ? 1.110 -9.632 11.629 1.00 93.31 348 ILE A N 1
ATOM 2766 C CA . ILE A 1 348 ? 1.518 -10.817 12.403 1.00 93.31 348 ILE A CA 1
ATOM 2767 C C . ILE A 1 348 ? 0.411 -11.876 12.360 1.00 93.31 348 ILE A C 1
ATOM 2769 O O . ILE A 1 348 ? 0.690 -13.041 12.074 1.00 93.31 348 ILE A O 1
ATOM 2773 N N . THR A 1 349 ? -0.840 -11.465 12.590 1.00 91.69 349 THR A N 1
ATOM 2774 C CA . THR A 1 349 ? -2.020 -12.322 12.446 1.00 91.69 349 THR A CA 1
ATOM 2775 C C . THR A 1 349 ? -2.085 -12.944 11.050 1.00 91.69 349 THR A C 1
ATOM 2777 O O . THR A 1 349 ? -2.109 -14.167 10.940 1.00 91.69 349 THR A O 1
ATOM 2780 N N . GLY A 1 350 ? -2.073 -12.134 9.988 1.00 89.94 350 GLY A N 1
ATOM 2781 C CA . GLY A 1 350 ? -2.245 -12.603 8.612 1.00 89.94 350 GLY A CA 1
ATOM 2782 C C . GLY A 1 350 ? -1.153 -13.580 8.177 1.00 89.94 350 GLY A C 1
ATOM 2783 O O . GLY A 1 350 ? -1.456 -14.648 7.646 1.00 89.94 350 GLY A O 1
ATOM 2784 N N . ALA A 1 351 ? 0.109 -13.271 8.492 1.00 90.69 351 ALA A N 1
ATOM 2785 C CA . ALA A 1 351 ? 1.233 -14.171 8.236 1.00 90.69 351 ALA A CA 1
ATOM 2786 C C . ALA A 1 351 ? 1.106 -15.491 9.016 1.00 90.69 351 ALA A C 1
ATOM 2788 O O . ALA A 1 351 ? 1.413 -16.562 8.487 1.00 90.69 351 ALA A O 1
ATOM 2789 N N . THR A 1 352 ? 0.630 -15.430 10.264 1.00 90.94 352 THR A N 1
ATOM 2790 C CA . THR A 1 352 ? 0.391 -16.622 11.089 1.00 90.94 352 THR A CA 1
ATOM 2791 C C . THR A 1 352 ? -0.736 -17.471 10.510 1.00 90.94 352 THR A C 1
ATOM 2793 O O . THR A 1 352 ? -0.570 -18.681 10.392 1.00 90.94 352 THR A O 1
ATOM 2796 N N . GLU A 1 353 ? -1.855 -16.869 10.093 1.00 88.12 353 GLU A N 1
ATOM 2797 C CA . GLU A 1 353 ? -2.958 -17.598 9.455 1.00 88.12 353 GLU A CA 1
ATOM 2798 C C . GLU A 1 353 ? -2.492 -18.308 8.189 1.00 88.12 353 GLU A C 1
ATOM 2800 O O . GLU A 1 353 ? -2.682 -19.522 8.085 1.00 88.12 353 GLU A O 1
ATOM 2805 N N . LYS A 1 354 ? -1.805 -17.594 7.288 1.00 88.38 354 LYS A N 1
ATOM 2806 C CA . LYS A 1 354 ? -1.211 -18.181 6.081 1.00 88.38 354 LYS A CA 1
ATOM 2807 C C . LYS A 1 354 ? -0.285 -19.345 6.426 1.00 88.38 354 LYS A C 1
ATOM 2809 O O . LYS A 1 354 ? -0.521 -20.459 5.966 1.00 88.38 354 LYS A O 1
ATOM 2814 N N . SER A 1 355 ? 0.666 -19.138 7.336 1.00 88.56 355 SER A N 1
ATOM 2815 C CA . SER A 1 355 ? 1.604 -20.185 7.766 1.00 88.56 355 SER A CA 1
ATOM 2816 C C . SER A 1 355 ? 0.895 -21.416 8.345 1.00 88.56 355 SER A C 1
ATOM 2818 O O . SER A 1 355 ? 1.254 -22.544 8.029 1.00 88.56 355 SER A O 1
ATOM 2820 N N . THR A 1 356 ? -0.137 -21.230 9.174 1.00 88.31 356 THR A N 1
ATOM 2821 C CA . THR A 1 356 ? -0.915 -22.354 9.729 1.00 88.31 356 THR A CA 1
ATOM 2822 C C . THR A 1 356 ? -1.754 -23.078 8.677 1.00 88.31 356 THR A C 1
ATOM 2824 O O . THR A 1 356 ? -1.890 -24.300 8.754 1.00 88.31 356 THR A O 1
ATOM 2827 N N . SER A 1 357 ? -2.272 -22.352 7.681 1.00 85.69 357 SER A N 1
ATOM 2828 C CA . SER A 1 357 ? -3.061 -22.932 6.593 1.00 85.69 357 SER A CA 1
ATOM 2829 C C . SER A 1 357 ? -2.219 -23.815 5.670 1.00 85.69 357 SER A C 1
ATOM 2831 O O . SER A 1 357 ? -2.660 -24.911 5.333 1.00 85.69 357 SER A O 1
ATOM 2833 N N . GLU A 1 358 ? -0.973 -23.421 5.379 1.00 86.69 358 GLU A N 1
ATOM 2834 C CA . GLU A 1 358 ? 0.002 -24.241 4.637 1.00 86.69 358 GLU A CA 1
ATOM 2835 C C . GLU A 1 358 ? 0.321 -25.562 5.356 1.00 86.69 358 GLU A C 1
ATOM 2837 O O . GLU A 1 358 ? 0.620 -26.579 4.736 1.00 86.69 358 GLU A O 1
ATOM 2842 N N . LEU A 1 359 ? 0.215 -25.577 6.687 1.00 87.12 359 LEU A N 1
ATOM 2843 C CA . LEU A 1 359 ? 0.415 -26.776 7.504 1.00 87.12 359 LEU A CA 1
ATOM 2844 C C . LEU A 1 359 ? -0.851 -27.642 7.633 1.00 87.12 359 LEU A C 1
ATOM 2846 O O . LEU A 1 359 ? -0.836 -28.628 8.376 1.00 87.12 359 LEU A O 1
ATOM 2850 N N . GLY A 1 360 ? -1.955 -27.267 6.976 1.00 84.44 360 GLY A N 1
ATOM 2851 C CA . GLY A 1 360 ? -3.252 -27.935 7.108 1.00 84.44 360 GLY A CA 1
ATOM 2852 C C . GLY A 1 360 ? -3.807 -27.897 8.536 1.00 84.44 360 GLY A C 1
ATOM 2853 O O . GLY A 1 360 ? -4.511 -28.817 8.951 1.00 84.44 360 GLY A O 1
ATOM 2854 N N . ARG A 1 361 ? -3.434 -26.884 9.331 1.00 79.50 361 ARG A N 1
ATOM 2855 C CA . ARG A 1 361 ? -3.846 -26.743 10.734 1.00 79.50 361 ARG A CA 1
ATOM 2856 C C . ARG A 1 361 ? -5.010 -25.769 10.880 1.00 79.50 361 ARG A C 1
ATOM 2858 O O . ARG A 1 361 ? -5.283 -24.945 10.011 1.00 79.50 361 ARG A O 1
ATOM 2865 N N . GLU A 1 362 ? -5.698 -25.878 12.014 1.00 68.44 362 GLU A N 1
ATOM 2866 C CA . GLU A 1 362 ? -6.757 -24.944 12.391 1.00 68.44 362 GLU A CA 1
ATOM 2867 C C . GLU A 1 362 ? -6.227 -23.514 12.586 1.00 68.44 362 GLU A C 1
ATOM 2869 O O . GLU A 1 362 ? -5.031 -23.274 12.763 1.00 68.44 362 GLU A O 1
ATOM 2874 N N . ARG A 1 363 ? -7.155 -22.551 12.594 1.00 72.69 363 ARG A N 1
ATOM 2875 C CA . ARG A 1 363 ? -6.864 -21.134 12.840 1.00 72.69 363 ARG A CA 1
ATOM 2876 C C . ARG A 1 363 ? -6.228 -20.947 14.221 1.00 72.69 363 ARG A C 1
ATOM 2878 O O . ARG A 1 363 ? -6.712 -21.500 15.205 1.00 72.69 363 ARG A O 1
ATOM 2885 N N . PHE A 1 364 ? -5.208 -20.094 14.313 1.00 82.69 364 PHE A N 1
ATOM 2886 C CA . PHE A 1 364 ? -4.596 -19.756 15.600 1.00 82.69 364 PHE A CA 1
ATOM 2887 C C . PHE A 1 364 ? -5.630 -19.171 16.584 1.00 82.69 364 PHE A C 1
ATOM 2889 O O . PHE A 1 364 ? -6.554 -18.445 16.201 1.00 82.69 364 PHE A O 1
ATOM 2896 N N . TYR A 1 365 ? -5.447 -19.477 17.869 1.00 79.81 365 TYR A N 1
ATOM 2897 C CA . TYR A 1 365 ? -6.272 -18.949 18.960 1.00 79.81 365 TYR A CA 1
ATOM 2898 C C . TYR A 1 365 ? -5.666 -17.693 19.596 1.00 79.81 365 TYR A C 1
ATOM 2900 O O . TYR A 1 365 ? -6.369 -16.732 19.917 1.00 79.81 365 TYR A O 1
ATOM 2908 N N . ARG A 1 366 ? -4.345 -17.718 19.789 1.00 90.12 366 ARG A N 1
ATOM 2909 C CA . ARG A 1 366 ? -3.561 -16.660 20.421 1.00 90.12 366 ARG A CA 1
ATOM 2910 C C . ARG A 1 366 ? -2.139 -16.677 19.874 1.00 90.12 366 ARG A C 1
ATOM 2912 O O . ARG A 1 366 ? -1.578 -17.754 19.689 1.00 90.12 366 ARG A O 1
ATOM 2919 N N . ILE A 1 367 ? -1.574 -15.494 19.679 1.00 92.69 367 ILE A N 1
ATOM 2920 C CA . ILE A 1 367 ? -0.157 -15.283 19.378 1.00 92.69 367 ILE A CA 1
ATOM 2921 C C . ILE A 1 367 ? 0.440 -14.555 20.576 1.00 92.69 367 ILE A C 1
ATOM 2923 O O . ILE A 1 367 ? -0.134 -13.569 21.035 1.00 92.69 367 ILE A O 1
ATOM 2927 N N . THR A 1 368 ? 1.570 -15.042 21.076 1.00 91.81 368 THR A N 1
ATOM 2928 C CA . THR A 1 368 ? 2.330 -14.385 22.138 1.00 91.81 368 THR A CA 1
ATOM 2929 C C . THR A 1 368 ? 3.739 -14.135 21.622 1.00 91.81 368 THR A C 1
ATOM 2931 O O . THR A 1 368 ? 4.401 -15.064 21.165 1.00 91.81 368 THR A O 1
ATOM 2934 N N . VAL A 1 369 ? 4.170 -12.879 21.658 1.00 91.50 369 VAL A N 1
ATOM 2935 C CA . VAL A 1 369 ? 5.530 -12.458 21.326 1.00 91.50 369 VAL A CA 1
ATOM 2936 C C . VAL A 1 369 ? 6.176 -11.989 22.616 1.00 91.50 369 VAL A C 1
ATOM 2938 O O . VAL A 1 369 ? 5.732 -11.005 23.203 1.00 91.50 369 VAL A O 1
ATOM 2941 N N . GLU A 1 370 ? 7.203 -12.700 23.057 1.00 86.38 370 GLU A N 1
ATOM 2942 C CA . GLU A 1 370 ? 7.945 -12.376 24.273 1.00 86.38 370 GLU A CA 1
ATOM 2943 C C . GLU A 1 370 ? 9.242 -11.663 23.902 1.00 86.38 370 GLU A C 1
ATOM 2945 O O . GLU A 1 370 ? 9.977 -12.083 23.005 1.00 86.38 370 GLU A O 1
ATOM 2950 N N . THR A 1 371 ? 9.517 -10.564 24.594 1.00 83.62 371 THR A N 1
ATOM 2951 C CA . THR A 1 371 ? 10.795 -9.855 24.535 1.00 83.62 371 THR A CA 1
ATOM 2952 C C . THR A 1 371 ? 11.360 -9.749 25.948 1.00 83.62 371 THR A C 1
ATOM 2954 O O . THR A 1 371 ? 10.659 -10.031 26.916 1.00 83.62 371 THR A O 1
ATOM 2957 N N . GLY A 1 372 ? 12.618 -9.326 26.092 1.00 75.25 372 GLY A N 1
ATOM 2958 C CA . GLY A 1 372 ? 13.212 -9.126 27.419 1.00 75.25 372 GLY A CA 1
ATOM 2959 C C . GLY A 1 372 ? 12.542 -8.030 28.262 1.00 75.25 372 GLY A C 1
ATOM 2960 O O . GLY A 1 372 ? 12.796 -7.971 29.458 1.00 75.25 372 GLY A O 1
ATOM 2961 N N . GLU A 1 373 ? 11.711 -7.172 27.657 1.00 70.75 373 GLU A N 1
ATOM 2962 C CA . GLU A 1 373 ? 11.145 -5.978 28.304 1.00 70.75 373 GLU A CA 1
ATOM 2963 C C . GLU A 1 373 ? 9.610 -5.940 28.314 1.00 70.75 373 GLU A C 1
ATOM 2965 O O . GLU A 1 373 ? 9.035 -5.265 29.155 1.00 70.75 373 GLU A O 1
ATOM 2970 N N . ALA A 1 374 ? 8.932 -6.646 27.408 1.00 71.12 374 ALA A N 1
ATOM 2971 C CA . ALA A 1 374 ? 7.470 -6.685 27.344 1.00 71.12 374 ALA A CA 1
ATOM 2972 C C . ALA A 1 374 ? 6.967 -7.881 26.525 1.00 71.12 374 ALA A C 1
ATOM 2974 O O . ALA A 1 374 ? 7.666 -8.396 25.641 1.00 71.12 374 ALA A O 1
ATOM 2975 N N . GLY A 1 375 ? 5.722 -8.283 26.776 1.00 86.38 375 GLY A N 1
ATOM 2976 C CA . GLY A 1 375 ? 4.987 -9.245 25.959 1.00 86.38 375 GLY A CA 1
ATOM 2977 C C . GLY A 1 375 ? 3.952 -8.550 25.075 1.00 86.38 375 GLY A C 1
ATOM 2978 O O . GLY A 1 375 ? 3.254 -7.642 25.519 1.00 86.38 375 GLY A O 1
ATOM 2979 N N . LEU A 1 376 ? 3.811 -8.991 23.825 1.00 93.62 376 LEU A N 1
ATOM 2980 C CA . LEU A 1 376 ? 2.681 -8.642 22.962 1.00 93.62 376 LEU A CA 1
ATOM 2981 C C . LEU A 1 376 ? 1.798 -9.876 22.796 1.00 93.62 376 LEU A C 1
ATOM 2983 O O . LEU A 1 376 ? 2.252 -10.907 22.299 1.00 93.62 376 LEU A O 1
ATOM 2987 N N . ILE A 1 377 ? 0.528 -9.768 23.169 1.00 94.69 377 ILE A N 1
ATOM 2988 C CA . ILE A 1 377 ? -0.443 -10.852 23.031 1.00 94.69 377 ILE A CA 1
ATOM 2989 C C . ILE A 1 377 ? -1.535 -10.417 22.061 1.00 94.69 377 ILE A C 1
ATOM 2991 O O . ILE A 1 377 ? -2.197 -9.405 22.277 1.00 94.69 377 ILE A O 1
ATOM 2995 N N . ILE A 1 378 ? -1.757 -11.213 21.017 1.00 94.88 378 ILE A N 1
ATOM 2996 C CA . ILE A 1 378 ? -2.840 -11.032 20.047 1.00 94.88 378 ILE A CA 1
ATOM 2997 C C . ILE A 1 378 ? -3.827 -12.180 20.222 1.00 94.88 378 ILE A C 1
ATOM 2999 O O . ILE A 1 378 ? -3.449 -13.355 20.197 1.00 94.88 378 ILE A O 1
ATOM 3003 N N . ARG A 1 379 ? -5.104 -11.852 20.402 1.00 92.62 379 ARG A N 1
ATOM 3004 C CA . ARG A 1 379 ? -6.171 -12.829 20.618 1.00 92.62 379 ARG A CA 1
ATOM 3005 C C . ARG A 1 379 ? -7.400 -12.467 19.801 1.00 92.62 379 ARG A C 1
ATOM 3007 O O . ARG A 1 379 ? -7.833 -11.318 19.786 1.00 92.62 379 ARG A O 1
ATOM 3014 N N . LYS A 1 380 ? -8.029 -13.473 19.198 1.00 87.75 380 LYS A N 1
ATOM 3015 C CA . LYS A 1 380 ? -9.321 -13.289 18.531 1.00 87.75 380 LYS A CA 1
ATOM 3016 C C . LYS A 1 380 ? -10.404 -12.911 19.540 1.00 87.75 380 LYS A C 1
ATOM 3018 O O . LYS A 1 380 ? -10.562 -13.566 20.569 1.00 87.75 380 LYS A O 1
ATOM 3023 N N . SER A 1 381 ? -11.167 -11.875 19.212 1.00 84.62 381 SER A N 1
ATOM 3024 C CA . SER A 1 381 ? -12.289 -11.367 19.997 1.00 84.62 381 SER A CA 1
ATOM 3025 C C . SER A 1 381 ? -13.540 -11.371 19.117 1.00 84.62 381 SER A C 1
ATOM 3027 O O . SER A 1 381 ? -13.849 -10.402 18.430 1.00 84.62 381 SER A O 1
ATOM 3029 N N . GLY A 1 382 ? -14.243 -12.506 19.059 1.00 76.75 382 GLY A N 1
ATOM 3030 C CA . GLY A 1 382 ? -15.395 -12.698 18.167 1.00 76.75 382 GLY A CA 1
ATOM 3031 C C . GLY A 1 382 ? -15.019 -13.029 16.713 1.00 76.75 382 GLY A C 1
ATOM 3032 O O . GLY A 1 382 ? -13.913 -13.479 16.430 1.00 76.75 382 GLY A O 1
ATOM 3033 N N . LYS A 1 383 ? -15.973 -12.861 15.780 1.00 69.88 383 LYS A N 1
ATOM 3034 C CA . LYS A 1 383 ? -15.810 -13.265 14.364 1.00 69.88 383 LYS A CA 1
ATOM 3035 C C . LYS A 1 383 ? -15.041 -12.261 13.496 1.00 69.88 383 LYS A C 1
ATOM 3037 O O . LYS A 1 383 ? -14.608 -12.636 12.410 1.00 69.88 383 LYS A O 1
ATOM 3042 N N . GLY A 1 384 ? -14.905 -11.008 13.931 1.00 81.88 384 GLY A N 1
ATOM 3043 C CA . GLY A 1 384 ? -14.410 -9.919 13.078 1.00 81.88 384 GLY A CA 1
ATOM 3044 C C . GLY A 1 384 ? -13.389 -8.984 13.717 1.00 81.88 384 GLY A C 1
ATOM 3045 O O . GLY A 1 384 ? -12.978 -8.029 13.057 1.00 81.88 384 GLY A O 1
ATOM 3046 N N . SER A 1 385 ? -12.978 -9.241 14.959 1.00 90.25 385 SER A N 1
ATOM 3047 C CA . SER A 1 385 ? -12.105 -8.349 15.724 1.00 90.25 385 SER A CA 1
ATOM 3048 C C . SER A 1 385 ? -11.077 -9.100 16.555 1.00 90.25 385 SER A C 1
ATOM 3050 O O . SER A 1 385 ? -11.250 -10.271 16.893 1.00 90.25 385 SER A O 1
ATOM 3052 N N . GLU A 1 386 ? -10.002 -8.403 16.894 1.00 93.38 386 GLU A N 1
ATOM 3053 C CA . GLU A 1 386 ? -8.853 -8.937 17.613 1.00 93.38 386 GLU A CA 1
ATOM 3054 C C . GLU A 1 386 ? -8.447 -7.974 18.725 1.00 93.38 386 GLU A C 1
ATOM 3056 O O . GLU A 1 386 ? -8.377 -6.763 18.513 1.00 93.38 386 GLU A O 1
ATOM 3061 N N . LEU A 1 387 ? -8.210 -8.528 19.913 1.00 95.19 387 LEU A N 1
ATOM 3062 C CA . LEU A 1 387 ? -7.703 -7.827 21.082 1.00 95.19 387 LEU A CA 1
ATOM 3063 C C . LEU A 1 387 ? -6.183 -7.980 21.125 1.00 95.19 387 LEU A C 1
ATOM 3065 O O . LEU A 1 387 ? -5.660 -9.096 21.065 1.00 95.19 387 LEU A O 1
ATOM 3069 N N . ILE A 1 388 ? -5.495 -6.857 21.272 1.00 96.12 388 ILE A N 1
ATOM 3070 C CA . ILE A 1 388 ? -4.045 -6.766 21.364 1.00 96.12 388 ILE A CA 1
ATOM 3071 C C . ILE A 1 388 ? -3.711 -6.179 22.724 1.00 96.12 388 ILE A C 1
ATOM 3073 O O . ILE A 1 388 ? -4.280 -5.160 23.114 1.00 96.12 388 ILE A O 1
ATOM 3077 N N . VAL A 1 389 ? -2.802 -6.835 23.434 1.00 95.81 389 VAL A N 1
ATOM 3078 C CA . VAL A 1 389 ? -2.415 -6.495 24.803 1.00 95.81 389 VAL A CA 1
ATOM 3079 C C . VAL A 1 389 ? -0.902 -6.412 24.884 1.00 95.81 389 VAL A C 1
ATOM 3081 O O . VAL A 1 389 ? -0.204 -7.310 24.415 1.00 95.81 389 VAL A O 1
ATOM 3084 N N . ILE A 1 390 ? -0.417 -5.326 25.476 1.00 94.44 390 ILE A N 1
ATOM 3085 C CA . ILE A 1 390 ? 0.980 -5.129 25.852 1.00 94.44 390 ILE A CA 1
ATOM 3086 C C . ILE A 1 390 ? 1.072 -5.427 27.343 1.00 94.44 390 ILE A C 1
ATOM 3088 O O . ILE A 1 390 ? 0.355 -4.815 28.138 1.00 94.44 390 ILE A O 1
ATOM 3092 N N . THR A 1 391 ? 1.908 -6.386 27.717 1.00 93.69 391 THR A N 1
ATOM 3093 C CA . THR A 1 391 ? 2.115 -6.773 29.113 1.00 93.69 391 THR A CA 1
ATOM 3094 C C . THR A 1 391 ? 3.376 -6.142 29.671 1.00 93.69 391 THR A C 1
ATOM 3096 O O . THR A 1 391 ? 4.327 -5.886 28.933 1.00 93.69 391 THR A O 1
ATOM 3099 N N . LYS A 1 392 ? 3.409 -5.997 30.994 1.00 89.31 392 LYS A N 1
ATOM 3100 C CA . LYS A 1 392 ? 4.647 -5.716 31.730 1.00 89.31 392 LYS A CA 1
ATOM 3101 C C . LYS A 1 392 ? 5.651 -6.875 31.559 1.00 89.31 392 LYS A C 1
ATOM 3103 O O . LYS A 1 392 ? 5.215 -8.000 31.281 1.00 89.31 392 LYS A O 1
ATOM 3108 N N . PRO A 1 393 ? 6.966 -6.648 31.738 1.00 85.25 393 PRO A N 1
ATOM 3109 C CA . PRO A 1 393 ? 7.982 -7.699 31.606 1.00 85.25 393 PRO A CA 1
ATOM 3110 C C . PRO A 1 393 ? 7.816 -8.867 32.591 1.00 85.25 393 PRO A C 1
ATOM 3112 O O . PRO A 1 393 ? 8.136 -10.004 32.260 1.00 85.25 393 PRO A O 1
ATOM 3115 N N . ASP A 1 394 ? 7.303 -8.601 33.790 1.00 85.62 394 ASP A N 1
ATOM 3116 C CA . ASP A 1 394 ? 7.098 -9.563 34.879 1.00 85.62 394 ASP A CA 1
ATOM 3117 C C . ASP A 1 394 ? 5.635 -10.024 35.018 1.00 85.62 394 ASP A C 1
ATOM 3119 O O . ASP A 1 394 ? 5.259 -10.639 36.017 1.00 85.62 394 ASP A O 1
ATOM 3123 N N . ALA A 1 395 ? 4.806 -9.744 34.007 1.00 88.25 395 ALA A N 1
ATOM 3124 C CA . ALA A 1 395 ? 3.381 -10.041 34.020 1.00 88.25 395 ALA A CA 1
ATOM 3125 C C . ALA A 1 395 ? 3.078 -11.535 34.212 1.00 88.25 395 ALA A C 1
ATOM 3127 O O . ALA A 1 395 ? 3.624 -12.407 33.526 1.00 88.25 395 ALA A O 1
ATOM 3128 N N . SER A 1 396 ? 2.095 -11.838 35.063 1.00 89.25 396 SER A N 1
ATOM 3129 C CA . SER A 1 396 ? 1.562 -13.191 35.188 1.00 89.25 396 SER A CA 1
ATOM 3130 C C . SER A 1 396 ? 0.696 -13.532 33.974 1.00 89.25 396 SER A C 1
ATOM 3132 O O . SER A 1 396 ? -0.507 -13.262 33.935 1.00 89.25 396 SER A O 1
ATOM 3134 N N . LEU A 1 397 ? 1.290 -14.169 32.959 1.00 88.31 397 LEU A N 1
ATOM 3135 C CA . LEU A 1 397 ? 0.594 -14.497 31.708 1.00 88.31 397 LEU A CA 1
ATOM 3136 C C . LEU A 1 397 ? -0.695 -15.303 31.927 1.00 88.31 397 LEU A C 1
ATOM 3138 O O . LEU A 1 397 ? -1.681 -15.084 31.226 1.00 88.31 397 LEU A O 1
ATOM 3142 N N . GLY A 1 398 ? -0.726 -16.201 32.917 1.00 88.38 398 GLY A N 1
ATOM 3143 C CA . GLY A 1 398 ? -1.931 -16.960 33.264 1.00 88.38 398 GLY A CA 1
ATOM 3144 C C . GLY A 1 398 ? -3.107 -16.061 33.664 1.00 88.38 398 GLY A C 1
ATOM 3145 O O . GLY A 1 398 ? -4.228 -16.279 33.199 1.00 88.38 398 GLY A O 1
ATOM 3146 N N . PHE A 1 399 ? -2.838 -15.023 34.463 1.00 88.69 399 PHE A N 1
ATOM 3147 C CA . PHE A 1 399 ? -3.827 -14.021 34.859 1.00 88.69 399 PHE A CA 1
ATOM 3148 C C . PHE A 1 399 ? -4.270 -13.183 33.655 1.00 88.69 399 PHE A C 1
ATOM 3150 O O . PHE A 1 399 ? -5.463 -13.135 33.349 1.00 88.69 399 PHE A O 1
ATOM 3157 N N . VAL A 1 400 ? -3.311 -12.639 32.896 1.00 91.88 400 VAL A N 1
ATOM 3158 C CA . VAL A 1 400 ? -3.591 -11.837 31.694 1.00 91.88 400 VAL A CA 1
ATOM 3159 C C . VAL A 1 400 ? -4.462 -12.615 30.706 1.00 91.88 400 VAL A C 1
ATOM 3161 O O . VAL A 1 400 ? -5.447 -12.094 30.190 1.00 91.88 400 VAL A O 1
ATOM 3164 N N . PHE A 1 401 ? -4.170 -13.894 30.463 1.00 91.12 401 PHE A N 1
ATOM 3165 C CA . PHE A 1 401 ? -4.954 -14.720 29.547 1.00 91.12 401 PHE A CA 1
ATOM 3166 C C . PHE A 1 401 ? -6.400 -14.938 29.995 1.00 91.12 401 PHE A C 1
ATOM 3168 O O . PHE A 1 401 ? -7.286 -15.020 29.135 1.00 91.12 401 PHE A O 1
ATOM 3175 N N . ASN A 1 402 ? -6.640 -15.062 31.302 1.00 90.19 402 ASN A N 1
ATOM 3176 C CA . ASN A 1 402 ? -7.990 -15.189 31.834 1.00 90.19 402 ASN A CA 1
ATOM 3177 C C . ASN A 1 402 ? -8.761 -13.872 31.692 1.00 90.19 402 ASN A C 1
ATOM 3179 O O . ASN A 1 402 ? -9.866 -13.880 31.149 1.00 90.19 402 ASN A O 1
ATOM 3183 N N . GLU A 1 403 ? -8.155 -12.749 32.077 1.00 92.00 403 GLU A N 1
ATOM 3184 C CA . GLU A 1 403 ? -8.773 -11.426 31.943 1.00 92.00 403 GLU A CA 1
ATOM 3185 C C . GLU A 1 403 ? -9.056 -11.081 30.476 1.00 92.00 403 GLU A C 1
ATOM 3187 O O . GLU A 1 403 ? -10.148 -10.625 30.133 1.00 92.00 403 GLU A O 1
ATOM 3192 N N . MET A 1 404 ? -8.137 -11.424 29.566 1.00 92.81 404 MET A N 1
ATOM 3193 C CA . MET A 1 404 ? -8.339 -11.281 28.123 1.00 92.81 404 MET A CA 1
ATOM 3194 C C . MET A 1 404 ? -9.555 -12.060 27.611 1.00 92.81 404 MET A C 1
ATOM 3196 O O . MET A 1 404 ? -10.216 -11.611 26.674 1.00 92.81 404 MET A O 1
ATOM 3200 N N . ARG A 1 405 ? -9.867 -13.231 28.181 1.00 90.44 405 ARG A N 1
ATOM 3201 C CA . ARG A 1 405 ? -11.076 -13.983 27.813 1.00 90.44 405 ARG A CA 1
ATOM 3202 C C . ARG A 1 405 ? -12.329 -13.213 28.228 1.00 90.44 405 ARG A C 1
ATOM 3204 O O . ARG A 1 405 ? -13.208 -13.022 27.395 1.00 90.44 405 ARG A O 1
ATOM 3211 N N . ILE A 1 406 ? -12.364 -12.736 29.471 1.00 90.81 406 ILE A N 1
ATOM 3212 C CA . ILE A 1 406 ? -13.503 -12.010 30.048 1.00 90.81 406 ILE A CA 1
ATOM 3213 C C . ILE A 1 406 ? -13.762 -10.708 29.281 1.00 90.81 406 ILE A C 1
ATOM 3215 O O . ILE A 1 406 ? -14.889 -10.439 28.866 1.00 90.81 406 ILE A O 1
ATOM 3219 N N . ILE A 1 407 ? -12.722 -9.904 29.049 1.00 92.69 407 ILE A N 1
ATOM 3220 C CA . ILE A 1 407 ? -12.871 -8.632 28.338 1.00 92.69 407 ILE A CA 1
ATOM 3221 C C . ILE A 1 407 ? -13.237 -8.839 26.860 1.00 92.69 407 ILE A C 1
ATOM 3223 O O . ILE A 1 407 ? -13.994 -8.044 26.312 1.00 92.69 407 ILE A O 1
ATOM 3227 N N . SER A 1 408 ? -12.769 -9.915 26.210 1.00 91.19 408 SER A N 1
ATOM 3228 C CA . SER A 1 408 ? -13.140 -10.207 24.815 1.00 91.19 408 SER A CA 1
ATOM 3229 C C . SER A 1 408 ? -14.648 -10.424 24.664 1.00 91.19 408 SER A C 1
ATOM 3231 O O . SER A 1 408 ? -15.240 -9.951 23.696 1.00 91.19 408 SER A O 1
ATOM 3233 N N . ASP A 1 409 ? -15.286 -11.091 25.629 1.00 88.62 409 ASP A N 1
ATOM 3234 C CA . ASP A 1 409 ? -16.740 -11.270 25.629 1.00 88.62 409 ASP A CA 1
ATOM 3235 C C . ASP A 1 409 ? -17.471 -9.931 25.844 1.00 88.62 409 ASP A C 1
ATOM 3237 O O . ASP A 1 409 ? -18.367 -9.606 25.065 1.00 88.62 409 ASP A O 1
ATOM 3241 N N . LYS A 1 410 ? -17.017 -9.098 26.796 1.00 90.00 410 LYS A N 1
ATOM 3242 C CA . LYS A 1 410 ? -17.571 -7.746 27.027 1.00 90.00 410 LYS A CA 1
ATOM 3243 C C . LYS A 1 410 ? -17.453 -6.840 25.800 1.00 90.00 410 LYS A C 1
ATOM 3245 O O . LYS A 1 410 ? -18.398 -6.137 25.450 1.00 90.00 410 LYS A O 1
ATOM 3250 N N . LEU A 1 411 ? -16.292 -6.845 25.143 1.00 90.12 411 LEU A N 1
ATOM 3251 C CA . LEU A 1 411 ? -16.062 -6.073 23.923 1.00 90.12 411 LEU A CA 1
ATOM 3252 C C . LEU A 1 411 ? -16.976 -6.563 22.799 1.00 90.12 411 LEU A C 1
ATOM 3254 O O . LEU A 1 411 ? -17.580 -5.748 22.109 1.00 90.12 411 LEU A O 1
ATOM 3258 N N . ARG A 1 412 ? -17.120 -7.885 22.633 1.00 84.81 412 ARG A N 1
ATOM 3259 C CA . ARG A 1 412 ? -18.018 -8.468 21.628 1.00 84.81 412 ARG A CA 1
ATOM 3260 C C . ARG A 1 412 ? -19.465 -8.026 21.832 1.00 84.81 412 ARG A C 1
ATOM 3262 O O . ARG A 1 412 ? -20.121 -7.719 20.847 1.00 84.81 412 ARG A O 1
ATOM 3269 N N . GLU A 1 413 ? -19.950 -8.002 23.069 1.00 84.88 413 GLU A N 1
ATOM 3270 C CA . GLU A 1 413 ? -21.301 -7.527 23.403 1.00 84.88 413 GLU A CA 1
ATOM 3271 C C . GLU A 1 413 ? -21.469 -6.021 23.191 1.00 84.88 413 GLU A C 1
ATOM 3273 O O . GLU A 1 413 ? -22.550 -5.568 22.837 1.00 84.88 413 GLU A O 1
ATOM 3278 N N . ALA A 1 414 ? -20.416 -5.232 23.408 1.00 84.38 414 ALA A N 1
ATOM 3279 C CA . ALA A 1 414 ? -20.470 -3.788 23.218 1.00 84.38 414 ALA A CA 1
ATOM 3280 C C . ALA A 1 414 ? -20.469 -3.361 21.741 1.00 84.38 414 ALA A C 1
ATOM 3282 O O . ALA A 1 414 ? -20.964 -2.280 21.450 1.00 84.38 414 ALA A O 1
ATOM 3283 N N . MET A 1 415 ? -19.932 -4.196 20.842 1.00 80.19 415 MET A N 1
ATOM 3284 C CA . MET A 1 415 ? -19.869 -3.951 19.392 1.00 80.19 415 MET A CA 1
ATOM 3285 C C . MET A 1 415 ? -21.092 -4.473 18.608 1.00 80.19 415 MET A C 1
ATOM 3287 O O . MET A 1 415 ? -21.117 -4.341 17.382 1.00 80.19 415 MET A O 1
ATOM 3291 N N . GLN A 1 416 ? -22.050 -5.125 19.279 1.00 68.44 416 GLN A N 1
ATOM 3292 C CA . GLN A 1 416 ? -23.340 -5.554 18.715 1.00 68.44 416 GLN A CA 1
ATOM 3293 C C . GLN A 1 416 ? -24.383 -4.457 18.903 1.00 68.44 416 GLN A C 1
ATOM 3295 O O . GLN A 1 416 ? -25.182 -4.270 17.957 1.00 68.44 416 GLN A O 1
#

Nearest PDB structures (foldseek):
  9jue-assembly1_E  TM=9.287E-01  e=3.594E-09  Promethearchaeum syntrophicum
  6izw-assembly1_B  TM=8.966E-01  e=3.120E-08  Myxococcus xanthus DK 1622
  6hjm-assembly9_P  TM=8.993E-01  e=8.458E-08  Myxococcus xanthus
  1j3w-assembly1_B  TM=8.456E-01  e=2.365E-08  Thermus thermophilus HB8
  7yh1-assembly2_C  TM=9.149E-01  e=4.713E-07  Promethearchaeum syntrophicum

Mean predicted aligned error: 7.99 Å

pLDDT: mean 87.78, std 9.96, range [48.78, 98.44]

Sequence (416 aa):
MVQQQKQYIKQSQKKEINQLIDLLPSLGYGVVKLTGWNPENNEYLIKVLNCYNTVGYPKTKKPVCYGMSAKLAALFEIVHNKKAECMETRCAAKGDPYCEFRIRLRDEQPGLIQKPRSVQEKNKKYWEAHILFNKIKGEIFFENDNCTIIPRGETPHIKKEFEDMIGTTAHTISYNAGKRASKETLNNYQKGLIKIIALTSKKKLSQQMLKQIPKRGFGKAQMIDFSEEKDFIKFRVTNSMEAQDYEDSEIPECSILTGVIAGAGEIVFNRVMDCIETRCAAMGDPYCEFELYRKKAVEERLQQILHDFVMAGDVEGALIMSKNGILIASCLPPEINAERLAMIASTITGATEKSTSELGRERFYRITVETGEAGLIIRKSGKGSELIVITKPDASLGFVFNEMRIISDKLREAMQ

Solvent-accessible surface area (backbone atoms only — not comparable to full-atom values): 22200 Å² total; per-residue (Å²): 108,72,66,62,52,54,51,49,51,54,51,50,43,52,51,53,51,50,60,56,42,66,48,37,26,82,31,15,50,5,38,56,42,83,77,40,87,34,78,90,77,35,36,35,30,38,38,25,37,61,40,47,62,39,68,93,42,80,74,38,96,58,73,67,48,58,70,59,28,51,54,54,16,53,54,51,18,69,68,66,60,19,28,45,48,45,44,72,79,40,26,42,28,53,70,41,95,31,28,29,34,42,36,38,54,43,104,40,73,54,76,92,83,77,79,77,90,84,68,90,61,92,87,63,92,81,82,90,77,84,64,48,72,41,80,89,53,5,40,28,30,48,95,85,38,84,46,65,67,70,65,65,64,56,60,44,52,56,47,48,58,37,31,70,53,20,33,66,27,39,43,46,53,36,17,52,51,24,20,49,51,33,39,57,57,51,57,68,54,52,79,63,61,51,65,61,47,62,73,71,38,56,70,62,50,53,52,55,57,45,57,45,36,46,78,71,61,46,18,51,56,46,82,74,46,76,36,81,90,68,45,34,38,32,33,34,28,39,74,36,40,53,26,71,84,48,75,77,37,93,55,69,61,53,28,38,59,28,14,27,50,16,24,45,42,21,67,67,70,72,48,68,38,36,40,47,66,82,40,22,43,16,50,69,38,97,34,28,30,35,43,37,33,55,54,75,76,61,57,66,69,56,33,49,57,38,43,58,53,33,72,71,54,54,37,66,20,30,36,35,20,35,70,42,16,49,62,54,39,61,36,58,53,92,90,56,60,59,57,60,50,27,38,54,51,24,38,55,49,24,33,48,46,46,56,31,50,78,68,76,47,73,79,81,67,66,48,79,48,81,53,96,66,33,32,43,38,40,32,70,27,70,98,59,26,33,38,36,36,35,29,41,62,85,39,58,61,72,59,52,56,52,52,53,53,56,50,31,53,54,51,48,64,71,76,108

Secondary structure (DSSP, 8-state):
-HHHHHHHHHHHHHHHHHHHHTTGGGGTS-EEEEEEEETTTTEEEEEEET-GGGTT--S-SS---HHHHHHHHHHHHHHHTS-EEEEEEE-GGGT-SSEEEEEEE-SSPPP--PPPS----TTS-------EEETTTTEEEETTEEE----TTHHHHHHHHHHHHHTTHHHHHHHHHHHHHHHHHHHHHTTTHHHHHHTT-HHHHHHHHHHHHHHTTS-EEEEEEEETTTTEEEEEEES-TTTTT-SS-SS---HHHHHHHHHHHHHHHTS-EEEEEEE-GGGT-SSEEEEEEEPPPPPHHHHHHHHHHHHTSSEEEEEEEETTS-EEEEE--TTS-HHHHHHHHHHHHHHHHHHHHHTTPPPPSEEEEE-SS-EEEEEEETTTEEEEEEEPTT--HHHHHHHHHHHHHHHHHHT-